Protein AF-A0A3D2W6Q7-F1 (afdb_monomer)

Foldseek 3Di:
DDKDKDAQAAQAFQAQVLLQVQLVLQVPDQWWKWKAWPP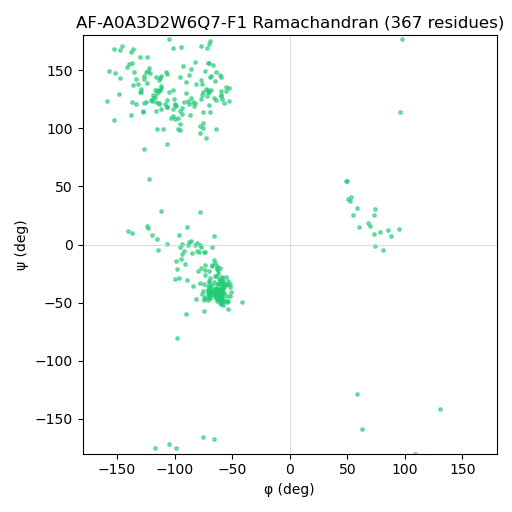QIDTSNDSVSSVVNVGHHRTMIMIFTDGPPRVVSVVSSRVSSCVPRVAFDQDAAAEEEEELDDPVNCVPVVSQCSFDGDPGPRYDYDYDNHAADLVCLLVCQPGQEYEHEPLHAADLSSLVSVLVSNHQEYEYAALDDPRHPPVSCVVSNHYYDYDNCDDLLVLLVVQVVLLVCFQQVVVVCVVCVVVVHNDCPPRHGDQLAAAEEEQEDCPSNSLSNLVVSVVSNHAYEYEDPDDDVVCVVVVSHHYDDLLVSQQRHQEYEYDDAADDDDPGQQQVPALVSLVSHAQAHEYTYSHEARSHDPVSVVVCVVVSSYVGYGYPYHDPCSVPD

pLDDT: mean 91.36, std 9.65, range [51.69, 98.88]

Solvent-accessible surface area (backbone atoms only — not comparable to full-atom values): 19196 Å² total; per-residue (Å²): 116,49,74,50,78,45,72,31,75,20,88,75,28,54,40,72,62,61,28,42,53,42,9,60,52,36,70,75,40,70,20,54,42,39,38,32,28,87,94,37,72,18,53,34,58,37,40,70,41,43,41,69,35,63,38,40,52,76,33,58,35,40,39,33,20,41,68,44,62,32,67,62,45,49,50,53,49,51,52,52,48,55,66,56,42,72,52,76,47,97,55,81,66,45,30,30,35,29,33,51,50,48,74,73,52,52,61,56,52,54,61,52,39,68,36,65,35,51,90,42,74,20,34,46,78,47,78,34,72,56,53,40,29,59,86,47,26,65,74,38,52,87,20,43,25,39,32,37,50,75,68,26,42,31,46,50,68,15,41,54,41,29,40,77,32,58,30,47,33,42,37,31,83,31,62,69,60,90,43,44,38,64,65,46,24,56,75,66,65,28,46,78,50,65,40,83,71,90,54,42,57,60,56,26,55,47,45,52,50,38,46,48,36,39,38,43,30,44,73,58,52,54,53,32,51,76,70,75,39,84,73,66,81,93,37,79,55,75,80,58,54,80,31,31,35,20,33,37,17,70,49,72,36,24,46,44,36,41,54,52,41,45,74,52,47,25,48,40,35,31,32,51,99,74,75,62,65,67,44,43,76,70,67,57,34,44,80,48,55,69,67,59,36,35,50,60,19,42,33,39,41,44,42,43,74,77,33,81,66,92,93,43,28,55,38,61,40,29,58,68,47,52,67,48,32,37,64,60,20,30,43,31,35,68,55,52,21,50,32,38,32,65,67,44,51,52,55,37,56,77,71,52,39,46,64,26,71,27,71,80,46,51,68,79,45,68,87,81,114

Mean predicted aligned error: 11.87 Å

Radius of gyration: 25.59 Å; Cα contacts (8 Å, |Δi|>4): 744; chains: 1; bounding box: 57×60×64 Å

Secondary structure (DSSP, 8-state):
-EEEEEE---TT-S-HHHHHHHHHHHHT-SEEEEEEETTEEEETT-HHHHHHT---TTPEEEEEEEETTHHHHHHHHHHHHHHHHS----PPPEEEEE-S--HHHHHHHHHHHT--STTS--EEEEE-SSPP-TTTGGGGTT-SEEEE-TT--B-HHHHHHHHHTT--EEEESSS--TTB-HHHHHHTT-EEEE-S-S-HHHHHHHHHHHHHHHHTTHHHHHHHHHTT----TT------TTPEEEEE--SHHHHHHHHHHHHTT-EEEEE-SS--HHHHHTTS-EE--HHHHHHH-SEEEE-PPP--STTSSTTSB-HHHHHHS-TTEEEEE-S-GGGB-HHHHHHHHHTT-EEEEEES--TTGGGT-

Sequence (369 aa):
MKTITYEITSPLGMHARPAAFVAQKCVALPSQITLKCGDKKANGDNVLQILALDAQQGSILEITAEGGDEEGALAVVKNELDRRLKRYSEAPVLKIAFFGAKDYDRIFFSELARDVGEGAYNCDIKYFNARLTPETAGLAKGFDAVCIFVNDECPRAAVEKLHDCGVRLILLRCAGFNNVDLQAAKECGIRVARVPAYSPYAVAEHAITLAMTCNRRMHKAVNKVKDNNFALSGLLGVDLHNKVAGIMGTGKIGQCMAHICKGFGMTVIGWDAYPNQKLVDEGLLTYVDKDELLAKADLISLHAPLIMGPGGTYHLIDAEAIAKMKDTAILVNTARGGLIDTEALIDALKQGKFHAVGLDVYEGEDANV

Nearest PDB structures (foldseek):
  5z20-assembly1_C  TM=9.588E-01  e=8.757E-33  Pseudomonas aeruginosa
  5z1z-assembly1_C  TM=9.378E-01  e=1.865E-32  Escherichia coli BL21(DE3)
  5z1z-assembly1_A  TM=9.197E-01  e=1.976E-32  Escherichia coli BL21(DE3)
  5z1z-assembly1_B  TM=9.198E-01  e=8.960E-32  Escherichia coli BL21(DE3)
  3wx0-as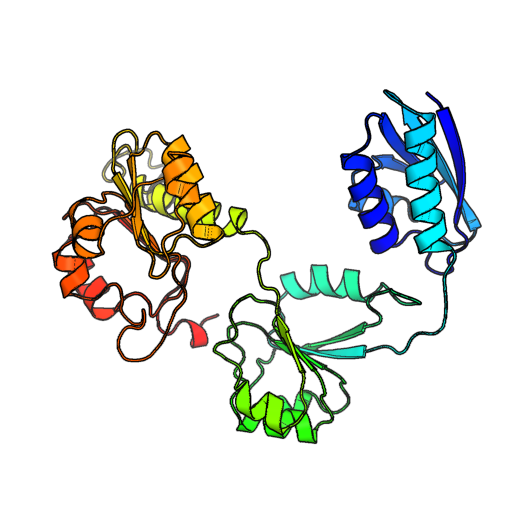sembly1_D  TM=8.959E-01  e=8.161E-31  Escherichia coli BL21(DE3)

Structure (mmCIF, N/CA/C/O backbone):
data_AF-A0A3D2W6Q7-F1
#
_entry.id   AF-A0A3D2W6Q7-F1
#
loop_
_atom_site.group_PDB
_atom_site.id
_atom_site.type_symbol
_atom_site.label_atom_id
_atom_site.label_alt_id
_atom_site.label_comp_id
_atom_site.label_asym_id
_atom_site.label_entity_id
_atom_site.label_seq_id
_atom_site.pdbx_PDB_ins_code
_atom_site.Cartn_x
_atom_site.Cartn_y
_atom_site.Cartn_z
_atom_site.occupancy
_atom_site.B_iso_or_equiv
_atom_site.auth_seq_id
_atom_site.auth_comp_id
_atom_site.auth_asym_id
_atom_site.auth_atom_id
_atom_site.pdbx_PDB_model_num
ATOM 1 N N . MET A 1 1 ? 15.812 34.287 -22.301 1.00 87.19 1 MET A N 1
ATOM 2 C CA . MET A 1 1 ? 15.304 33.189 -23.138 1.00 87.19 1 MET A CA 1
ATOM 3 C C . MET A 1 1 ? 16.402 32.789 -24.109 1.00 87.19 1 MET A C 1
ATOM 5 O O . MET A 1 1 ? 16.812 33.614 -24.925 1.00 87.19 1 MET A O 1
ATOM 9 N N . LYS A 1 2 ? 16.888 31.547 -24.023 1.00 92.38 2 LYS A N 1
ATOM 10 C CA . LYS A 1 2 ? 17.879 30.964 -24.945 1.00 92.38 2 LYS A CA 1
ATOM 11 C C . LYS A 1 2 ? 17.300 29.716 -25.610 1.00 92.38 2 LYS A C 1
ATOM 13 O O . LYS A 1 2 ? 16.535 28.987 -24.984 1.00 92.38 2 LYS A O 1
ATOM 18 N N . THR A 1 3 ? 17.701 29.451 -26.853 1.00 95.06 3 THR A N 1
ATOM 19 C CA . THR A 1 3 ? 17.257 28.277 -27.620 1.00 95.06 3 THR A CA 1
ATOM 20 C C . THR A 1 3 ? 18.450 27.562 -28.246 1.00 95.06 3 THR A C 1
ATOM 22 O O . THR A 1 3 ? 19.345 28.212 -28.784 1.00 95.06 3 THR A O 1
ATOM 25 N N . ILE A 1 4 ? 18.442 26.230 -28.202 1.00 96.12 4 ILE A N 1
ATOM 26 C CA . ILE A 1 4 ? 19.349 25.357 -28.962 1.00 96.12 4 ILE A CA 1
ATOM 27 C C . ILE A 1 4 ? 18.540 24.382 -29.815 1.00 96.12 4 ILE A C 1
ATOM 29 O O . ILE A 1 4 ? 17.368 24.127 -29.542 1.00 96.12 4 ILE A O 1
ATOM 33 N N . THR A 1 5 ? 19.179 23.800 -30.823 1.00 95.12 5 THR A N 1
ATOM 34 C CA . THR A 1 5 ? 18.613 22.703 -31.610 1.00 95.12 5 THR A CA 1
ATOM 35 C C . THR A 1 5 ? 19.299 21.381 -31.274 1.00 95.12 5 THR A C 1
ATOM 37 O O . THR A 1 5 ? 20.481 21.341 -30.919 1.00 95.12 5 THR A O 1
ATOM 40 N N . TYR A 1 6 ? 18.547 20.288 -31.371 1.00 93.25 6 TYR A N 1
ATOM 41 C CA . TYR A 1 6 ? 19.031 18.930 -31.158 1.00 93.25 6 TYR A CA 1
ATOM 42 C C . TYR A 1 6 ? 18.469 17.996 -32.231 1.00 93.25 6 TYR A C 1
ATOM 44 O O . TYR A 1 6 ? 17.256 17.878 -32.372 1.00 93.25 6 TYR A O 1
ATOM 52 N N . GLU A 1 7 ? 19.339 17.316 -32.973 1.00 92.56 7 GLU A N 1
ATOM 53 C CA . GLU A 1 7 ? 18.927 16.320 -33.966 1.00 92.56 7 GLU A CA 1
ATOM 54 C C . GLU A 1 7 ? 18.720 14.949 -33.311 1.00 92.56 7 GLU A C 1
ATOM 56 O O . GLU A 1 7 ? 19.607 14.413 -32.637 1.00 92.56 7 GLU A O 1
ATOM 61 N N . ILE A 1 8 ? 17.543 14.362 -33.523 1.00 87.88 8 ILE A N 1
ATOM 62 C CA . ILE A 1 8 ? 17.217 13.028 -33.027 1.00 87.88 8 ILE A CA 1
ATOM 63 C C . ILE A 1 8 ? 17.932 11.982 -33.884 1.00 87.88 8 ILE A C 1
ATOM 65 O O . ILE A 1 8 ? 17.525 11.672 -34.997 1.00 87.88 8 ILE A O 1
ATOM 69 N N . THR A 1 9 ? 18.998 11.403 -33.342 1.00 81.69 9 THR A N 1
ATOM 70 C CA . THR A 1 9 ? 19.811 10.395 -34.049 1.00 81.69 9 THR A CA 1
ATOM 71 C C . THR A 1 9 ? 19.345 8.956 -33.810 1.00 81.69 9 THR A C 1
ATOM 73 O O . THR A 1 9 ? 19.690 8.063 -34.586 1.00 81.69 9 THR A O 1
ATOM 76 N N . SER A 1 10 ? 18.530 8.730 -32.774 1.00 78.88 10 SER A N 1
ATOM 77 C CA . SER A 1 10 ? 18.001 7.409 -32.420 1.00 78.88 10 SER A CA 1
ATOM 78 C C . SER A 1 10 ? 17.004 6.899 -33.469 1.00 78.88 10 SER A C 1
ATOM 80 O O . SER A 1 10 ? 16.073 7.638 -33.801 1.00 78.88 10 SER A O 1
ATOM 82 N N . PRO A 1 11 ? 17.111 5.636 -33.925 1.00 74.31 11 PRO A N 1
ATOM 83 C CA . PRO A 1 11 ? 16.142 5.030 -34.843 1.00 74.31 11 PRO A CA 1
ATOM 84 C C . PRO A 1 11 ? 14.733 4.899 -34.244 1.00 74.31 11 PRO A C 1
ATOM 86 O O . PRO A 1 11 ? 13.763 4.808 -34.986 1.00 74.31 11 PRO A O 1
ATOM 89 N N . LEU A 1 12 ? 14.600 4.931 -32.913 1.00 72.12 12 LEU A N 1
ATOM 90 C CA . LEU A 1 12 ? 13.308 4.897 -32.213 1.00 72.12 12 LEU A CA 1
ATOM 91 C C . LEU A 1 12 ? 12.687 6.283 -31.996 1.00 72.12 12 LEU A C 1
ATOM 93 O O . LEU A 1 12 ? 11.639 6.393 -31.363 1.00 72.12 12 LEU A O 1
ATOM 97 N N . GLY A 1 13 ? 13.351 7.350 -32.443 1.00 83.38 13 GLY A N 1
ATOM 98 C CA . GLY A 1 13 ? 12.906 8.708 -32.159 1.00 83.38 13 GLY A CA 1
ATOM 99 C C . GLY A 1 13 ? 12.900 9.053 -30.658 1.00 83.38 13 GLY A C 1
ATOM 100 O O . GLY A 1 13 ? 13.577 8.427 -29.828 1.00 83.38 13 GLY A O 1
ATOM 101 N N . MET A 1 14 ? 12.119 10.072 -30.301 1.00 84.69 14 MET A N 1
ATOM 102 C CA . MET A 1 14 ? 11.808 10.462 -28.925 1.00 84.69 14 MET A CA 1
ATOM 103 C C . MET A 1 14 ? 10.738 9.527 -28.339 1.00 84.69 14 MET A C 1
ATOM 105 O O . MET A 1 14 ? 9.542 9.733 -28.523 1.00 84.69 14 MET A O 1
ATOM 109 N N . HIS A 1 15 ? 11.182 8.510 -27.604 1.00 75.88 15 HIS A N 1
ATOM 110 C CA . HIS A 1 15 ? 10.337 7.511 -26.940 1.00 75.88 15 HIS A CA 1
ATOM 111 C C . HIS A 1 15 ? 10.265 7.748 -25.417 1.00 75.88 15 HIS A C 1
ATOM 113 O O . HIS A 1 15 ? 10.892 8.666 -24.878 1.00 75.88 15 HIS A O 1
ATOM 119 N N . ALA A 1 16 ? 9.472 6.934 -24.707 1.00 73.94 16 ALA A N 1
ATOM 120 C CA . ALA A 1 16 ? 9.036 7.206 -23.330 1.00 73.94 16 ALA A CA 1
ATOM 121 C C . ALA A 1 16 ? 10.184 7.451 -22.343 1.00 73.94 16 ALA A C 1
ATOM 123 O O . ALA A 1 16 ? 10.064 8.279 -21.441 1.00 73.94 16 ALA A O 1
ATOM 124 N N . ARG A 1 17 ? 11.319 6.771 -22.524 1.00 72.81 17 ARG A N 1
ATOM 125 C CA . ARG A 1 17 ? 12.447 6.851 -21.602 1.00 72.81 17 ARG A CA 1
ATOM 126 C C . ARG A 1 17 ? 13.237 8.165 -21.709 1.00 72.81 17 ARG A C 1
ATOM 128 O O . ARG A 1 17 ? 13.328 8.844 -20.685 1.00 72.81 17 ARG A O 1
ATOM 135 N N . PRO A 1 18 ? 13.800 8.574 -22.865 1.00 80.88 18 PRO A N 1
ATOM 136 C CA . PRO A 1 18 ? 14.389 9.904 -23.018 1.00 80.88 18 PRO A CA 1
ATOM 137 C C . PRO A 1 18 ? 13.431 11.012 -22.577 1.00 80.88 18 PRO A C 1
ATOM 139 O O . PRO A 1 18 ? 13.850 11.905 -21.847 1.00 80.88 18 PRO A O 1
ATOM 142 N N . ALA A 1 19 ? 12.140 10.896 -22.913 1.00 85.12 19 ALA A N 1
ATOM 143 C CA . ALA A 1 19 ? 11.114 11.839 -22.480 1.00 85.12 19 ALA A CA 1
ATOM 144 C C . ALA A 1 19 ? 10.979 11.904 -20.947 1.00 85.12 19 ALA A C 1
ATOM 146 O O . ALA A 1 19 ? 10.991 12.993 -20.377 1.00 85.12 19 ALA A O 1
ATOM 147 N N . ALA A 1 20 ? 10.914 10.757 -20.264 1.00 79.94 20 ALA A N 1
ATOM 148 C CA . ALA A 1 20 ? 10.816 10.687 -18.807 1.00 79.94 20 ALA A CA 1
ATOM 149 C C . ALA A 1 20 ? 12.059 11.229 -18.093 1.00 79.94 20 ALA A C 1
ATOM 151 O O . ALA A 1 20 ? 11.936 11.951 -17.105 1.00 79.94 20 ALA A O 1
ATOM 152 N N . PHE A 1 21 ? 13.258 10.918 -18.591 1.00 83.25 21 PHE A N 1
ATOM 153 C CA . PHE A 1 21 ? 14.500 11.420 -17.999 1.00 83.25 21 PHE A CA 1
ATOM 154 C C . PHE A 1 21 ? 14.677 12.921 -18.225 1.00 83.25 21 PHE A C 1
ATOM 156 O O . PHE A 1 21 ? 15.068 13.623 -17.294 1.00 83.25 21 PHE A O 1
ATOM 163 N N . VAL A 1 22 ? 14.347 13.423 -19.418 1.00 88.25 22 VAL A N 1
ATOM 164 C CA . VAL A 1 22 ? 14.322 14.865 -19.685 1.00 88.25 22 VAL A CA 1
ATOM 165 C C . VAL A 1 22 ? 13.320 15.546 -18.755 1.00 88.25 22 VAL A C 1
ATOM 167 O O . VAL A 1 22 ? 13.714 16.466 -18.045 1.00 88.25 22 VAL A O 1
ATOM 170 N N . ALA A 1 23 ? 12.094 15.026 -18.646 1.00 87.50 23 ALA A N 1
ATOM 171 C CA . ALA A 1 23 ? 11.079 15.535 -17.722 1.00 87.50 23 ALA A CA 1
ATOM 172 C C . ALA A 1 23 ? 11.554 15.593 -16.274 1.00 87.50 23 ALA A C 1
ATOM 174 O O . ALA A 1 23 ? 11.474 16.638 -15.631 1.00 87.50 23 ALA A O 1
ATOM 175 N N . GLN A 1 24 ? 12.130 14.499 -15.778 1.00 87.25 24 GLN A N 1
ATOM 176 C CA . GLN A 1 24 ? 12.658 14.437 -14.422 1.00 87.25 24 GLN A CA 1
ATOM 17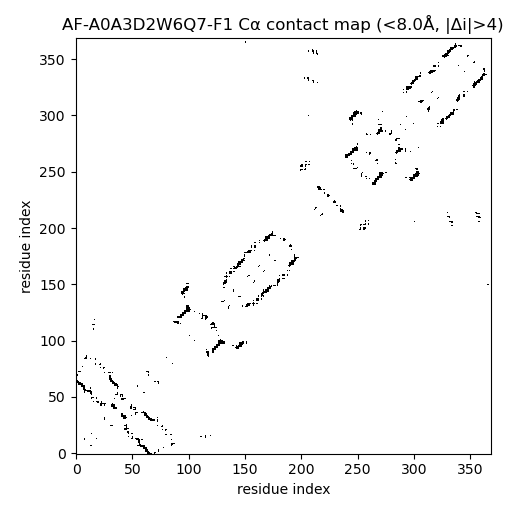7 C C . GLN A 1 24 ? 13.761 15.473 -14.182 1.00 87.25 24 GLN A C 1
ATOM 179 O O . GLN A 1 24 ? 13.828 16.059 -13.102 1.00 87.25 24 GLN A O 1
ATOM 184 N N . LYS A 1 25 ? 14.643 15.694 -15.164 1.00 89.12 25 LYS A N 1
ATOM 185 C CA . LYS A 1 25 ? 15.688 16.714 -15.054 1.00 89.12 25 LYS A CA 1
ATOM 186 C C . LYS A 1 25 ? 15.094 18.113 -15.067 1.00 89.12 25 LYS A C 1
ATOM 188 O O . LYS A 1 25 ? 15.476 18.898 -14.208 1.00 89.12 25 LYS A O 1
ATOM 193 N N . CYS A 1 26 ? 14.137 18.387 -15.950 1.00 88.94 26 CYS A N 1
ATOM 194 C CA . CYS A 1 26 ? 13.474 19.684 -16.058 1.00 88.94 26 CYS A CA 1
ATOM 195 C C . CYS A 1 26 ? 12.775 20.117 -14.762 1.00 88.94 26 CYS A C 1
ATOM 197 O O . CYS A 1 26 ? 12.858 21.288 -14.416 1.00 88.94 26 CYS A O 1
ATOM 199 N N . VAL A 1 27 ? 12.175 19.191 -14.001 1.00 86.81 27 VAL A N 1
ATOM 200 C CA . VAL A 1 27 ? 11.524 19.502 -12.706 1.00 86.81 27 VAL A CA 1
ATOM 201 C C . VAL A 1 27 ? 12.486 20.142 -11.695 1.00 86.81 27 VAL A C 1
ATOM 203 O O . VAL A 1 27 ? 12.070 20.940 -10.861 1.00 86.81 27 VAL A O 1
ATOM 206 N N . ALA A 1 28 ? 13.772 19.793 -11.752 1.00 84.75 28 ALA A N 1
ATOM 207 C CA . ALA A 1 28 ? 14.787 20.295 -10.829 1.00 84.75 28 ALA A CA 1
ATOM 208 C C . ALA A 1 28 ? 15.534 21.537 -11.351 1.00 84.75 28 ALA A C 1
ATOM 210 O O . ALA A 1 28 ? 16.455 22.008 -10.679 1.00 84.75 28 ALA A O 1
ATOM 211 N N . LEU A 1 29 ? 15.197 22.043 -12.544 1.00 89.88 29 LEU A N 1
ATOM 212 C CA . LEU A 1 29 ? 15.891 23.180 -13.142 1.00 89.88 29 LEU A CA 1
ATOM 213 C C . LEU A 1 29 ? 15.289 24.520 -12.688 1.00 89.88 29 LEU A C 1
ATOM 215 O O . LEU A 1 29 ? 14.076 24.641 -12.539 1.00 89.88 29 LEU A O 1
ATOM 219 N N . PRO A 1 30 ? 16.125 25.561 -12.531 1.00 86.00 30 PRO A N 1
ATOM 220 C CA . PRO A 1 30 ? 15.668 26.925 -12.246 1.00 86.00 30 PRO A CA 1
ATOM 221 C C . PRO A 1 30 ? 15.046 27.649 -13.460 1.00 86.00 30 PRO A C 1
ATOM 223 O O . PRO A 1 30 ? 14.532 28.759 -13.312 1.00 86.00 30 PRO A O 1
ATOM 226 N N . SER A 1 31 ? 15.091 27.042 -14.652 1.00 91.75 31 SER A N 1
ATOM 227 C CA . SER A 1 31 ? 14.465 27.530 -15.889 1.00 91.75 31 SER A CA 1
ATOM 228 C C . SER A 1 31 ? 13.314 26.625 -16.312 1.00 91.75 31 SER A C 1
ATOM 230 O O . SER A 1 31 ? 13.417 25.401 -16.216 1.00 91.75 31 SER A O 1
ATOM 232 N N . GLN A 1 32 ? 12.270 27.216 -16.892 1.00 94.19 32 GLN A N 1
ATOM 233 C CA . GLN A 1 32 ? 11.239 26.460 -17.591 1.00 94.19 32 GLN A CA 1
ATOM 234 C C . GLN A 1 32 ? 11.766 26.021 -18.961 1.00 94.19 32 GLN A C 1
ATOM 236 O O . GLN A 1 32 ? 12.268 26.838 -19.737 1.00 94.19 32 GLN A O 1
ATOM 241 N N . ILE A 1 33 ? 11.638 24.728 -19.263 1.00 97.00 33 ILE A N 1
ATOM 242 C CA . ILE A 1 33 ? 12.063 24.149 -20.539 1.00 97.00 33 ILE A CA 1
ATOM 243 C C . ILE A 1 33 ? 10.856 23.947 -21.447 1.00 97.00 33 ILE A C 1
ATOM 245 O O . ILE A 1 33 ? 9.844 23.379 -21.052 1.00 97.00 33 ILE A O 1
ATOM 249 N N . THR A 1 34 ? 10.985 24.371 -22.695 1.00 96.69 34 THR A N 1
ATOM 250 C CA . THR A 1 34 ? 10.036 24.108 -23.772 1.00 96.69 34 THR A CA 1
ATOM 251 C C . THR A 1 34 ? 10.729 23.295 -24.855 1.00 96.69 34 THR A C 1
ATOM 253 O O . THR A 1 34 ? 11.815 23.659 -25.300 1.00 96.69 34 THR A O 1
ATOM 256 N N . LEU A 1 35 ? 10.074 22.232 -25.316 1.00 96.44 35 LEU A N 1
ATOM 257 C CA . LEU A 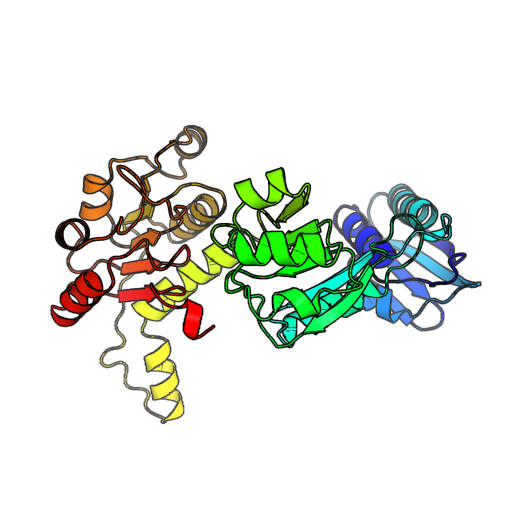1 35 ? 10.519 21.416 -26.442 1.00 96.44 35 LEU A CA 1
ATOM 258 C C . LEU A 1 35 ? 9.560 21.595 -27.616 1.00 96.44 35 LEU A C 1
ATOM 260 O O . LEU A 1 35 ? 8.343 21.588 -27.429 1.00 96.44 35 LEU A O 1
ATOM 264 N N . LYS A 1 36 ? 10.090 21.740 -28.827 1.00 96.75 36 LYS A N 1
ATOM 265 C CA . LYS A 1 36 ? 9.289 21.873 -30.044 1.00 96.75 36 LYS A CA 1
ATOM 266 C C . LYS A 1 36 ? 9.861 21.009 -31.163 1.00 96.75 36 LYS A C 1
ATOM 268 O O . LYS A 1 36 ? 11.071 20.954 -31.350 1.00 96.75 36 LYS A O 1
ATOM 273 N N . CYS A 1 37 ? 8.985 20.327 -31.891 1.00 95.50 37 CYS A N 1
ATOM 274 C CA . CYS A 1 37 ? 9.325 19.515 -33.057 1.00 95.50 37 CYS A CA 1
ATOM 275 C C . CYS A 1 37 ? 8.270 19.774 -34.137 1.00 95.50 37 CYS A C 1
ATOM 277 O O . CYS A 1 37 ? 7.097 19.439 -33.952 1.00 95.50 37 CYS A O 1
ATOM 279 N N . GLY A 1 38 ? 8.660 20.425 -35.237 1.00 92.12 38 GLY A N 1
ATOM 280 C CA . GLY A 1 38 ? 7.700 20.954 -36.213 1.00 92.12 38 GLY A CA 1
ATOM 281 C C . GLY A 1 38 ? 6.724 21.939 -35.555 1.00 92.12 38 GLY A C 1
ATOM 282 O O . GLY A 1 38 ? 7.146 22.844 -34.839 1.00 92.12 38 GLY A O 1
ATOM 283 N N . ASP A 1 39 ? 5.420 21.739 -35.744 1.00 90.94 39 ASP A N 1
ATOM 284 C CA . ASP A 1 39 ? 4.375 22.600 -35.163 1.00 90.94 39 ASP A CA 1
ATOM 285 C C . ASP A 1 39 ? 3.975 22.213 -33.730 1.00 90.94 39 ASP A C 1
ATOM 287 O O . ASP A 1 39 ? 3.209 22.922 -33.072 1.00 90.94 39 ASP A O 1
ATOM 291 N N . LYS A 1 40 ? 4.480 21.085 -33.221 1.00 94.44 40 LYS A N 1
ATOM 292 C CA . LYS A 1 40 ? 4.103 20.557 -31.907 1.00 94.44 40 LYS A CA 1
ATOM 293 C C . LYS A 1 40 ? 5.023 21.097 -30.819 1.00 94.44 40 LYS A C 1
ATOM 295 O O . LYS A 1 40 ? 6.237 21.169 -31.004 1.00 94.44 40 LYS A O 1
ATOM 300 N N . LYS A 1 41 ? 4.444 21.426 -29.663 1.00 95.81 41 LYS A N 1
ATOM 301 C CA . LYS A 1 41 ? 5.136 21.992 -28.497 1.00 95.81 41 LYS A CA 1
ATOM 302 C C . LYS A 1 41 ? 4.834 21.162 -27.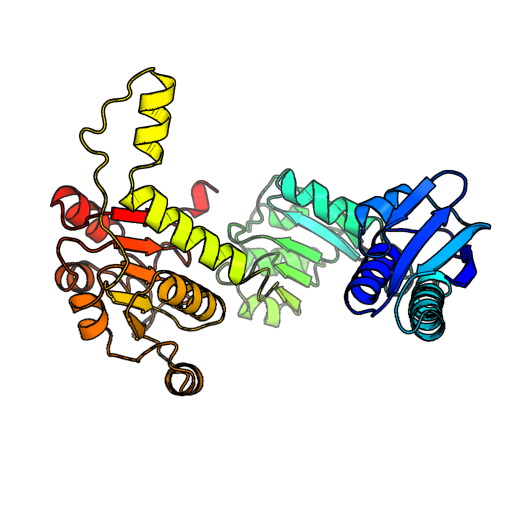249 1.00 95.81 41 LYS A C 1
ATOM 304 O O . LYS A 1 41 ? 3.699 20.733 -27.061 1.00 95.81 41 LYS A O 1
ATOM 309 N N . ALA A 1 42 ? 5.829 20.991 -26.389 1.00 94.44 42 ALA A N 1
ATOM 310 C CA . ALA A 1 42 ? 5.723 20.289 -25.120 1.00 94.44 42 ALA A CA 1
ATOM 311 C C . ALA A 1 42 ? 6.387 21.085 -23.995 1.00 94.44 42 ALA A C 1
ATOM 313 O O . ALA A 1 42 ? 7.446 21.689 -24.194 1.00 94.44 42 ALA A O 1
ATOM 314 N N . ASN A 1 43 ? 5.784 21.050 -22.805 1.00 93.56 43 ASN A N 1
ATOM 315 C CA . ASN A 1 43 ? 6.489 21.436 -21.591 1.00 93.56 43 ASN A CA 1
ATOM 316 C C . ASN A 1 43 ? 7.537 20.364 -21.260 1.00 93.56 43 ASN A C 1
ATOM 318 O O . ASN A 1 43 ? 7.255 19.164 -21.295 1.00 93.56 43 ASN A O 1
ATOM 322 N N . GLY A 1 44 ? 8.754 20.808 -20.963 1.00 89.50 44 GLY A N 1
ATOM 323 C CA . GLY A 1 44 ? 9.907 19.954 -20.741 1.00 89.50 44 GLY A CA 1
ATOM 324 C C . GLY A 1 44 ? 9.801 19.077 -19.501 1.00 89.50 44 GLY A C 1
ATOM 325 O O . GLY A 1 44 ? 10.596 18.156 -19.414 1.00 89.50 44 GLY A O 1
ATOM 326 N N . ASP A 1 45 ? 8.856 19.324 -18.588 1.00 89.44 45 ASP A N 1
ATOM 327 C CA . ASP A 1 45 ? 8.561 18.531 -17.382 1.00 89.44 45 ASP A CA 1
ATOM 328 C C . ASP A 1 45 ? 7.421 17.502 -17.563 1.00 89.44 45 ASP A C 1
ATOM 330 O O . ASP A 1 45 ? 7.123 16.733 -16.646 1.00 89.44 45 ASP A O 1
ATOM 334 N N . ASN A 1 46 ? 6.785 17.449 -18.740 1.00 87.69 46 ASN A N 1
ATOM 335 C CA . ASN A 1 46 ? 5.593 16.641 -18.978 1.00 87.69 46 ASN A CA 1
ATOM 336 C C . ASN A 1 46 ? 5.851 15.527 -19.997 1.00 87.69 46 ASN A C 1
ATOM 338 O O . ASN A 1 46 ? 5.775 15.733 -21.207 1.00 87.69 46 ASN A O 1
ATOM 342 N N . VAL A 1 47 ? 6.076 14.310 -19.499 1.00 78.88 47 VAL A N 1
ATOM 343 C CA . VAL A 1 47 ? 6.406 13.130 -20.318 1.00 78.88 47 VAL A CA 1
ATOM 344 C C . VAL A 1 47 ? 5.418 12.902 -21.464 1.00 78.88 47 VAL A C 1
ATOM 346 O O . VAL A 1 47 ? 5.839 12.649 -22.590 1.00 78.88 47 VAL A O 1
ATOM 349 N N . LEU A 1 48 ? 4.113 13.017 -21.205 1.00 78.94 48 LEU A N 1
ATOM 350 C CA . LEU A 1 48 ? 3.081 12.753 -22.211 1.00 78.94 48 LEU A CA 1
ATOM 351 C C . LEU A 1 48 ? 3.107 13.790 -23.337 1.00 78.94 48 LEU A C 1
ATOM 353 O O . LEU A 1 48 ? 2.956 13.430 -24.502 1.00 78.94 48 LEU A O 1
ATOM 357 N N . GLN A 1 49 ? 3.341 15.063 -23.012 1.00 87.81 49 GLN A N 1
ATOM 358 C CA . GLN A 1 49 ? 3.478 16.105 -24.031 1.00 87.81 49 GLN A CA 1
ATOM 359 C C . GLN A 1 49 ? 4.748 15.916 -24.861 1.00 87.81 49 GLN A C 1
ATOM 361 O O . GLN A 1 49 ? 4.708 16.090 -26.076 1.00 87.81 49 GLN A O 1
ATOM 366 N N . ILE A 1 50 ? 5.859 15.526 -24.228 1.00 88.62 50 ILE A N 1
ATOM 367 C CA . ILE A 1 50 ? 7.120 15.257 -24.932 1.00 88.62 50 ILE A CA 1
ATOM 368 C C . ILE A 1 50 ? 6.949 14.090 -25.906 1.00 88.62 50 ILE A C 1
ATOM 370 O O . ILE A 1 50 ? 7.395 14.179 -27.045 1.00 88.62 50 ILE A O 1
ATOM 374 N N . LEU A 1 51 ? 6.258 13.025 -25.492 1.00 82.94 51 LEU A N 1
ATOM 375 C CA . LEU A 1 51 ? 5.925 11.902 -26.370 1.00 82.94 51 LEU A CA 1
ATOM 376 C C . LEU A 1 51 ? 5.014 12.323 -27.528 1.00 82.94 51 LEU A C 1
ATOM 378 O O . LEU A 1 51 ? 5.209 11.885 -28.659 1.00 82.94 51 LEU A O 1
ATOM 382 N N . ALA A 1 52 ? 4.057 13.218 -27.275 1.00 87.81 52 ALA A N 1
ATOM 383 C CA . ALA A 1 52 ? 3.143 13.721 -28.297 1.00 87.81 52 ALA A CA 1
ATOM 384 C C . ALA A 1 52 ? 3.840 14.533 -29.407 1.00 87.81 52 ALA A C 1
ATOM 386 O O . ALA A 1 52 ? 3.253 14.712 -30.481 1.00 87.81 52 ALA A O 1
ATOM 387 N N . LEU A 1 53 ? 5.087 14.985 -29.190 1.00 90.19 53 LEU A N 1
ATOM 388 C CA . LEU A 1 53 ? 5.911 15.600 -30.235 1.00 90.19 53 LEU A CA 1
ATOM 389 C C . LEU A 1 53 ? 6.142 14.657 -31.419 1.00 90.19 53 LEU A C 1
ATOM 391 O O . LEU A 1 53 ? 6.281 15.148 -32.536 1.00 90.19 53 LEU A O 1
ATOM 395 N N . ASP A 1 54 ? 6.129 13.338 -31.193 1.00 86.56 54 ASP A N 1
ATOM 396 C CA . ASP A 1 54 ? 6.322 12.322 -32.236 1.00 86.56 54 ASP A CA 1
ATOM 397 C C . ASP A 1 54 ? 7.609 12.564 -33.051 1.00 86.56 54 ASP A C 1
ATOM 399 O O . ASP A 1 54 ? 7.639 12.490 -34.278 1.00 86.56 54 ASP A O 1
ATOM 403 N N . ALA A 1 55 ? 8.681 12.954 -32.353 1.00 89.31 55 ALA A N 1
ATOM 404 C CA . ALA A 1 55 ? 9.948 13.311 -32.976 1.00 89.31 55 ALA A CA 1
ATOM 405 C C . ALA A 1 55 ? 10.686 12.041 -33.429 1.00 89.31 55 ALA A C 1
ATOM 407 O O . ALA A 1 55 ? 11.310 11.353 -32.622 1.00 89.31 55 ALA A O 1
ATOM 408 N N . GLN A 1 56 ? 10.607 11.732 -34.719 1.00 89.44 56 GLN A N 1
ATOM 409 C CA . GLN A 1 56 ? 11.240 10.573 -35.356 1.00 89.44 56 GLN A CA 1
ATOM 410 C C . GLN A 1 56 ? 12.746 10.786 -35.583 1.00 89.44 56 GLN A C 1
ATOM 412 O O . GLN A 1 56 ? 13.256 11.900 -35.430 1.00 89.44 56 GLN A O 1
ATOM 417 N N . GLN A 1 57 ? 13.466 9.736 -35.986 1.00 87.94 57 GLN A N 1
ATOM 418 C CA . GLN A 1 57 ? 14.864 9.857 -36.411 1.00 87.94 57 GLN A CA 1
ATOM 419 C C . GLN A 1 57 ? 15.022 10.943 -37.494 1.00 87.94 57 GLN A C 1
ATOM 421 O O . GLN A 1 57 ? 14.225 11.021 -38.426 1.00 87.94 57 GLN A O 1
ATOM 426 N N . GLY A 1 58 ? 16.036 11.795 -37.355 1.00 87.88 58 GLY A N 1
ATOM 427 C CA . GLY A 1 58 ? 16.288 12.945 -38.228 1.00 87.88 58 GLY A CA 1
ATOM 428 C C . GLY A 1 58 ? 15.446 14.186 -37.909 1.00 87.88 58 GLY A C 1
ATOM 429 O O . GLY A 1 58 ? 15.662 15.237 -38.508 1.00 87.88 58 GLY A O 1
ATOM 430 N N . SER A 1 59 ? 14.509 14.112 -36.957 1.00 93.19 59 SER A N 1
ATOM 431 C CA . SER A 1 59 ? 13.755 15.292 -36.517 1.00 93.19 59 SER A CA 1
ATOM 432 C C . SER A 1 59 ? 14.652 16.272 -35.763 1.00 93.19 59 SER A C 1
ATOM 434 O O . SER A 1 59 ? 15.528 15.868 -34.993 1.00 93.19 59 SER A O 1
ATOM 436 N N . ILE A 1 60 ? 14.381 17.567 -35.931 1.00 94.88 60 ILE A N 1
ATOM 437 C CA . ILE A 1 60 ? 15.045 18.637 -35.186 1.00 94.88 60 ILE A CA 1
ATOM 438 C C . ILE A 1 60 ? 14.153 19.069 -34.025 1.00 94.88 60 ILE A C 1
ATOM 440 O O . ILE A 1 60 ? 13.032 19.537 -34.221 1.00 94.88 60 ILE A O 1
ATOM 444 N N . LEU A 1 61 ? 14.678 18.917 -32.814 1.00 94.44 61 LEU A N 1
ATOM 445 C CA . LEU A 1 61 ? 14.068 19.386 -31.582 1.00 94.44 61 LEU A CA 1
ATOM 446 C C . LEU A 1 61 ? 14.619 20.776 -31.247 1.00 94.44 61 LEU A C 1
ATOM 448 O O . LEU A 1 61 ? 15.815 20.933 -31.002 1.00 94.44 61 LEU A O 1
ATOM 452 N N . GLU A 1 62 ? 13.756 21.784 -31.217 1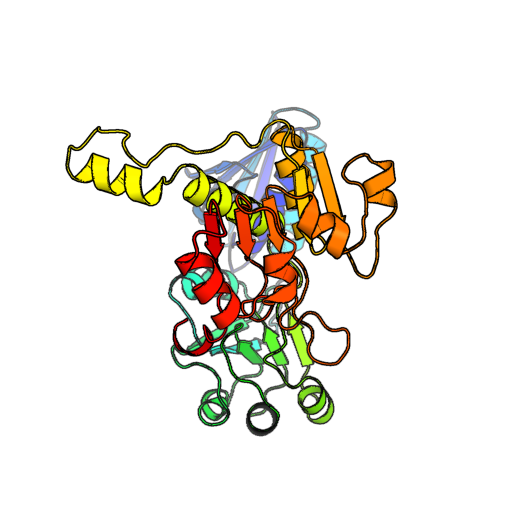.00 96.38 62 GLU A N 1
ATOM 453 C CA . GLU A 1 62 ? 14.068 23.103 -30.669 1.00 96.38 62 GLU A CA 1
ATOM 454 C C . GLU A 1 62 ? 13.844 23.066 -29.152 1.00 96.38 62 GLU A C 1
ATOM 456 O O . GLU A 1 62 ? 12.757 22.728 -28.679 1.00 96.38 62 GLU A O 1
ATOM 461 N N . ILE A 1 63 ? 14.884 23.389 -28.385 1.00 96.56 63 ILE A N 1
ATOM 462 C CA . ILE A 1 63 ? 14.882 23.363 -26.921 1.00 96.56 63 ILE A CA 1
ATOM 463 C C . ILE A 1 63 ? 15.087 24.786 -26.435 1.00 96.56 63 ILE A C 1
ATOM 465 O O . ILE A 1 63 ? 16.154 25.368 -26.636 1.00 96.56 63 ILE A O 1
ATOM 469 N N . THR A 1 64 ? 14.079 25.336 -25.777 1.00 96.81 64 THR A N 1
ATOM 470 C CA . THR A 1 64 ? 14.092 26.697 -25.250 1.00 96.81 64 THR A CA 1
ATOM 471 C C . THR A 1 64 ? 14.094 26.668 -23.730 1.00 96.81 64 THR A C 1
ATOM 473 O O . THR A 1 64 ? 13.280 25.970 -23.131 1.00 96.81 64 THR A O 1
ATOM 476 N N . ALA A 1 65 ? 14.976 27.456 -23.118 1.00 95.56 65 ALA A N 1
ATOM 477 C CA . ALA A 1 65 ? 14.979 27.733 -21.688 1.00 95.56 65 ALA A CA 1
ATOM 478 C C . ALA A 1 65 ? 14.607 29.196 -21.429 1.00 95.56 65 ALA A C 1
ATOM 480 O O . ALA A 1 65 ? 15.123 30.110 -22.085 1.00 95.56 65 ALA A O 1
ATOM 481 N N . GLU A 1 66 ? 13.724 29.404 -20.458 1.00 94.56 66 GLU A N 1
ATOM 482 C CA . GLU A 1 66 ? 13.288 30.717 -19.993 1.00 94.56 66 GLU A CA 1
ATOM 483 C C . GLU A 1 66 ? 13.308 30.746 -18.459 1.00 94.56 66 GLU A C 1
ATOM 485 O O . GLU A 1 66 ? 12.654 29.924 -17.813 1.00 94.56 66 GLU A O 1
ATOM 490 N N . GLY A 1 67 ? 14.083 31.662 -17.868 1.00 91.69 67 GLY A N 1
ATOM 491 C CA . GLY A 1 67 ? 14.179 31.813 -16.411 1.00 91.69 67 GLY A CA 1
ATOM 492 C C . GLY A 1 67 ? 15.613 31.869 -15.878 1.00 91.69 67 GLY A C 1
ATOM 493 O O . GLY A 1 67 ? 16.479 32.523 -16.457 1.00 91.69 67 GLY A O 1
ATOM 494 N N . GLY A 1 68 ? 15.859 31.246 -14.720 1.00 87.06 68 GLY A N 1
ATOM 495 C CA . GLY A 1 68 ? 17.167 31.264 -14.058 1.00 87.06 68 GLY A CA 1
ATOM 496 C C . GLY A 1 68 ? 18.136 30.233 -14.638 1.00 87.06 68 GLY A C 1
ATOM 497 O O . GLY A 1 68 ? 17.741 29.097 -14.877 1.00 87.06 68 GLY A O 1
ATOM 498 N N . ASP A 1 69 ? 19.403 30.613 -14.832 1.00 92.25 69 ASP A N 1
ATOM 499 C CA . ASP A 1 69 ? 20.475 29.759 -15.385 1.00 92.25 69 ASP A CA 1
ATOM 500 C C . ASP A 1 69 ? 20.096 29.029 -16.692 1.00 92.25 69 ASP A C 1
ATOM 502 O O . ASP A 1 69 ? 20.183 27.808 -16.819 1.00 92.25 69 ASP A O 1
ATOM 506 N N . GLU A 1 70 ? 19.650 29.795 -17.691 1.00 94.00 70 GLU A N 1
ATOM 507 C CA . GLU A 1 70 ? 19.175 29.257 -18.976 1.00 94.00 70 GLU A CA 1
ATOM 508 C C . GLU A 1 70 ? 20.239 28.407 -19.693 1.00 94.00 70 GLU A C 1
ATOM 510 O O . GLU A 1 70 ? 19.924 27.416 -20.345 1.00 94.00 70 GLU A O 1
ATOM 515 N N . GLU A 1 71 ? 21.517 28.768 -19.572 1.00 92.56 71 GLU A N 1
ATOM 516 C CA . GLU A 1 71 ? 22.616 28.068 -20.242 1.00 92.56 71 GLU A CA 1
ATOM 517 C C . GLU A 1 71 ? 22.962 26.740 -19.559 1.00 92.56 71 GLU A C 1
ATOM 519 O O . GLU A 1 71 ? 23.108 25.723 -20.245 1.00 92.56 71 GLU A O 1
ATOM 524 N N . GLY A 1 72 ? 23.001 26.713 -18.221 1.00 90.88 72 GLY A N 1
ATOM 525 C CA . GLY A 1 72 ? 23.136 25.475 -17.457 1.00 90.88 72 GLY A CA 1
ATOM 526 C C . GLY A 1 72 ? 21.954 24.532 -17.684 1.00 90.88 72 GLY A C 1
ATOM 527 O O . GLY A 1 72 ? 22.147 23.337 -17.921 1.00 90.88 72 GLY A O 1
ATOM 528 N N . ALA A 1 73 ? 20.734 25.071 -17.719 1.00 92.50 73 ALA A N 1
ATOM 529 C CA . ALA A 1 73 ? 19.518 24.308 -17.974 1.00 92.50 73 ALA A CA 1
ATOM 530 C C . ALA A 1 73 ? 19.532 23.624 -19.357 1.00 92.50 73 ALA A C 1
ATOM 532 O O . ALA A 1 73 ? 19.292 22.417 -19.458 1.00 92.50 73 ALA A O 1
ATOM 533 N N . LEU A 1 74 ? 19.896 24.354 -20.418 1.00 94.50 74 LEU A N 1
ATOM 534 C CA . LEU A 1 74 ? 20.022 23.793 -21.769 1.00 94.50 74 LEU A CA 1
ATOM 535 C C . LEU A 1 74 ? 21.133 22.739 -21.864 1.00 94.50 74 LEU A C 1
ATOM 537 O O . LEU A 1 74 ? 20.949 21.712 -22.523 1.00 94.50 74 LEU A O 1
ATOM 541 N N . ALA A 1 75 ? 22.262 22.947 -21.179 1.00 93.62 75 ALA A N 1
ATOM 542 C CA . ALA A 1 75 ? 23.346 21.969 -21.132 1.00 93.62 75 ALA A CA 1
ATOM 543 C C . ALA A 1 75 ? 22.911 20.657 -20.457 1.00 93.62 75 ALA A C 1
ATOM 545 O O . ALA A 1 75 ? 23.238 19.578 -20.954 1.00 93.62 75 ALA A O 1
ATOM 546 N N . VAL A 1 76 ? 22.1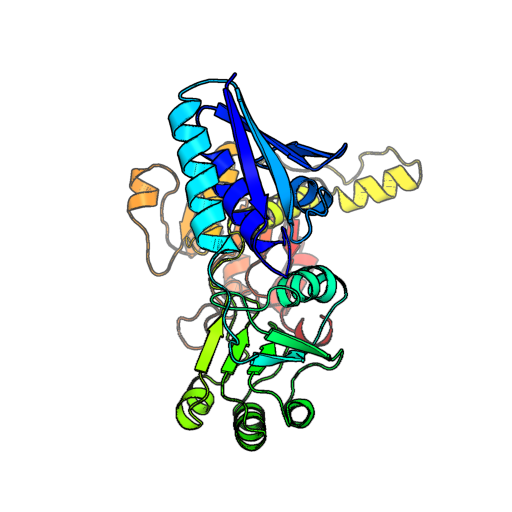38 20.726 -19.365 1.00 93.00 76 VAL A N 1
ATOM 547 C CA . VAL A 1 76 ? 21.589 19.541 -18.682 1.00 93.00 76 VAL A CA 1
ATOM 548 C C . VAL A 1 76 ? 20.687 18.739 -19.617 1.00 93.00 76 VAL A C 1
ATOM 550 O O . VAL A 1 76 ? 20.885 17.531 -19.762 1.00 93.00 76 VAL A O 1
ATOM 553 N N . VAL A 1 77 ? 19.735 19.400 -20.285 1.00 91.50 77 VAL A N 1
ATOM 554 C CA . VAL A 1 77 ? 18.801 18.730 -21.204 1.00 91.50 77 VAL A CA 1
ATOM 555 C C . VAL A 1 77 ? 19.554 18.112 -22.382 1.00 91.50 77 VAL A C 1
ATOM 557 O O . VAL A 1 77 ? 19.362 16.933 -22.683 1.00 91.50 77 VAL A O 1
ATOM 560 N N . LYS A 1 78 ? 20.467 18.862 -23.012 1.00 92.19 78 LYS A N 1
ATOM 561 C CA . LYS A 1 78 ? 21.274 18.370 -24.136 1.00 92.19 78 LYS A CA 1
ATOM 562 C C . LYS A 1 78 ? 22.127 17.162 -23.748 1.00 92.19 78 LYS A C 1
ATOM 564 O O . LYS A 1 78 ? 22.175 16.193 -24.500 1.00 92.19 78 LYS A O 1
ATOM 569 N N . ASN A 1 79 ? 22.779 17.198 -22.587 1.00 90.50 79 ASN A N 1
ATOM 570 C CA . ASN A 1 79 ? 23.604 16.088 -22.111 1.00 90.50 79 ASN A CA 1
ATOM 571 C C . ASN A 1 79 ? 22.771 14.834 -21.822 1.00 90.50 79 ASN A C 1
ATOM 573 O O . ASN A 1 79 ? 23.225 13.726 -22.109 1.00 90.50 79 ASN A O 1
ATOM 577 N N . GLU A 1 80 ? 21.559 14.982 -21.277 1.00 89.00 80 GLU A N 1
ATOM 578 C CA . GLU A 1 80 ? 20.670 13.837 -21.060 1.00 89.00 80 GLU A CA 1
ATOM 579 C C . GLU A 1 80 ? 20.191 13.257 -22.398 1.00 89.00 80 GLU A C 1
ATOM 581 O O . GLU A 1 80 ? 20.254 12.043 -22.585 1.00 89.00 80 GLU A O 1
ATOM 586 N N . LEU A 1 81 ? 19.821 14.098 -23.370 1.00 87.75 81 LEU A N 1
ATOM 587 C CA . LEU A 1 81 ? 19.482 13.647 -24.724 1.00 87.75 81 LEU A CA 1
ATOM 588 C C . LEU A 1 81 ? 20.661 12.923 -25.391 1.00 87.75 81 LEU A C 1
ATOM 590 O O . LEU A 1 81 ? 20.500 11.795 -25.853 1.00 87.75 81 LEU A O 1
ATOM 594 N N . ASP A 1 82 ? 21.864 13.504 -25.358 1.00 85.12 82 ASP A N 1
ATOM 595 C CA . ASP A 1 82 ? 23.090 12.891 -25.887 1.00 85.12 82 ASP A CA 1
ATOM 596 C C . ASP A 1 82 ? 23.383 11.535 -25.236 1.00 85.12 82 ASP A C 1
ATOM 598 O O . ASP A 1 82 ? 23.737 10.574 -25.920 1.00 85.12 82 ASP A O 1
ATOM 602 N N . ARG A 1 83 ? 23.192 11.417 -23.921 1.00 81.50 83 ARG A N 1
ATOM 603 C CA . ARG A 1 83 ? 23.420 10.169 -23.190 1.00 81.50 83 ARG A CA 1
ATOM 604 C C . ARG A 1 83 ? 22.430 9.069 -23.569 1.00 81.50 83 ARG A C 1
ATOM 606 O O . ARG A 1 83 ? 22.798 7.895 -23.518 1.00 81.50 83 ARG A O 1
ATOM 613 N N . ARG A 1 84 ? 21.179 9.426 -23.870 1.00 78.44 84 ARG A N 1
ATOM 614 C CA . ARG A 1 84 ? 20.074 8.467 -24.034 1.00 78.44 84 ARG A CA 1
ATOM 615 C C . ARG A 1 84 ? 19.747 8.138 -25.483 1.00 78.44 84 ARG A C 1
ATOM 617 O O . ARG A 1 84 ? 19.302 7.029 -25.734 1.00 78.44 84 ARG A O 1
ATOM 624 N N . LEU A 1 85 ? 19.969 9.064 -26.414 1.00 74.62 85 LEU A N 1
ATOM 625 C CA . LEU A 1 85 ? 19.598 8.893 -27.821 1.00 74.62 85 LEU A CA 1
ATOM 626 C C . LEU A 1 85 ? 20.759 8.427 -28.714 1.00 74.62 85 LEU A C 1
ATOM 628 O O . LEU A 1 85 ? 20.496 7.860 -29.767 1.00 74.62 85 LEU A O 1
ATOM 632 N N . LYS A 1 86 ? 22.029 8.617 -28.314 1.00 66.38 86 LYS A N 1
ATOM 633 C CA . LYS A 1 86 ? 23.203 8.265 -29.150 1.00 66.38 86 LYS A CA 1
ATOM 634 C C . LYS A 1 86 ? 23.773 6.856 -28.939 1.00 66.38 86 LYS A C 1
ATOM 636 O O . LYS A 1 86 ? 24.699 6.477 -29.650 1.00 66.38 86 LYS A O 1
ATOM 641 N N . ARG A 1 87 ? 23.278 6.074 -27.972 1.00 54.91 87 ARG A N 1
ATOM 642 C CA . ARG A 1 87 ? 23.741 4.695 -27.718 1.00 54.91 87 ARG A CA 1
ATOM 643 C C . ARG A 1 87 ? 22.658 3.701 -28.119 1.00 54.91 87 ARG A C 1
ATOM 645 O O . ARG A 1 87 ? 21.717 3.491 -27.365 1.00 54.91 87 ARG A O 1
ATOM 652 N N . TYR A 1 88 ? 22.798 3.109 -29.300 1.00 53.09 88 TYR A N 1
ATOM 653 C CA . TYR A 1 88 ? 21.954 2.009 -29.759 1.00 53.09 88 TYR A CA 1
ATOM 654 C C . TYR A 1 88 ? 22.847 0.827 -30.153 1.00 53.09 88 TYR A C 1
ATOM 656 O O . TYR A 1 88 ? 23.719 0.969 -31.008 1.00 53.09 88 TYR A O 1
ATOM 664 N N . SER A 1 89 ? 22.628 -0.329 -29.530 1.00 52.53 89 SER A N 1
ATOM 665 C CA . SER A 1 89 ? 23.175 -1.626 -29.936 1.00 52.53 89 SER A CA 1
ATOM 666 C C . SER A 1 89 ? 22.088 -2.700 -29.822 1.00 52.53 89 SER A C 1
ATOM 668 O O . SER A 1 89 ? 21.115 -2.525 -29.080 1.00 52.53 89 SER A O 1
ATOM 670 N N . GLU A 1 90 ? 22.230 -3.791 -30.584 1.00 55.50 90 GLU A N 1
ATOM 671 C CA . GLU A 1 90 ? 21.364 -4.972 -30.494 1.00 55.50 90 GLU A CA 1
ATOM 672 C C . GLU A 1 90 ? 21.526 -5.625 -29.113 1.00 55.50 90 GLU A C 1
ATOM 674 O O . GLU A 1 90 ? 22.493 -6.340 -28.845 1.00 55.50 90 GLU A O 1
ATOM 679 N N . ALA A 1 91 ? 20.591 -5.345 -28.206 1.00 61.62 91 ALA A N 1
ATOM 680 C CA . ALA A 1 91 ? 20.554 -5.938 -26.877 1.00 61.62 91 ALA A CA 1
ATOM 681 C C . ALA A 1 91 ? 19.625 -7.171 -26.860 1.00 61.62 91 ALA A C 1
ATOM 683 O O . ALA A 1 91 ? 18.585 -7.163 -27.524 1.00 61.62 91 ALA A O 1
ATOM 684 N N . PRO A 1 92 ? 19.948 -8.230 -26.093 1.00 70.06 92 PRO A N 1
ATOM 685 C CA . PRO A 1 92 ? 19.065 -9.384 -25.940 1.00 70.06 92 PRO A CA 1
ATOM 686 C C . PRO A 1 92 ? 17.708 -8.981 -25.347 1.00 70.06 92 PRO A C 1
ATOM 688 O O . PRO A 1 92 ? 17.662 -8.297 -24.324 1.00 70.06 92 PRO A O 1
ATOM 691 N N . VAL A 1 93 ? 16.615 -9.451 -25.954 1.00 84.44 93 VAL A N 1
ATOM 692 C CA . VAL A 1 93 ? 15.246 -9.190 -25.484 1.00 84.44 93 VAL A CA 1
ATOM 693 C C . VAL A 1 93 ? 14.832 -10.247 -24.462 1.00 84.44 93 VAL A C 1
ATOM 695 O O . VAL A 1 93 ? 14.805 -11.438 -24.764 1.00 84.44 93 VAL A O 1
ATOM 698 N N . LEU A 1 94 ? 14.491 -9.808 -23.253 1.00 90.69 94 LEU A N 1
ATOM 699 C CA . LEU A 1 94 ? 13.947 -10.632 -22.181 1.00 90.69 94 LEU A CA 1
ATOM 700 C C . LEU A 1 94 ? 12.479 -10.967 -22.472 1.00 90.69 94 LEU A C 1
ATOM 702 O O . LEU A 1 94 ? 11.621 -10.084 -22.434 1.00 90.69 94 LEU A O 1
ATOM 706 N N . LYS A 1 95 ? 12.160 -12.240 -22.713 1.00 95.44 95 LYS A N 1
ATOM 707 C CA . LYS A 1 95 ? 10.769 -12.672 -22.912 1.00 95.44 95 LYS A CA 1
ATOM 708 C C . LYS A 1 95 ? 10.082 -12.885 -21.569 1.00 95.44 95 LYS A C 1
ATOM 710 O O . LYS A 1 95 ? 10.525 -13.711 -20.772 1.00 95.44 95 LYS A O 1
ATOM 715 N N . ILE A 1 96 ? 8.982 -12.178 -21.329 1.00 97.38 96 ILE A N 1
ATOM 716 C CA . ILE A 1 96 ? 8.252 -12.185 -20.059 1.00 97.38 96 ILE A CA 1
ATOM 717 C C . ILE A 1 96 ? 6.844 -12.752 -20.259 1.00 97.38 96 ILE A C 1
ATOM 719 O O . ILE A 1 96 ? 6.044 -12.203 -21.016 1.00 97.38 96 ILE A O 1
ATOM 723 N N . ALA A 1 97 ? 6.516 -13.816 -19.526 1.00 97.75 97 ALA A N 1
ATOM 724 C CA . ALA A 1 97 ? 5.143 -14.279 -19.355 1.00 97.75 97 ALA A CA 1
ATOM 725 C C . ALA A 1 97 ? 4.497 -13.538 -18.176 1.00 97.75 97 ALA A C 1
ATOM 727 O O . ALA A 1 97 ? 4.888 -13.712 -17.024 1.00 97.75 97 ALA A O 1
ATOM 728 N N . PHE A 1 98 ? 3.520 -12.684 -18.459 1.00 97.56 98 PHE A N 1
ATOM 729 C CA . PHE A 1 98 ? 2.850 -11.845 -17.470 1.00 97.56 98 PHE A CA 1
ATOM 730 C C . PHE A 1 98 ? 1.510 -12.473 -17.080 1.00 97.56 98 PHE A C 1
ATOM 732 O O . PHE A 1 98 ? 0.578 -12.470 -17.883 1.00 97.56 98 PHE A O 1
ATOM 739 N N . PHE A 1 99 ? 1.415 -13.012 -15.866 1.00 97.06 99 PHE A N 1
ATOM 740 C CA . PHE A 1 99 ? 0.229 -13.711 -15.364 1.00 97.06 99 PHE A CA 1
ATOM 741 C C . PHE A 1 99 ? -0.724 -12.777 -14.608 1.00 97.06 99 PHE A C 1
ATOM 743 O O . PHE A 1 99 ? -0.329 -11.727 -14.081 1.00 97.06 99 PHE A O 1
ATOM 750 N N . GLY A 1 100 ? -2.005 -13.155 -14.596 1.00 91.56 100 GLY A N 1
ATOM 751 C CA . GLY A 1 100 ? -3.076 -12.412 -13.934 1.00 91.56 100 GLY A CA 1
ATOM 752 C C . GLY A 1 100 ? -3.223 -10.979 -14.451 1.00 91.56 100 GLY A C 1
ATOM 753 O O . GLY A 1 100 ? -3.526 -10.078 -13.671 1.00 91.56 100 GLY A O 1
ATOM 754 N N . ALA A 1 101 ? -2.928 -10.739 -15.732 1.00 90.00 101 ALA A N 1
ATOM 755 C CA . ALA A 1 101 ? -2.892 -9.396 -16.301 1.00 90.00 101 ALA A CA 1
ATOM 756 C C . ALA A 1 101 ? -4.287 -8.755 -16.317 1.00 90.00 101 ALA A C 1
ATOM 758 O O . ALA A 1 101 ? -5.220 -9.313 -16.901 1.00 90.00 101 ALA A O 1
ATOM 759 N N . LYS A 1 102 ? -4.414 -7.556 -15.742 1.00 87.38 102 LYS A N 1
ATOM 760 C CA . LYS A 1 102 ? -5.621 -6.723 -15.848 1.00 87.38 102 LYS A CA 1
ATOM 761 C C . LYS A 1 102 ? -5.421 -5.614 -16.888 1.00 87.38 102 LYS A C 1
ATOM 763 O O . LYS A 1 102 ? -4.304 -5.364 -17.343 1.00 87.38 102 LYS A O 1
ATOM 768 N N . ASP A 1 103 ? -6.494 -4.922 -17.263 1.00 83.19 103 ASP A N 1
ATOM 769 C CA . ASP A 1 103 ? -6.436 -3.879 -18.299 1.00 83.19 103 ASP A CA 1
ATOM 770 C C . ASP A 1 103 ? -5.475 -2.740 -17.936 1.00 83.19 103 ASP A C 1
ATOM 772 O O . ASP A 1 103 ? -4.703 -2.285 -18.780 1.00 83.19 103 ASP A O 1
ATOM 776 N N . TYR A 1 104 ? -5.442 -2.339 -16.662 1.00 77.38 104 TYR A N 1
ATOM 777 C CA . TYR A 1 104 ? -4.521 -1.306 -16.187 1.00 77.38 104 TYR A CA 1
ATOM 778 C C . TYR A 1 104 ? -3.046 -1.731 -16.273 1.00 77.38 104 TYR A C 1
ATOM 780 O O . TYR A 1 104 ? -2.199 -0.888 -16.556 1.00 77.38 104 TYR A O 1
ATOM 788 N N . ASP A 1 105 ? -2.722 -3.020 -16.097 1.00 85.25 105 ASP A N 1
ATOM 789 C CA . ASP A 1 105 ? -1.348 -3.516 -16.252 1.00 85.25 105 ASP A CA 1
ATOM 790 C C . ASP A 1 105 ? -0.888 -3.317 -17.702 1.00 85.25 105 ASP A C 1
ATOM 792 O O . ASP A 1 105 ? 0.201 -2.804 -17.967 1.00 85.25 105 ASP A O 1
ATOM 796 N N . ARG A 1 106 ? -1.755 -3.683 -18.655 1.00 87.75 106 ARG A N 1
ATOM 797 C CA . ARG A 1 106 ? -1.463 -3.635 -20.093 1.00 87.75 106 ARG A CA 1
ATOM 798 C C . ARG A 1 106 ? -1.180 -2.215 -20.564 1.00 87.75 106 ARG A C 1
ATOM 800 O O . ARG A 1 106 ? -0.291 -2.050 -21.395 1.00 87.75 106 ARG A O 1
ATOM 807 N N . ILE A 1 107 ? -1.893 -1.218 -20.037 1.00 77.62 107 ILE A N 1
ATOM 808 C CA . ILE A 1 107 ? -1.706 0.194 -20.402 1.00 77.62 107 ILE A CA 1
ATOM 809 C C . ILE A 1 107 ? -0.264 0.630 -20.129 1.00 77.62 107 ILE A C 1
ATOM 811 O O . ILE A 1 107 ? 0.401 1.137 -21.024 1.00 77.62 107 ILE A O 1
ATOM 815 N N . PHE A 1 108 ? 0.249 0.401 -18.919 1.00 77.75 108 PHE A N 1
ATOM 816 C CA . PHE A 1 108 ? 1.578 0.894 -18.551 1.00 77.75 108 PHE A CA 1
ATOM 817 C C . PHE A 1 108 ? 2.704 -0.006 -19.061 1.00 77.75 108 PHE A C 1
ATOM 819 O O . PHE A 1 108 ? 3.674 0.482 -19.639 1.00 77.75 108 PHE A O 1
ATOM 826 N N . PHE A 1 109 ? 2.591 -1.325 -18.882 1.00 87.06 109 PHE A N 1
ATOM 827 C CA . PHE A 1 109 ? 3.675 -2.241 -19.239 1.00 87.06 109 PHE A CA 1
ATOM 828 C C . PHE A 1 109 ? 3.866 -2.370 -20.751 1.00 87.06 109 PHE A C 1
ATOM 830 O O . PHE A 1 109 ? 5.000 -2.538 -21.190 1.00 87.06 109 PHE A O 1
ATOM 837 N N . SER A 1 110 ? 2.806 -2.242 -21.559 1.00 85.06 110 SER A N 1
ATOM 838 C CA . SER A 1 110 ? 2.954 -2.309 -23.021 1.00 85.06 110 SER A CA 1
ATOM 839 C C . SER A 1 110 ? 3.658 -1.075 -23.570 1.00 85.06 110 SER A C 1
ATOM 841 O O . SER A 1 110 ? 4.444 -1.202 -24.500 1.00 85.06 110 SER A O 1
ATOM 843 N N . GLU A 1 111 ? 3.424 0.103 -22.986 1.00 75.94 111 GLU A N 1
ATOM 844 C CA . GLU A 1 111 ? 4.158 1.317 -23.355 1.00 75.94 111 GLU A CA 1
ATOM 845 C C . GLU A 1 111 ? 5.638 1.215 -22.968 1.00 75.94 111 GLU A C 1
ATOM 847 O O . GLU A 1 111 ? 6.506 1.577 -23.758 1.00 75.94 111 GLU A O 1
ATOM 852 N N . LEU A 1 112 ? 5.948 0.655 -21.792 1.00 79.38 112 LEU A N 1
ATOM 853 C CA . LEU A 1 112 ? 7.335 0.451 -21.359 1.00 79.38 112 LEU A CA 1
ATOM 854 C C . LEU A 1 112 ? 8.062 -0.627 -22.178 1.00 79.38 112 LEU A C 1
ATOM 856 O O . LEU A 1 112 ? 9.246 -0.470 -22.460 1.00 79.38 112 LEU A O 1
ATOM 860 N N . ALA A 1 113 ? 7.373 -1.693 -22.594 1.00 84.19 113 ALA A N 1
ATOM 861 C CA . ALA A 1 113 ? 7.953 -2.766 -23.407 1.00 84.19 113 ALA A CA 1
ATOM 862 C C . ALA A 1 113 ? 8.330 -2.321 -24.832 1.00 84.19 113 ALA A C 1
ATOM 864 O O . ALA A 1 113 ? 9.146 -2.969 -25.480 1.00 84.19 113 ALA A O 1
ATOM 865 N N . ARG A 1 114 ? 7.784 -1.196 -25.321 1.00 73.88 114 ARG A N 1
ATOM 866 C CA . ARG A 1 114 ? 8.209 -0.594 -26.599 1.00 73.88 114 ARG A CA 1
ATOM 867 C C . ARG A 1 114 ? 9.640 -0.047 -26.552 1.00 73.88 114 ARG A C 1
ATOM 869 O O . ARG A 1 114 ? 10.222 0.197 -27.605 1.00 73.88 114 ARG A O 1
ATOM 876 N N . ASP A 1 115 ? 10.200 0.159 -25.359 1.00 67.62 115 ASP A N 1
ATOM 877 C CA . ASP A 1 115 ? 11.569 0.637 -25.166 1.00 67.62 115 ASP A CA 1
ATOM 878 C C . ASP A 1 115 ? 12.581 -0.507 -25.387 1.00 67.62 115 ASP A C 1
ATOM 880 O O . ASP A 1 115 ? 12.792 -1.368 -24.521 1.00 67.62 115 ASP A O 1
ATOM 884 N N . VAL A 1 116 ? 13.213 -0.510 -26.565 1.00 66.12 116 VAL A N 1
ATOM 885 C CA . VAL A 1 116 ? 14.193 -1.515 -27.018 1.00 66.12 116 VAL A CA 1
ATOM 886 C C . VAL A 1 116 ? 15.539 -0.864 -27.379 1.00 66.12 116 VAL A C 1
ATOM 888 O O . VAL A 1 116 ? 15.600 0.300 -27.756 1.00 66.12 116 VAL A O 1
ATOM 891 N N . GLY A 1 117 ? 16.644 -1.600 -27.258 1.00 59.19 117 GLY A N 1
ATOM 892 C CA . GLY A 1 117 ? 18.012 -1.120 -27.498 1.00 59.19 117 GLY A CA 1
ATOM 893 C C . GLY A 1 117 ? 18.859 -0.960 -26.229 1.00 59.19 117 GLY A C 1
ATOM 894 O O . GLY A 1 117 ? 18.437 -1.244 -25.110 1.00 59.19 117 GLY A O 1
ATOM 895 N N . GLU A 1 118 ? 20.110 -0.527 -26.375 1.00 55.78 118 GLU A N 1
ATOM 896 C CA . GLU A 1 118 ? 21.081 -0.534 -25.274 1.00 55.78 118 GLU A CA 1
ATOM 897 C C . GLU A 1 118 ? 20.622 0.256 -24.033 1.00 55.78 118 GLU A C 1
ATOM 899 O O . GLU A 1 118 ? 20.341 1.456 -24.055 1.00 55.78 118 GLU A O 1
ATOM 904 N N . GLY A 1 119 ? 20.554 -0.442 -22.898 1.00 54.47 119 GLY A N 1
ATOM 905 C CA . GLY A 1 119 ? 20.125 0.122 -21.624 1.00 54.47 119 GLY A CA 1
ATOM 906 C C . GLY A 1 119 ? 18.621 0.376 -21.500 1.00 54.47 119 GLY A C 1
ATOM 907 O O . GLY A 1 119 ? 18.230 0.864 -20.440 1.00 54.47 119 GLY A O 1
ATOM 908 N N . ALA A 1 120 ? 17.813 0.108 -22.532 1.00 66.56 120 ALA A N 1
ATOM 909 C CA . ALA A 1 120 ? 16.351 0.073 -22.472 1.00 66.56 120 ALA A CA 1
ATOM 910 C C . ALA A 1 120 ? 15.852 -1.132 -21.655 1.00 66.56 120 ALA A C 1
ATOM 912 O O . ALA A 1 120 ? 16.650 -1.981 -21.237 1.00 66.56 120 ALA A O 1
ATOM 913 N N . TYR A 1 121 ? 14.538 -1.226 -21.430 1.00 76.38 121 TYR A N 1
ATOM 914 C CA . TYR A 1 121 ? 13.957 -2.387 -20.745 1.00 76.38 121 TYR A CA 1
ATOM 915 C C . TYR A 1 121 ? 14.197 -3.692 -21.513 1.00 76.38 121 TYR A C 1
ATOM 917 O O . TYR A 1 121 ? 14.416 -4.718 -20.869 1.00 76.38 121 TYR A O 1
ATOM 925 N N . ASN A 1 122 ? 14.228 -3.638 -22.855 1.00 81.06 122 ASN A N 1
ATOM 926 C CA . ASN A 1 122 ? 14.497 -4.784 -23.730 1.00 81.06 122 ASN A CA 1
ATOM 927 C C . ASN A 1 122 ? 13.658 -5.998 -23.352 1.00 81.06 122 ASN A C 1
ATOM 929 O O . ASN A 1 122 ? 14.199 -7.069 -23.079 1.00 81.06 122 ASN A O 1
ATOM 933 N N . CYS A 1 123 ? 12.342 -5.832 -23.285 1.00 88.88 123 CYS A N 1
ATOM 934 C CA . CYS A 1 123 ? 11.454 -6.927 -22.947 1.00 88.88 123 CYS A CA 1
ATOM 935 C C . CYS A 1 123 ? 10.347 -7.106 -23.977 1.00 88.88 123 CYS A C 1
ATOM 937 O O . CYS A 1 123 ? 9.831 -6.149 -24.542 1.00 88.88 123 CYS A O 1
ATOM 939 N N . ASP A 1 124 ? 9.983 -8.364 -24.191 1.00 91.19 124 ASP A N 1
ATOM 940 C CA . ASP A 1 124 ? 8.798 -8.757 -24.941 1.00 91.19 124 ASP A CA 1
ATOM 941 C C . ASP A 1 124 ? 7.825 -9.388 -23.948 1.00 91.19 124 ASP A C 1
ATOM 943 O O . ASP A 1 124 ? 8.153 -10.382 -23.294 1.00 91.19 124 ASP A O 1
ATOM 947 N N . ILE A 1 125 ? 6.660 -8.767 -23.774 1.00 95.12 125 ILE A N 1
ATOM 948 C CA . ILE A 1 125 ? 5.694 -9.154 -22.749 1.00 95.12 125 ILE A CA 1
ATOM 949 C C . ILE A 1 125 ? 4.509 -9.849 -23.406 1.00 95.12 125 ILE A C 1
ATOM 951 O O . ILE A 1 125 ? 3.733 -9.238 -24.142 1.00 95.12 125 ILE A O 1
ATOM 955 N N . LYS A 1 126 ? 4.297 -11.116 -23.042 1.00 96.44 126 LYS A N 1
ATOM 956 C CA . LYS A 1 126 ? 3.054 -11.827 -23.332 1.00 96.44 126 LYS A CA 1
ATOM 957 C C . LYS A 1 126 ? 2.161 -11.842 -22.103 1.00 96.44 126 LYS A C 1
ATOM 959 O O . LYS A 1 126 ? 2.519 -12.403 -21.072 1.00 96.44 126 LYS A O 1
ATOM 964 N N . TYR A 1 127 ? 0.969 -11.277 -22.241 1.00 96.25 127 TYR A N 1
ATOM 965 C CA . TYR A 1 127 ? -0.020 -11.227 -21.170 1.00 96.25 127 TYR A CA 1
ATOM 966 C C . TYR A 1 127 ? -0.945 -12.443 -21.180 1.00 96.25 127 TYR A C 1
ATOM 968 O O . TYR A 1 127 ? -1.576 -12.751 -22.193 1.00 96.25 127 TYR A O 1
ATOM 976 N N . PHE A 1 128 ? -1.094 -13.062 -20.016 1.00 95.25 128 PHE A N 1
ATOM 977 C CA . PHE A 1 128 ? -2.038 -14.127 -19.729 1.00 95.25 128 PHE A CA 1
ATOM 978 C C . PHE A 1 128 ? -3.081 -13.623 -18.729 1.00 95.25 128 PHE A C 1
ATOM 980 O O . PHE A 1 128 ? -2.745 -13.040 -17.700 1.00 95.25 128 PHE A O 1
ATOM 987 N N . ASN A 1 129 ? -4.358 -13.869 -19.028 1.00 91.44 129 ASN A N 1
ATOM 988 C CA . ASN A 1 129 ? -5.441 -13.596 -18.076 1.00 91.44 129 ASN A CA 1
ATOM 989 C C . ASN A 1 129 ? -5.455 -14.625 -16.934 1.00 91.44 129 ASN A C 1
ATOM 991 O O . ASN A 1 129 ? -5.922 -14.321 -15.841 1.00 91.44 129 ASN A O 1
ATOM 995 N N . ALA A 1 130 ? -4.948 -15.837 -17.187 1.00 93.38 130 ALA A N 1
ATOM 996 C CA . ALA A 1 130 ? -4.790 -16.864 -16.167 1.00 93.38 130 ALA A CA 1
ATOM 997 C C . ALA A 1 130 ? -3.774 -16.418 -15.107 1.00 93.38 130 ALA A C 1
ATOM 999 O O . ALA A 1 130 ? -2.748 -15.816 -15.441 1.00 93.38 130 ALA A O 1
ATOM 1000 N N . ARG A 1 131 ? -4.063 -16.737 -13.845 1.00 94.56 131 ARG A N 1
ATOM 1001 C CA . ARG A 1 131 ? -3.102 -16.637 -12.740 1.00 94.56 131 ARG A CA 1
ATOM 1002 C C . ARG A 1 131 ? -2.036 -17.709 -12.878 1.00 94.56 131 ARG A C 1
ATOM 1004 O O . ARG A 1 131 ? -2.285 -18.733 -13.512 1.00 94.56 131 ARG A O 1
ATOM 1011 N N . LEU A 1 132 ? -0.873 -17.466 -12.289 1.00 97.00 132 LEU A N 1
ATOM 1012 C CA . LEU A 1 132 ? 0.124 -18.501 -12.081 1.00 97.00 132 LEU A CA 1
ATOM 1013 C C . LEU A 1 132 ? -0.338 -19.398 -10.928 1.00 97.00 132 LEU A C 1
ATOM 1015 O O . LEU A 1 132 ? -0.718 -18.914 -9.869 1.00 97.00 132 LEU A O 1
ATOM 1019 N N . THR A 1 133 ? -0.282 -20.697 -11.170 1.00 95.88 133 THR A N 1
ATOM 1020 C CA . THR A 1 133 ? -0.507 -21.808 -10.244 1.00 95.88 133 THR A CA 1
ATOM 1021 C C . THR A 1 133 ? 0.405 -22.957 -10.695 1.00 95.88 133 THR A C 1
ATOM 1023 O O . THR A 1 133 ? 0.930 -22.908 -11.819 1.00 95.88 133 THR A O 1
ATOM 1026 N N . PRO A 1 134 ? 0.604 -24.019 -9.897 1.00 96.69 134 PRO A N 1
ATOM 1027 C CA . PRO A 1 134 ? 1.351 -25.195 -10.349 1.00 96.69 134 PRO A CA 1
ATOM 1028 C C . PRO A 1 134 ? 0.847 -25.778 -11.684 1.00 96.69 134 PRO A C 1
ATOM 1030 O O . PRO A 1 134 ? 1.645 -26.190 -12.527 1.00 96.69 134 PRO A O 1
ATOM 1033 N N . GLU A 1 135 ? -0.466 -25.754 -11.922 1.00 96.38 135 GLU A N 1
ATOM 1034 C CA . GLU A 1 135 ? -1.115 -26.290 -13.126 1.00 96.38 135 GLU A CA 1
ATOM 1035 C C . GLU A 1 135 ? -0.905 -25.395 -14.353 1.00 96.38 135 GLU A C 1
ATOM 1037 O O . GLU A 1 135 ? -0.791 -25.883 -15.479 1.00 96.38 135 GLU A O 1
ATOM 1042 N N . THR A 1 136 ? -0.852 -24.078 -14.153 1.00 97.19 136 THR A N 1
ATOM 1043 C CA . THR A 1 136 ? -0.742 -23.091 -15.239 1.00 97.19 136 THR A CA 1
ATOM 1044 C C . THR A 1 136 ? 0.701 -22.670 -15.521 1.00 97.19 136 THR A C 1
ATOM 1046 O O . THR A 1 136 ? 0.970 -22.105 -16.583 1.00 97.19 136 THR A O 1
ATOM 1049 N N . ALA A 1 137 ? 1.656 -23.002 -14.644 1.00 97.06 137 ALA A N 1
ATOM 1050 C CA . ALA A 1 137 ? 3.072 -22.652 -14.782 1.00 97.06 137 ALA A CA 1
ATOM 1051 C C . ALA A 1 137 ? 3.700 -23.115 -16.109 1.00 97.06 137 ALA A C 1
ATOM 1053 O O . ALA A 1 137 ? 4.593 -22.454 -16.636 1.00 97.06 137 ALA A O 1
ATOM 1054 N N . GLY A 1 138 ? 3.184 -24.191 -16.717 1.00 96.56 138 GLY A N 1
ATOM 1055 C CA . GLY A 1 138 ? 3.619 -24.654 -18.040 1.00 96.56 138 GLY A CA 1
ATOM 1056 C C . GLY A 1 138 ? 3.414 -23.639 -19.177 1.00 96.56 138 GLY A C 1
ATOM 1057 O O . GLY A 1 138 ? 4.097 -23.726 -20.198 1.00 96.56 138 GLY A O 1
ATOM 1058 N N . LEU A 1 139 ? 2.530 -22.647 -19.006 1.00 97.12 139 LEU A N 1
ATOM 1059 C CA . LEU A 1 139 ? 2.345 -21.543 -19.958 1.00 97.12 139 LEU A CA 1
ATOM 1060 C C . LEU A 1 139 ? 3.601 -20.667 -20.105 1.00 97.12 139 LEU A C 1
ATOM 1062 O O . LEU A 1 139 ? 3.741 -19.973 -21.111 1.00 97.12 139 LEU A O 1
ATOM 1066 N N . ALA A 1 140 ? 4.528 -20.730 -19.141 1.00 97.06 140 ALA A N 1
ATOM 1067 C CA . ALA A 1 140 ? 5.800 -20.015 -19.172 1.00 97.06 140 ALA A CA 1
ATOM 1068 C C . ALA A 1 140 ? 6.861 -20.667 -20.082 1.00 97.06 140 ALA A C 1
ATOM 1070 O O . ALA A 1 140 ? 7.965 -20.140 -20.217 1.00 97.06 140 ALA A O 1
ATOM 1071 N N . LYS A 1 141 ? 6.557 -21.793 -20.744 1.00 97.38 141 LYS A N 1
ATOM 1072 C CA . LYS A 1 141 ? 7.486 -22.433 -21.684 1.00 97.38 141 LYS A CA 1
ATOM 1073 C C . LYS A 1 141 ? 7.873 -21.480 -22.821 1.00 97.38 141 LYS A C 1
ATOM 1075 O O . LYS A 1 141 ? 7.015 -20.989 -23.552 1.00 97.38 141 LYS A O 1
ATOM 1080 N N . GLY A 1 142 ? 9.180 -21.276 -23.002 1.00 95.38 142 GLY A N 1
ATOM 1081 C CA . GLY A 1 142 ? 9.735 -20.380 -24.025 1.00 95.38 142 GLY A CA 1
ATOM 1082 C C . GLY A 1 142 ? 9.896 -18.921 -23.582 1.00 95.38 142 GLY A C 1
ATOM 1083 O O . GLY A 1 142 ? 10.247 -18.085 -24.417 1.00 95.38 142 GLY A O 1
ATOM 1084 N N . PHE A 1 143 ? 9.667 -18.623 -22.299 1.00 97.88 143 PHE A N 1
ATOM 1085 C CA . PHE A 1 143 ? 9.916 -17.319 -21.683 1.00 97.88 143 PHE A CA 1
ATOM 1086 C C . PHE A 1 143 ? 11.145 -17.366 -20.769 1.00 97.88 143 PHE A C 1
ATOM 1088 O O . PHE A 1 143 ? 11.418 -18.375 -20.125 1.00 97.88 143 PHE A O 1
ATOM 1095 N N . ASP A 1 144 ? 11.875 -16.255 -20.690 1.00 97.06 144 ASP A N 1
ATOM 1096 C CA . ASP A 1 144 ? 13.009 -16.089 -19.776 1.00 97.06 144 ASP A CA 1
ATOM 1097 C C . ASP A 1 144 ? 12.559 -15.801 -18.340 1.00 97.06 144 ASP A C 1
ATOM 1099 O O . ASP A 1 144 ? 13.250 -16.136 -17.372 1.00 97.06 144 ASP A O 1
ATOM 1103 N N . ALA A 1 145 ? 11.434 -15.100 -18.207 1.00 97.56 145 ALA A N 1
ATOM 1104 C CA . ALA A 1 145 ? 10.937 -14.583 -16.946 1.00 97.56 145 ALA A CA 1
ATOM 1105 C C . ALA A 1 145 ? 9.419 -14.726 -16.837 1.00 97.56 145 ALA A C 1
ATOM 1107 O O . ALA A 1 145 ? 8.702 -14.709 -17.841 1.00 97.56 145 ALA A O 1
ATOM 1108 N N . VAL A 1 146 ? 8.927 -14.775 -15.601 1.00 98.06 146 VAL A N 1
ATOM 1109 C CA . VAL A 1 146 ? 7.507 -14.575 -15.297 1.00 98.06 146 VAL A CA 1
ATOM 1110 C C . VAL A 1 146 ? 7.307 -13.286 -14.513 1.00 98.06 146 VAL A C 1
ATOM 1112 O O . VAL A 1 146 ? 8.131 -12.937 -13.670 1.00 98.06 146 VAL A O 1
ATOM 1115 N N . CYS A 1 147 ? 6.213 -12.578 -14.784 1.00 97.44 147 CYS A N 1
ATOM 1116 C CA . CYS A 1 147 ? 5.751 -11.445 -13.989 1.00 97.44 147 CYS A CA 1
ATOM 1117 C C . CYS A 1 147 ? 4.431 -11.810 -13.311 1.00 97.44 147 CYS A C 1
ATOM 1119 O O . CYS A 1 147 ? 3.459 -12.137 -13.993 1.00 97.44 147 CYS A O 1
ATOM 1121 N N . ILE A 1 148 ? 4.410 -11.745 -11.982 1.00 96.19 148 ILE A N 1
ATOM 1122 C CA . ILE A 1 148 ? 3.305 -12.192 -11.131 1.00 96.19 148 ILE A CA 1
ATOM 1123 C C . ILE A 1 148 ? 2.906 -11.109 -10.117 1.00 96.19 148 ILE A C 1
ATOM 1125 O O . ILE A 1 148 ? 3.655 -10.155 -9.876 1.00 96.19 148 ILE A O 1
ATOM 1129 N N . PHE A 1 149 ? 1.707 -11.226 -9.554 1.00 92.38 149 PHE A N 1
ATOM 1130 C CA . PHE A 1 149 ? 1.130 -10.327 -8.556 1.00 92.38 149 PHE A CA 1
ATOM 1131 C C . PHE A 1 149 ? 0.870 -11.031 -7.229 1.00 92.38 149 PHE A C 1
ATOM 1133 O O . PHE A 1 149 ? 1.248 -12.182 -7.044 1.00 92.38 149 PHE A O 1
ATOM 1140 N N . VAL A 1 150 ? 0.243 -10.323 -6.286 1.00 84.81 150 VAL A N 1
ATOM 1141 C CA . VAL A 1 150 ? -0.019 -10.828 -4.930 1.00 84.81 150 VAL A CA 1
ATOM 1142 C C . VAL A 1 150 ? -0.887 -12.089 -4.899 1.00 84.81 150 VAL A C 1
ATOM 1144 O O . VAL A 1 150 ? -0.660 -12.926 -4.037 1.00 84.81 150 VAL A O 1
ATOM 1147 N N . ASN A 1 151 ? -1.789 -12.261 -5.867 1.00 83.81 151 ASN A N 1
ATOM 1148 C CA . ASN A 1 151 ? -2.722 -13.390 -5.885 1.00 83.81 151 ASN A CA 1
ATOM 1149 C C . ASN A 1 151 ? -2.189 -14.577 -6.702 1.00 83.81 151 ASN A C 1
ATOM 1151 O O . ASN A 1 151 ? -2.790 -15.638 -6.737 1.00 83.81 151 ASN A O 1
ATOM 1155 N N . ASP A 1 152 ? -1.085 -14.443 -7.421 1.00 91.69 152 ASP A N 1
ATOM 1156 C CA . ASP A 1 152 ? -0.517 -15.598 -8.116 1.00 91.69 152 ASP A CA 1
ATOM 1157 C C . ASP A 1 152 ? 0.053 -16.605 -7.105 1.00 91.69 152 ASP A C 1
ATOM 1159 O O . ASP A 1 152 ? 0.618 -16.212 -6.089 1.00 91.69 152 ASP A O 1
ATOM 1163 N N . GLU A 1 153 ? -0.052 -17.899 -7.380 1.00 91.62 153 GLU A N 1
ATOM 1164 C CA . GLU A 1 153 ? 0.432 -18.969 -6.511 1.00 91.62 153 GLU A CA 1
ATOM 1165 C C . GLU A 1 153 ? 1.758 -19.515 -7.040 1.00 91.62 153 GLU A C 1
ATOM 1167 O O . GLU A 1 153 ? 1.816 -20.190 -8.073 1.00 91.62 153 GLU A O 1
ATOM 1172 N N . CYS A 1 154 ? 2.848 -19.249 -6.317 1.00 96.06 154 CYS A N 1
ATOM 1173 C CA . CYS A 1 154 ? 4.180 -19.731 -6.672 1.00 96.06 154 CYS A CA 1
ATOM 1174 C C . CYS A 1 154 ? 4.821 -20.586 -5.552 1.00 96.06 154 CYS A C 1
ATOM 1176 O O . CYS A 1 154 ? 5.921 -20.276 -5.082 1.00 96.06 154 CYS A O 1
ATOM 1178 N N . PRO A 1 155 ? 4.158 -21.674 -5.099 1.00 95.81 155 PRO A N 1
ATOM 1179 C CA . PRO A 1 155 ? 4.766 -22.638 -4.183 1.00 95.81 155 PRO A CA 1
ATOM 1180 C C . PRO A 1 155 ? 5.863 -23.448 -4.893 1.00 95.81 155 PRO A C 1
ATOM 1182 O O . PRO A 1 155 ? 5.989 -23.392 -6.119 1.00 95.81 155 PRO A O 1
ATOM 1185 N N . ARG A 1 156 ? 6.614 -24.271 -4.148 1.00 97.69 156 ARG A N 1
ATOM 1186 C CA . ARG A 1 156 ? 7.683 -25.139 -4.684 1.00 97.69 156 ARG A CA 1
ATOM 1187 C C . ARG A 1 156 ? 7.330 -25.834 -6.003 1.00 97.69 156 ARG A C 1
ATOM 1189 O O . ARG A 1 156 ? 8.096 -25.727 -6.951 1.00 97.69 156 ARG A O 1
ATOM 1196 N N . ALA A 1 157 ? 6.161 -26.471 -6.091 1.00 97.88 157 ALA A N 1
ATOM 1197 C CA . ALA A 1 157 ? 5.736 -27.181 -7.301 1.00 97.88 157 ALA A CA 1
ATOM 1198 C C . ALA A 1 157 ? 5.645 -26.263 -8.537 1.00 97.88 157 ALA A C 1
ATOM 1200 O O . ALA A 1 157 ? 6.031 -26.654 -9.636 1.00 97.88 157 ALA A O 1
ATOM 1201 N N . ALA A 1 158 ? 5.175 -25.023 -8.363 1.00 97.81 158 ALA A N 1
ATOM 1202 C CA . ALA A 1 158 ? 5.163 -24.037 -9.438 1.00 97.81 158 ALA A CA 1
ATOM 1203 C C . ALA A 1 158 ? 6.587 -23.569 -9.774 1.00 97.81 158 ALA A C 1
ATOM 1205 O O . ALA A 1 158 ? 6.925 -23.468 -10.948 1.00 97.81 158 ALA A O 1
ATOM 1206 N N . VAL A 1 159 ? 7.436 -23.326 -8.769 1.00 98.25 159 VAL A N 1
ATOM 1207 C CA . VAL A 1 159 ? 8.839 -22.922 -8.970 1.00 98.25 159 VAL A CA 1
ATOM 1208 C C . VAL A 1 159 ? 9.624 -23.974 -9.761 1.00 98.25 159 VAL A C 1
ATOM 1210 O O . VAL A 1 159 ? 10.289 -23.631 -10.737 1.00 98.25 159 VAL A O 1
ATOM 1213 N N . GLU A 1 160 ? 9.512 -25.247 -9.387 1.00 98.12 160 GLU A N 1
ATOM 1214 C CA . GLU A 1 160 ? 10.138 -26.372 -10.093 1.00 98.12 160 GLU A CA 1
ATOM 1215 C C . GLU A 1 160 ? 9.614 -26.463 -11.533 1.00 98.12 160 GLU A C 1
ATOM 1217 O O . GLU A 1 160 ? 10.389 -26.581 -12.482 1.00 98.12 160 GLU A O 1
ATOM 1222 N N . LYS A 1 161 ? 8.304 -26.272 -11.735 1.00 98.19 161 LYS A N 1
ATOM 1223 C CA . LYS A 1 161 ? 7.720 -26.252 -13.079 1.00 98.19 161 LYS A CA 1
ATOM 1224 C C . LYS A 1 161 ? 8.221 -25.089 -13.940 1.00 98.19 161 LYS A C 1
ATOM 1226 O O . LYS A 1 161 ? 8.407 -25.256 -15.147 1.00 98.19 161 LYS A O 1
ATOM 1231 N N . LEU A 1 162 ? 8.427 -23.914 -13.346 1.00 98.31 162 LEU A N 1
ATOM 1232 C CA . LEU A 1 162 ? 9.024 -22.760 -14.021 1.00 98.31 162 LEU A CA 1
ATOM 1233 C C . LEU A 1 162 ? 10.484 -23.043 -14.404 1.00 98.31 162 LEU A C 1
ATOM 1235 O O . LEU A 1 162 ? 10.884 -22.722 -15.525 1.00 98.31 162 LEU A O 1
ATOM 1239 N N . HIS A 1 163 ? 11.248 -23.694 -13.522 1.00 97.88 163 HIS A N 1
ATOM 1240 C CA . HIS A 1 163 ? 12.613 -24.140 -13.809 1.00 97.88 163 HIS A CA 1
ATOM 1241 C C . HIS A 1 163 ? 12.653 -25.091 -15.014 1.00 97.88 163 HIS A C 1
ATOM 1243 O O . HIS A 1 163 ? 13.402 -24.842 -15.959 1.00 97.88 163 HIS A O 1
ATOM 1249 N N . ASP A 1 164 ? 11.773 -26.097 -15.051 1.00 97.75 164 ASP A N 1
ATOM 1250 C CA . ASP A 1 164 ? 11.636 -27.026 -16.186 1.00 97.75 164 ASP A CA 1
ATOM 1251 C C . ASP A 1 164 ? 11.290 -26.312 -17.505 1.00 97.75 164 ASP A C 1
ATOM 1253 O O . ASP A 1 164 ? 11.628 -26.776 -18.597 1.00 97.75 164 ASP A O 1
ATOM 1257 N N . CYS A 1 165 ? 10.598 -25.172 -17.422 1.00 97.31 165 CYS A N 1
ATOM 1258 C CA . CYS A 1 165 ? 10.261 -24.335 -18.574 1.00 97.31 165 CYS A CA 1
ATOM 1259 C C . CYS A 1 165 ? 11.424 -23.448 -19.053 1.00 97.31 165 CYS A C 1
ATOM 1261 O O . CYS A 1 165 ? 11.287 -22.801 -20.096 1.00 97.31 165 CYS A O 1
ATOM 1263 N N . GLY A 1 166 ? 12.549 -23.424 -18.330 1.00 97.12 166 GLY A N 1
ATOM 1264 C CA . GLY A 1 166 ? 13.719 -22.591 -18.613 1.00 97.12 166 GLY A CA 1
ATOM 1265 C C . GLY A 1 166 ? 13.641 -21.173 -18.037 1.00 97.12 166 GLY A C 1
ATOM 1266 O O . GLY A 1 166 ? 14.452 -20.320 -18.404 1.00 97.12 166 GLY A O 1
ATOM 1267 N N . VAL A 1 167 ? 12.686 -20.901 -17.143 1.00 98.06 167 VAL A N 1
ATOM 1268 C CA . VAL A 1 167 ? 12.536 -19.587 -16.508 1.00 98.06 167 VAL A CA 1
ATOM 1269 C C . VAL A 1 167 ? 13.674 -19.360 -15.517 1.00 98.06 167 VAL A C 1
ATOM 1271 O O . VAL A 1 167 ? 13.954 -20.189 -14.657 1.00 98.06 167 VAL A O 1
ATOM 1274 N N . ARG A 1 168 ? 14.309 -18.190 -15.603 1.00 97.31 168 ARG A N 1
ATOM 1275 C CA . ARG A 1 168 ? 15.460 -17.795 -14.768 1.00 97.31 168 ARG A CA 1
ATOM 1276 C C . ARG A 1 168 ? 15.171 -16.619 -13.835 1.00 97.31 168 ARG A C 1
ATOM 1278 O O . ARG A 1 168 ? 16.038 -16.228 -13.045 1.00 97.31 168 ARG A O 1
ATOM 1285 N N . LEU A 1 169 ? 13.982 -16.024 -13.944 1.00 97.69 169 LEU A N 1
ATOM 1286 C CA . LEU A 1 169 ? 13.600 -14.819 -13.213 1.00 97.69 169 LEU A CA 1
ATOM 1287 C C . LEU A 1 169 ? 12.098 -14.794 -12.895 1.00 97.69 169 LEU A C 1
ATOM 1289 O O . LEU A 1 169 ? 11.263 -14.925 -13.787 1.00 97.69 169 LEU A O 1
ATOM 1293 N N . ILE A 1 170 ? 11.766 -14.554 -11.629 1.00 97.94 170 ILE A N 1
ATOM 1294 C CA . ILE A 1 170 ? 10.414 -14.249 -11.152 1.00 97.94 170 ILE A CA 1
ATOM 1295 C C . ILE A 1 170 ? 10.377 -12.768 -10.759 1.00 97.94 170 ILE A C 1
ATOM 1297 O O . ILE A 1 170 ? 11.143 -12.312 -9.907 1.00 97.94 170 ILE A O 1
ATOM 1301 N N . LEU A 1 171 ? 9.491 -12.010 -11.398 1.00 96.38 171 LEU A N 1
ATOM 1302 C CA . LEU A 1 171 ? 9.262 -10.589 -11.161 1.00 96.38 171 LEU A CA 1
ATOM 1303 C C . LEU A 1 171 ? 7.935 -10.405 -10.422 1.00 96.38 171 LEU A C 1
ATOM 1305 O O . LEU A 1 171 ? 6.874 -10.727 -10.947 1.00 96.38 171 LEU A O 1
ATOM 1309 N N . LEU A 1 172 ? 7.985 -9.850 -9.217 1.00 94.19 172 LEU A N 1
ATOM 1310 C CA . LEU A 1 17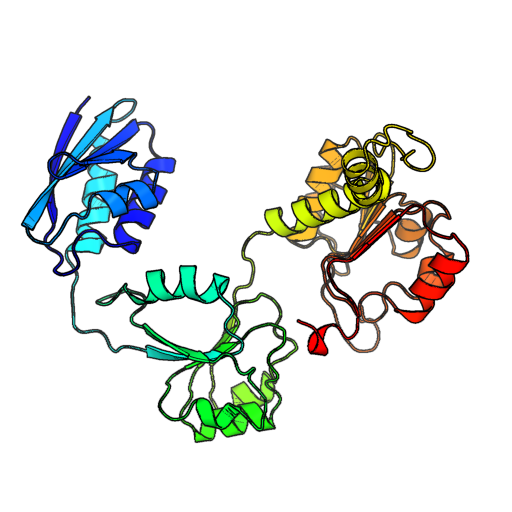2 ? 6.811 -9.461 -8.445 1.00 94.19 172 LEU A CA 1
ATOM 1311 C C . LEU A 1 172 ? 6.501 -7.990 -8.722 1.00 94.19 172 LEU A C 1
ATOM 1313 O O . LEU A 1 172 ? 7.243 -7.100 -8.291 1.00 94.19 172 LEU A O 1
ATOM 1317 N N . ARG A 1 173 ? 5.373 -7.711 -9.386 1.00 92.06 173 ARG A N 1
ATOM 1318 C CA . ARG A 1 173 ? 4.888 -6.331 -9.611 1.00 92.06 173 ARG A CA 1
ATOM 1319 C C . ARG A 1 173 ? 4.207 -5.727 -8.375 1.00 92.06 173 ARG A C 1
ATOM 1321 O O . ARG A 1 173 ? 3.329 -4.879 -8.471 1.00 92.06 173 ARG A O 1
ATOM 1328 N N . CYS A 1 174 ? 4.612 -6.183 -7.197 1.00 84.25 174 CYS A N 1
ATOM 1329 C CA . CYS A 1 174 ? 4.077 -5.807 -5.901 1.00 84.25 174 CYS A CA 1
ATOM 1330 C C . CYS A 1 174 ? 5.187 -5.800 -4.841 1.00 84.25 174 CYS A C 1
ATOM 1332 O O . CYS A 1 174 ? 6.321 -6.228 -5.076 1.00 84.25 174 CYS A O 1
ATOM 1334 N N . ALA A 1 175 ? 4.850 -5.289 -3.657 1.00 77.56 175 ALA A N 1
ATOM 1335 C CA . ALA A 1 175 ? 5.751 -5.307 -2.514 1.00 77.56 175 ALA A CA 1
ATOM 1336 C C . ALA A 1 175 ? 5.678 -6.641 -1.758 1.00 77.56 175 ALA A C 1
ATOM 1338 O O . ALA A 1 175 ? 6.696 -7.105 -1.252 1.00 77.56 175 ALA A O 1
ATOM 1339 N N . GLY A 1 176 ? 4.503 -7.265 -1.659 1.00 74.50 176 GLY A N 1
ATOM 1340 C CA . GLY A 1 176 ? 4.376 -8.584 -1.033 1.00 74.50 176 GLY A CA 1
ATOM 1341 C C . GLY A 1 176 ? 5.141 -9.655 -1.810 1.00 74.50 176 GLY A C 1
ATOM 1342 O O . GLY A 1 176 ? 5.275 -9.552 -3.022 1.00 74.50 176 GLY A O 1
ATOM 1343 N N . PHE A 1 177 ? 5.652 -10.663 -1.108 1.00 83.44 177 PHE A N 1
ATOM 1344 C CA . PHE A 1 177 ? 6.324 -11.818 -1.719 1.00 83.44 177 PHE A CA 1
ATOM 1345 C C . PHE A 1 177 ? 5.975 -13.139 -1.016 1.00 83.44 177 PHE A C 1
ATOM 1347 O O . PHE A 1 177 ? 6.618 -14.155 -1.252 1.00 83.44 177 PHE A O 1
ATOM 1354 N N . ASN A 1 178 ? 4.960 -13.124 -0.143 1.00 82.38 178 ASN A N 1
ATOM 1355 C CA . ASN A 1 178 ? 4.554 -14.273 0.674 1.00 82.38 178 ASN A CA 1
ATOM 1356 C C . ASN A 1 178 ? 4.060 -15.453 -0.179 1.00 82.38 178 ASN A C 1
ATOM 1358 O O . ASN A 1 178 ? 4.057 -16.587 0.280 1.00 82.38 178 ASN A O 1
ATOM 1362 N N . ASN A 1 179 ? 3.647 -15.171 -1.412 1.00 86.00 179 ASN A N 1
ATOM 1363 C CA . ASN A 1 179 ? 3.114 -16.120 -2.375 1.00 86.00 179 ASN A CA 1
ATOM 1364 C C . ASN A 1 179 ? 4.193 -16.847 -3.203 1.00 86.00 179 ASN A C 1
ATOM 1366 O O . ASN A 1 179 ? 3.850 -17.627 -4.090 1.00 86.00 179 ASN A O 1
ATOM 1370 N N . VAL A 1 180 ? 5.484 -16.602 -2.931 1.00 93.06 180 VAL A N 1
ATOM 1371 C CA . VAL A 1 180 ? 6.618 -17.238 -3.621 1.00 93.06 180 VAL A CA 1
ATOM 1372 C C . VAL A 1 180 ? 7.471 -18.033 -2.637 1.00 93.06 180 VAL A C 1
ATOM 1374 O O . VAL A 1 180 ? 7.979 -17.481 -1.661 1.00 93.06 180 VAL A O 1
ATOM 1377 N N . ASP A 1 181 ? 7.708 -19.314 -2.930 1.00 94.00 181 ASP A N 1
ATOM 1378 C CA . ASP A 1 181 ? 8.683 -20.125 -2.195 1.00 94.00 181 ASP A CA 1
ATOM 1379 C C . ASP A 1 181 ? 10.116 -19.695 -2.561 1.00 94.00 181 ASP A C 1
ATOM 1381 O O . ASP A 1 181 ? 10.728 -20.162 -3.527 1.00 94.00 181 ASP A O 1
ATOM 1385 N N . LEU A 1 182 ? 10.659 -18.760 -1.777 1.00 93.81 182 LEU A N 1
ATOM 1386 C CA . LEU A 1 182 ? 12.002 -18.211 -1.980 1.00 93.81 182 LEU A CA 1
ATOM 1387 C C . LEU A 1 182 ? 13.113 -19.258 -1.816 1.00 93.81 182 LEU A C 1
ATOM 1389 O O . LEU A 1 182 ? 14.186 -19.104 -2.405 1.00 93.81 182 LEU A O 1
ATOM 1393 N N . GLN A 1 183 ? 12.876 -20.307 -1.023 1.00 95.38 183 GLN A N 1
ATOM 1394 C CA . GLN A 1 183 ? 13.852 -21.368 -0.800 1.00 95.38 183 GLN A CA 1
ATOM 1395 C C . GLN A 1 183 ? 13.933 -22.273 -2.032 1.00 95.38 183 GLN A C 1
ATOM 1397 O O . GLN A 1 183 ? 15.028 -22.498 -2.550 1.00 95.38 183 GLN A O 1
ATOM 1402 N N . ALA A 1 184 ? 12.784 -22.701 -2.563 1.00 97.12 184 ALA A N 1
ATOM 1403 C CA . ALA A 1 184 ? 12.720 -23.441 -3.820 1.00 97.12 184 ALA A CA 1
ATOM 1404 C C . ALA A 1 184 ? 13.307 -22.626 -4.984 1.00 97.12 184 ALA A C 1
ATOM 1406 O O . ALA A 1 184 ? 14.062 -23.162 -5.795 1.00 97.12 184 ALA A O 1
ATOM 1407 N N . ALA A 1 185 ? 13.025 -21.316 -5.048 1.00 97.06 185 ALA A N 1
ATOM 1408 C CA . ALA A 1 185 ? 13.553 -20.453 -6.108 1.00 97.06 185 ALA A CA 1
ATOM 1409 C C . ALA A 1 185 ? 15.086 -20.403 -6.077 1.00 97.06 185 ALA A C 1
ATOM 1411 O O . ALA A 1 185 ? 15.737 -20.525 -7.116 1.00 97.06 185 ALA A O 1
ATOM 1412 N N . LYS A 1 186 ? 15.671 -20.306 -4.878 1.00 96.88 186 LYS A N 1
ATOM 1413 C CA . LYS A 1 186 ? 17.122 -20.345 -4.675 1.00 96.88 186 LYS A CA 1
ATOM 1414 C C . LYS A 1 186 ? 17.732 -21.687 -5.092 1.00 96.88 186 LYS A C 1
ATOM 1416 O O . LYS A 1 186 ? 18.763 -21.684 -5.758 1.00 96.88 186 LYS A O 1
ATOM 1421 N N . GLU A 1 187 ? 17.109 -22.805 -4.724 1.00 97.75 187 GLU A N 1
ATOM 1422 C CA . GLU A 1 187 ? 17.553 -24.159 -5.098 1.00 97.75 187 GLU A CA 1
ATOM 1423 C C . GLU A 1 187 ? 17.508 -24.385 -6.615 1.00 97.75 187 GLU A C 1
ATOM 1425 O O . GLU A 1 187 ? 18.446 -24.937 -7.183 1.00 97.75 187 GLU A O 1
ATOM 1430 N N . CYS A 1 188 ? 16.470 -23.877 -7.282 1.00 97.38 188 CYS A N 1
ATOM 1431 C CA . CYS A 1 188 ? 16.303 -23.959 -8.735 1.00 97.38 188 CYS A CA 1
ATOM 1432 C C . CYS A 1 188 ? 17.124 -22.910 -9.514 1.00 97.38 188 CYS A C 1
ATOM 1434 O O . CYS A 1 188 ? 17.017 -22.821 -10.738 1.00 97.38 188 CYS A O 1
ATOM 1436 N N . GLY A 1 189 ? 17.911 -22.066 -8.833 1.00 96.81 189 GLY A N 1
ATOM 1437 C CA . GLY A 1 189 ? 18.702 -21.004 -9.467 1.00 96.81 189 GLY A CA 1
ATOM 1438 C C . GLY A 1 189 ? 17.873 -19.869 -10.088 1.00 96.81 189 GLY A C 1
ATOM 1439 O O . GLY A 1 189 ? 18.384 -19.115 -10.919 1.00 96.81 189 GLY A O 1
ATOM 1440 N N . ILE A 1 190 ? 16.605 -19.725 -9.694 1.00 98.06 190 ILE A N 1
ATOM 1441 C CA . ILE A 1 190 ? 15.696 -18.687 -10.180 1.00 98.06 190 ILE A CA 1
ATOM 1442 C C . ILE A 1 190 ? 15.846 -17.439 -9.311 1.00 98.06 190 ILE A C 1
ATOM 1444 O O . ILE A 1 190 ? 15.663 -17.463 -8.094 1.00 98.06 190 ILE A O 1
ATOM 1448 N N . ARG A 1 191 ? 16.159 -16.303 -9.941 1.00 97.50 191 ARG A N 1
ATOM 1449 C CA . ARG A 1 191 ? 16.216 -15.016 -9.236 1.00 97.50 191 ARG A CA 1
ATOM 1450 C C . ARG A 1 191 ? 14.808 -14.481 -8.993 1.00 97.50 191 ARG A C 1
ATOM 1452 O O . ARG A 1 191 ? 13.966 -14.561 -9.878 1.00 97.50 191 ARG A O 1
ATOM 1459 N N . VAL A 1 192 ? 14.580 -13.871 -7.831 1.00 96.56 192 VAL A N 1
ATOM 1460 C CA . VAL A 1 192 ? 13.314 -13.202 -7.497 1.00 96.56 192 VAL A CA 1
ATOM 1461 C C . VAL A 1 192 ? 13.577 -11.712 -7.287 1.00 96.56 192 VAL A C 1
ATOM 1463 O O . VAL A 1 192 ? 14.446 -11.342 -6.497 1.00 96.56 192 VAL A O 1
ATOM 1466 N N . ALA A 1 193 ? 12.840 -10.853 -7.989 1.00 94.00 193 ALA A N 1
ATOM 1467 C CA . ALA A 1 193 ? 12.879 -9.402 -7.809 1.00 94.00 193 ALA A CA 1
ATOM 1468 C C . ALA A 1 193 ? 11.474 -8.864 -7.522 1.00 94.00 193 ALA A C 1
ATOM 1470 O O . ALA A 1 193 ? 10.488 -9.407 -8.012 1.00 94.00 193 ALA A O 1
ATOM 1471 N N . ARG A 1 194 ? 11.380 -7.788 -6.735 1.00 91.19 194 ARG A N 1
ATOM 1472 C CA . ARG A 1 194 ? 10.106 -7.167 -6.340 1.00 91.19 194 ARG A CA 1
ATOM 1473 C C . ARG A 1 194 ? 10.176 -5.648 -6.388 1.00 91.19 194 ARG A C 1
ATOM 1475 O O . ARG A 1 194 ? 11.273 -5.089 -6.380 1.00 91.19 194 ARG A O 1
ATOM 1482 N N . VAL A 1 195 ? 9.021 -4.987 -6.341 1.00 83.62 195 VAL A N 1
ATOM 1483 C CA . VAL A 1 195 ? 8.923 -3.527 -6.190 1.00 83.62 195 VAL A CA 1
ATOM 1484 C C . VAL A 1 195 ? 8.730 -3.195 -4.705 1.00 83.62 195 VAL A C 1
ATOM 1486 O O . VAL A 1 195 ? 7.615 -3.297 -4.196 1.00 83.62 195 VAL A O 1
ATOM 1489 N N . PRO A 1 196 ? 9.786 -2.813 -3.958 1.00 67.12 196 PRO A N 1
ATOM 1490 C CA . PRO A 1 196 ? 9.709 -2.710 -2.500 1.00 67.12 196 PRO A CA 1
ATOM 1491 C C . PRO A 1 196 ? 8.843 -1.545 -2.003 1.00 67.12 196 PRO A C 1
ATOM 1493 O O . PRO A 1 196 ? 8.383 -1.589 -0.864 1.00 67.12 196 PRO A O 1
ATOM 1496 N N . ALA A 1 197 ? 8.647 -0.508 -2.821 1.00 62.72 197 ALA A N 1
ATOM 1497 C CA . ALA A 1 197 ? 7.742 0.606 -2.555 1.00 62.72 197 ALA A CA 1
ATOM 1498 C C . ALA A 1 197 ? 7.372 1.296 -3.879 1.00 62.72 197 ALA A C 1
ATOM 1500 O O . ALA A 1 197 ? 8.268 1.738 -4.592 1.00 62.72 197 ALA A O 1
ATOM 1501 N N . TYR A 1 198 ? 6.080 1.390 -4.195 1.00 65.94 198 TYR A N 1
ATOM 1502 C CA . TYR A 1 198 ? 5.560 2.132 -5.355 1.00 65.94 198 TYR A CA 1
ATOM 1503 C C . TYR A 1 198 ? 5.250 3.584 -4.965 1.00 65.94 198 TYR A C 1
ATOM 1505 O O . TYR A 1 198 ? 5.886 4.503 -5.465 1.00 65.94 198 TYR A O 1
ATOM 1513 N N . SER A 1 199 ? 4.355 3.798 -3.996 1.00 83.12 199 SER A N 1
ATOM 1514 C CA . SER A 1 199 ? 4.146 5.106 -3.364 1.00 83.12 199 SER A CA 1
ATOM 1515 C C . SER A 1 199 ? 3.616 4.920 -1.940 1.00 83.12 199 SER A C 1
ATOM 1517 O O . SER A 1 199 ? 2.459 4.535 -1.769 1.00 83.12 199 SER A O 1
ATOM 1519 N N . PRO A 1 200 ? 4.438 5.163 -0.901 1.00 86.88 200 PRO A N 1
ATOM 1520 C CA . PRO A 1 200 ? 3.967 5.144 0.482 1.00 86.88 200 PRO A CA 1
ATOM 1521 C C . PRO A 1 200 ? 2.836 6.148 0.740 1.00 86.88 200 PRO A C 1
ATOM 1523 O O . PRO A 1 200 ? 1.934 5.861 1.524 1.00 86.88 200 PRO A O 1
ATOM 1526 N N . TYR A 1 201 ? 2.865 7.282 0.030 1.00 91.38 201 TYR A N 1
ATOM 1527 C CA . TYR A 1 201 ? 1.843 8.323 0.093 1.00 91.38 201 TYR A CA 1
ATOM 1528 C C . TYR A 1 201 ? 0.489 7.814 -0.389 1.00 91.38 201 TYR A C 1
ATOM 1530 O O . TYR A 1 201 ? -0.480 7.939 0.344 1.00 91.38 201 TYR A O 1
ATOM 1538 N N . ALA A 1 202 ? 0.432 7.144 -1.546 1.00 88.50 202 ALA A N 1
ATOM 1539 C CA . ALA A 1 202 ? -0.835 6.663 -2.102 1.00 88.50 202 ALA A CA 1
ATOM 1540 C C . ALA A 1 202 ? -1.578 5.717 -1.141 1.00 88.50 202 ALA A C 1
ATOM 1542 O O . ALA A 1 202 ? -2.787 5.833 -0.965 1.00 88.50 202 ALA A O 1
ATOM 1543 N N . VAL A 1 203 ? -0.855 4.809 -0.472 1.00 92.38 203 VAL A N 1
ATOM 1544 C CA . VAL A 1 203 ? -1.469 3.873 0.487 1.00 92.38 203 VAL A CA 1
ATOM 1545 C C . VAL A 1 203 ? -1.927 4.596 1.757 1.00 92.38 203 VAL A C 1
ATOM 1547 O O . VAL A 1 203 ? -3.020 4.333 2.252 1.00 92.38 203 VAL A O 1
ATOM 1550 N N . ALA A 1 204 ? -1.126 5.530 2.277 1.00 97.00 204 ALA A N 1
ATOM 1551 C CA . ALA A 1 204 ? -1.500 6.312 3.456 1.00 97.00 204 ALA A CA 1
ATOM 1552 C C . ALA A 1 204 ? -2.695 7.250 3.179 1.00 97.00 204 ALA A C 1
ATOM 1554 O O . ALA A 1 204 ? -3.607 7.351 3.999 1.00 97.00 204 ALA A O 1
ATOM 1555 N N . GLU A 1 205 ? -2.726 7.888 2.008 1.00 98.06 205 GLU A N 1
ATOM 1556 C CA . GLU A 1 205 ? -3.836 8.723 1.532 1.00 98.06 205 GLU A CA 1
ATOM 1557 C C . GLU A 1 205 ? -5.123 7.911 1.346 1.00 98.06 205 GLU A C 1
ATOM 1559 O O . GLU A 1 205 ? -6.208 8.366 1.720 1.00 98.06 205 GLU A O 1
ATOM 1564 N N . HIS A 1 206 ? -5.014 6.683 0.831 1.00 98.06 206 HIS A N 1
ATOM 1565 C CA . HIS A 1 206 ? -6.150 5.766 0.739 1.00 98.06 206 HIS A CA 1
ATOM 1566 C C . HIS A 1 206 ? -6.662 5.361 2.124 1.00 98.06 206 HIS A C 1
ATOM 1568 O O . HIS A 1 206 ? -7.863 5.433 2.378 1.00 98.06 206 HIS A O 1
ATOM 1574 N N . ALA A 1 207 ? -5.766 5.035 3.062 1.00 98.38 207 ALA A N 1
ATOM 1575 C CA . ALA A 1 207 ? -6.132 4.677 4.432 1.00 98.38 207 ALA A CA 1
ATOM 1576 C C . ALA A 1 207 ? -6.907 5.800 5.146 1.00 98.38 207 ALA A C 1
ATOM 1578 O O . ALA A 1 207 ? -7.970 5.546 5.719 1.00 98.38 207 ALA A O 1
ATOM 1579 N N . ILE A 1 208 ? -6.434 7.052 5.081 1.00 98.44 208 ILE A N 1
ATOM 1580 C CA . ILE A 1 208 ? -7.153 8.178 5.699 1.00 98.44 208 ILE A CA 1
ATOM 1581 C C . ILE A 1 208 ? -8.465 8.492 4.968 1.00 98.44 208 ILE A C 1
ATOM 1583 O O . ILE A 1 208 ? -9.472 8.792 5.612 1.00 98.44 208 ILE A O 1
ATOM 1587 N N . THR A 1 209 ? -8.492 8.377 3.636 1.00 98.56 209 THR A N 1
ATOM 1588 C CA . THR A 1 209 ? -9.713 8.553 2.835 1.00 98.56 209 THR A CA 1
ATOM 1589 C C . THR A 1 209 ? -10.767 7.527 3.237 1.00 98.56 209 THR A C 1
ATOM 1591 O O . THR A 1 209 ? -11.935 7.883 3.422 1.00 98.56 209 THR A O 1
ATOM 1594 N N . LEU A 1 210 ? -10.368 6.271 3.438 1.00 98.00 210 LEU A N 1
ATOM 1595 C CA . LEU A 1 210 ? -11.243 5.200 3.895 1.00 98.00 210 LEU A CA 1
ATOM 1596 C C . LEU A 1 210 ? -11.746 5.462 5.322 1.00 98.00 210 LEU A C 1
ATOM 1598 O O . LEU A 1 210 ? -12.954 5.401 5.565 1.00 98.00 210 LEU A O 1
ATOM 1602 N N . ALA A 1 211 ? -10.855 5.871 6.234 1.00 98.19 211 ALA A N 1
ATOM 1603 C CA . ALA A 1 211 ? -11.213 6.290 7.591 1.00 98.19 211 ALA A CA 1
ATOM 1604 C C . ALA A 1 211 ? -12.296 7.382 7.579 1.00 98.19 211 ALA A C 1
ATOM 1606 O O . ALA A 1 211 ? -13.318 7.270 8.258 1.00 98.19 211 ALA A O 1
ATOM 1607 N N . MET A 1 212 ? -12.101 8.426 6.767 1.00 98.38 212 MET A N 1
ATOM 1608 C CA . MET A 1 212 ? -13.012 9.566 6.663 1.00 98.38 212 MET A CA 1
ATOM 1609 C C . MET A 1 212 ? -14.325 9.205 5.971 1.00 98.38 212 MET A C 1
ATOM 1611 O O . MET A 1 212 ? -15.390 9.630 6.421 1.00 98.38 212 MET A O 1
ATOM 1615 N N . THR A 1 213 ? -14.276 8.377 4.929 1.00 98.38 213 THR A N 1
ATOM 1616 C CA . THR A 1 213 ? -15.458 7.858 4.225 1.00 98.38 213 THR A CA 1
ATOM 1617 C C . THR A 1 213 ? -16.356 7.070 5.168 1.00 98.38 213 THR A C 1
ATOM 1619 O O . THR A 1 213 ? -17.579 7.255 5.161 1.00 98.38 213 THR A O 1
ATOM 1622 N N . CYS A 1 214 ? -15.762 6.222 6.009 1.00 97.38 214 CYS A N 1
ATOM 1623 C CA . CYS A 1 214 ? -16.485 5.473 7.023 1.00 97.38 214 CYS A CA 1
ATOM 1624 C C . CYS A 1 214 ? -16.973 6.396 8.143 1.00 97.38 214 CYS A C 1
ATOM 1626 O O . CYS A 1 214 ? -18.158 6.361 8.461 1.00 97.38 214 CYS A O 1
ATOM 1628 N N . ASN A 1 215 ? -16.128 7.273 8.689 1.00 97.81 215 ASN A N 1
ATOM 1629 C CA . ASN A 1 215 ? -16.486 8.205 9.762 1.00 97.81 215 ASN A CA 1
ATOM 1630 C C . ASN A 1 215 ? -17.658 9.132 9.384 1.00 97.81 215 ASN A C 1
ATOM 1632 O O . ASN A 1 215 ? -18.627 9.247 10.128 1.00 97.81 215 ASN A O 1
ATOM 1636 N N . ARG A 1 216 ? -17.598 9.762 8.205 1.00 97.69 216 ARG A N 1
ATOM 1637 C CA . ARG A 1 216 ? -18.612 10.706 7.696 1.00 97.69 216 ARG A CA 1
ATOM 1638 C C . ARG A 1 216 ? -19.754 10.029 6.930 1.00 97.69 216 ARG A C 1
ATOM 1640 O O . ARG A 1 216 ? -20.618 10.710 6.390 1.00 97.69 216 ARG A O 1
ATOM 1647 N N . ARG A 1 217 ? -19.749 8.692 6.843 1.00 97.31 217 ARG A N 1
ATOM 1648 C CA . ARG A 1 217 ? -20.748 7.885 6.116 1.00 97.31 217 ARG A CA 1
ATOM 1649 C C . ARG A 1 217 ? -20.946 8.344 4.663 1.00 97.31 217 ARG A C 1
ATOM 1651 O O . ARG A 1 217 ? -22.062 8.292 4.143 1.00 97.31 217 ARG A O 1
ATOM 1658 N N . MET A 1 218 ? -19.869 8.762 3.993 1.00 97.06 218 MET A N 1
ATOM 1659 C CA . MET A 1 218 ? -19.933 9.355 2.647 1.00 97.06 218 MET A CA 1
ATOM 1660 C C . MET A 1 218 ? -20.589 8.416 1.630 1.00 97.06 218 MET A C 1
ATOM 1662 O O . MET A 1 218 ? -21.391 8.854 0.812 1.00 97.06 218 MET A O 1
ATOM 1666 N N . HIS A 1 219 ? -20.336 7.111 1.741 1.00 94.94 219 HIS A N 1
ATOM 1667 C CA . HIS A 1 219 ? -20.975 6.085 0.914 1.00 94.94 219 HIS A CA 1
ATOM 1668 C C . HIS A 1 219 ? -22.515 6.093 1.031 1.00 94.94 219 HIS A C 1
ATOM 1670 O O . HIS A 1 219 ? -23.210 5.958 0.027 1.00 94.94 219 HIS A O 1
ATOM 1676 N N . LYS A 1 220 ? -23.072 6.329 2.231 1.00 96.44 220 LYS A N 1
ATOM 1677 C CA . LYS A 1 220 ? -24.527 6.478 2.438 1.00 96.44 220 LYS A CA 1
ATOM 1678 C C . LYS A 1 220 ? -25.035 7.831 1.949 1.00 96.44 220 LYS A C 1
ATOM 1680 O O . LYS A 1 220 ? -26.113 7.897 1.364 1.00 96.44 220 LYS A O 1
ATOM 1685 N N . ALA A 1 221 ? -24.269 8.895 2.189 1.00 97.00 221 ALA A N 1
ATOM 1686 C CA . ALA A 1 221 ? -24.619 10.249 1.769 1.00 97.00 221 ALA A CA 1
ATOM 1687 C C . ALA A 1 221 ? -24.759 10.351 0.241 1.00 97.00 221 ALA A C 1
ATOM 1689 O O . ALA A 1 221 ? -25.743 10.895 -0.250 1.00 97.00 221 ALA A O 1
ATOM 1690 N N . VAL A 1 222 ? -23.823 9.757 -0.509 1.00 97.06 222 VAL A N 1
ATOM 1691 C CA . VAL A 1 222 ? -23.863 9.725 -1.979 1.00 97.06 222 VAL A CA 1
ATOM 1692 C C . VAL A 1 222 ? -25.117 9.013 -2.489 1.00 97.06 222 VAL A C 1
ATOM 1694 O O . VAL A 1 222 ? -25.778 9.531 -3.384 1.00 97.06 222 VAL A O 1
ATOM 1697 N N . ASN A 1 223 ? -25.482 7.866 -1.909 1.00 96.38 223 ASN A N 1
ATOM 1698 C CA . ASN A 1 223 ? -26.696 7.143 -2.308 1.00 96.38 223 ASN A CA 1
ATOM 1699 C C . ASN A 1 223 ? -27.962 7.956 -2.011 1.00 96.38 223 ASN A C 1
ATOM 1701 O O . ASN A 1 223 ? -28.808 8.115 -2.881 1.00 96.38 223 ASN A O 1
ATOM 1705 N N . LYS A 1 224 ? -28.040 8.566 -0.823 1.00 96.81 224 LYS A N 1
ATOM 1706 C CA . LYS A 1 224 ? -29.140 9.464 -0.452 1.00 96.81 224 LYS A CA 1
ATOM 1707 C C . LYS A 1 224 ? -29.317 10.605 -1.460 1.00 96.81 224 LYS A C 1
ATOM 1709 O O . LYS A 1 224 ? -30.425 10.819 -1.937 1.00 96.81 224 LYS A O 1
ATOM 1714 N N . VAL A 1 225 ? -28.237 11.293 -1.833 1.00 97.12 225 VAL A N 1
ATOM 1715 C CA . VAL A 1 225 ? -28.301 12.403 -2.801 1.00 97.12 225 VAL A CA 1
ATOM 1716 C C . VAL A 1 225 ? -28.731 11.925 -4.189 1.00 97.12 225 VAL A C 1
ATOM 1718 O O . VAL A 1 225 ? -29.532 12.602 -4.829 1.00 97.12 225 VAL A O 1
ATOM 1721 N N . LYS A 1 226 ? -28.261 10.754 -4.645 1.00 96.81 226 LYS A N 1
ATOM 1722 C CA . LYS A 1 226 ? -28.710 10.153 -5.916 1.00 96.81 226 LYS A CA 1
ATOM 1723 C C . LYS A 1 226 ? -30.220 9.897 -5.941 1.00 96.81 226 LYS A C 1
ATOM 1725 O O . LYS A 1 226 ? -30.839 10.068 -6.985 1.00 96.81 226 LYS A O 1
ATOM 1730 N N . ASP A 1 227 ? -30.802 9.590 -4.786 1.00 96.56 227 ASP A N 1
ATOM 1731 C CA . ASP A 1 227 ? -32.240 9.376 -4.609 1.00 96.56 227 ASP A CA 1
ATOM 1732 C C . ASP A 1 227 ? -33.011 10.673 -4.274 1.00 96.56 227 ASP A C 1
ATOM 1734 O O . ASP A 1 227 ? -34.145 10.619 -3.797 1.00 96.56 227 ASP A O 1
ATOM 1738 N N . ASN A 1 228 ? -32.411 11.856 -4.478 1.00 97.12 228 ASN A N 1
ATOM 1739 C CA . ASN A 1 228 ? -32.957 13.167 -4.083 1.00 97.12 228 ASN A CA 1
ATOM 1740 C C . ASN A 1 228 ? -33.329 13.273 -2.588 1.00 97.12 228 ASN A C 1
ATOM 1742 O O . ASN A 1 228 ? -34.168 14.082 -2.187 1.00 97.12 228 ASN A O 1
ATOM 1746 N N . ASN A 1 229 ? -32.696 12.467 -1.736 1.00 97.00 229 ASN A N 1
ATOM 1747 C CA . ASN A 1 229 ? -32.858 12.503 -0.291 1.00 97.00 229 ASN A CA 1
ATOM 1748 C C . ASN A 1 229 ? -31.725 13.319 0.347 1.00 97.00 229 ASN A C 1
ATOM 1750 O O . ASN A 1 229 ? -30.592 12.860 0.453 1.00 97.00 229 ASN A O 1
ATOM 1754 N N . PHE A 1 230 ? -32.041 14.512 0.849 1.00 96.62 230 PHE A N 1
ATOM 1755 C CA . PHE A 1 230 ? -31.067 15.401 1.499 1.00 96.62 230 PHE A CA 1
ATOM 1756 C C . PHE A 1 230 ? -31.053 15.287 3.034 1.00 96.62 230 PHE A C 1
ATOM 1758 O O . PHE A 1 230 ? -30.404 16.079 3.716 1.00 96.62 230 PHE A O 1
ATOM 1765 N N . ALA A 1 231 ? -31.766 14.313 3.612 1.00 96.31 231 ALA A N 1
ATOM 1766 C CA . ALA A 1 231 ? -31.829 14.149 5.060 1.00 96.31 231 ALA A CA 1
ATOM 1767 C C . ALA A 1 231 ? -30.503 13.620 5.633 1.00 96.31 231 ALA A C 1
ATOM 1769 O O . ALA A 1 231 ? -30.021 12.553 5.234 1.00 96.31 231 ALA A O 1
ATOM 1770 N N . LEU A 1 232 ? -29.979 14.315 6.650 1.00 94.56 232 LEU A N 1
ATOM 1771 C CA . LEU A 1 232 ? -28.699 14.014 7.313 1.00 94.56 232 LEU A CA 1
ATOM 1772 C C . LEU A 1 232 ? -28.779 12.909 8.383 1.00 94.56 232 LEU A C 1
ATOM 1774 O O . LEU A 1 232 ? -27.775 12.554 9.001 1.00 94.56 232 LEU A O 1
ATOM 1778 N N . SER A 1 233 ? -29.970 12.352 8.611 1.00 94.50 233 SER A N 1
ATOM 1779 C CA . SER A 1 233 ? -30.210 11.289 9.589 1.00 94.50 233 SER A CA 1
ATOM 1780 C C . SER A 1 233 ? -29.256 10.104 9.375 1.00 94.50 233 SER A C 1
ATOM 1782 O O . SER A 1 233 ? -29.239 9.508 8.293 1.00 94.50 233 SER A O 1
ATOM 1784 N N . GLY A 1 234 ? -28.493 9.744 10.411 1.00 91.44 234 GLY A N 1
ATOM 1785 C CA . GLY A 1 234 ? -27.549 8.621 10.376 1.00 91.44 234 GLY A CA 1
ATOM 1786 C C . GLY A 1 234 ? -26.220 8.900 9.660 1.00 91.44 234 GLY A C 1
ATOM 1787 O O . GLY A 1 234 ? -25.477 7.952 9.407 1.00 91.44 234 GLY A O 1
ATOM 1788 N N . LEU A 1 235 ? -25.919 10.164 9.329 1.00 95.88 235 LEU A N 1
ATOM 1789 C CA . LEU A 1 235 ? -24.665 10.580 8.679 1.00 95.88 235 LEU A CA 1
ATOM 1790 C C . LEU A 1 235 ? -23.693 11.319 9.615 1.00 95.88 235 LEU A C 1
ATOM 1792 O O . LEU A 1 235 ? -22.623 11.736 9.180 1.00 95.88 235 LEU A O 1
ATOM 1796 N N . LEU A 1 236 ? -24.057 11.499 10.889 1.00 94.56 236 LEU A N 1
ATOM 1797 C CA . LEU A 1 236 ? -23.220 12.204 11.858 1.00 94.56 236 LEU A CA 1
ATOM 1798 C C . LEU A 1 236 ? -21.904 11.442 12.086 1.00 94.56 236 LEU A C 1
ATOM 1800 O O . LEU A 1 236 ? -21.916 10.262 12.439 1.00 94.56 236 LEU A O 1
ATOM 1804 N N . GLY A 1 237 ? -20.783 12.130 11.873 1.00 95.62 237 GLY A N 1
ATOM 1805 C CA . GLY A 1 237 ? -19.440 11.631 12.169 1.00 95.62 237 GLY A CA 1
ATOM 1806 C C . GLY A 1 237 ? -18.847 12.270 13.424 1.00 95.62 237 GLY A C 1
ATOM 1807 O O . GLY A 1 237 ? -19.522 13.010 14.136 1.00 95.62 237 GLY A O 1
ATOM 1808 N N . VAL A 1 238 ? -17.562 12.010 13.665 1.00 96.38 238 VAL A N 1
ATOM 1809 C CA . VAL A 1 238 ? -16.799 12.566 14.793 1.00 96.38 238 VAL A CA 1
ATOM 1810 C C . VAL A 1 238 ? -15.564 13.309 14.314 1.00 96.38 238 VAL A C 1
ATOM 1812 O O . VAL A 1 238 ? -14.871 12.857 13.399 1.00 96.38 238 VAL A O 1
ATOM 1815 N N . ASP A 1 239 ? -15.260 14.454 14.906 1.00 97.81 239 ASP A N 1
ATOM 1816 C CA . ASP A 1 239 ? -14.050 15.191 14.550 1.00 97.81 239 ASP A CA 1
ATOM 1817 C C . ASP A 1 239 ? -12.799 14.462 15.029 1.00 97.81 239 ASP A C 1
ATOM 1819 O O . ASP A 1 239 ? -12.714 14.042 16.184 1.00 97.81 239 ASP A O 1
ATOM 1823 N N . LEU A 1 240 ? -11.832 14.322 14.116 1.00 98.12 240 LEU A N 1
ATOM 1824 C CA . LEU A 1 240 ? -10.526 13.733 14.410 1.00 98.12 240 LEU A CA 1
ATOM 1825 C C . LEU A 1 240 ? -9.594 14.733 15.104 1.00 98.12 240 LEU A C 1
ATOM 1827 O O . LEU A 1 240 ? -8.691 14.325 15.821 1.00 98.12 240 LEU A O 1
ATOM 1831 N N . HIS A 1 241 ? -9.826 16.036 14.955 1.00 98.31 241 HIS A N 1
ATOM 1832 C CA . HIS A 1 241 ? -9.060 17.054 15.669 1.00 98.31 241 HIS A CA 1
ATOM 1833 C C . HIS A 1 241 ? -9.113 16.818 17.191 1.00 98.31 241 HIS A C 1
ATOM 1835 O O . HIS A 1 241 ? -10.179 16.532 17.748 1.00 98.31 241 HIS A O 1
ATOM 1841 N N . ASN A 1 242 ? -7.963 16.926 17.866 1.00 98.00 242 ASN A N 1
ATOM 1842 C CA . ASN A 1 242 ? -7.776 16.604 19.289 1.00 98.00 242 ASN A CA 1
ATOM 1843 C C . ASN A 1 242 ? -8.078 15.142 19.685 1.00 98.00 242 ASN A C 1
ATOM 1845 O O . ASN A 1 242 ? -8.242 14.852 20.872 1.00 98.00 242 ASN A O 1
ATOM 1849 N N . LYS A 1 243 ? -8.185 14.215 18.729 1.00 98.50 243 LYS A N 1
ATOM 1850 C CA . LYS A 1 243 ? -8.271 12.770 18.999 1.00 98.50 243 LYS A CA 1
ATOM 1851 C C . LYS A 1 243 ? -6.895 12.117 18.929 1.00 98.50 243 LYS A C 1
ATOM 1853 O O . LYS A 1 243 ? -5.917 12.734 18.503 1.00 98.50 243 LYS A O 1
ATOM 1858 N N . VAL A 1 244 ? -6.824 10.859 19.350 1.00 98.81 244 VAL A N 1
ATOM 1859 C CA . VAL A 1 244 ? -5.600 10.058 19.346 1.00 98.81 244 VAL A CA 1
ATOM 1860 C C . VAL A 1 244 ? -5.588 9.116 18.141 1.00 98.81 244 VAL A C 1
ATOM 1862 O O . VAL A 1 244 ? -6.509 8.321 17.961 1.00 98.81 244 VAL A O 1
ATOM 1865 N N . ALA A 1 245 ? -4.538 9.180 17.327 1.00 98.81 245 ALA A N 1
ATOM 1866 C CA . ALA A 1 245 ? -4.266 8.227 16.255 1.00 98.81 245 ALA A CA 1
ATOM 1867 C C . ALA A 1 245 ? -3.215 7.207 16.711 1.00 98.81 245 ALA A C 1
ATOM 1869 O O . ALA A 1 245 ? -2.098 7.587 17.051 1.00 98.81 245 ALA A O 1
ATOM 1870 N N . GLY A 1 246 ? -3.570 5.926 16.698 1.00 98.81 246 GLY A N 1
ATOM 1871 C CA . GLY A 1 246 ? -2.684 4.788 16.903 1.00 98.81 246 GLY A CA 1
ATOM 1872 C C . GLY A 1 246 ? -2.201 4.216 15.572 1.00 98.81 246 GLY A C 1
ATOM 1873 O O . GLY A 1 246 ? -2.989 3.680 14.792 1.00 98.81 246 GLY A O 1
ATOM 1874 N N . ILE A 1 247 ? -0.900 4.316 15.313 1.00 98.75 247 ILE A N 1
ATOM 1875 C CA . ILE A 1 247 ? -0.258 3.810 14.097 1.00 98.75 247 ILE A CA 1
ATOM 1876 C C . ILE A 1 247 ? 0.465 2.501 14.427 1.00 98.75 247 ILE A C 1
ATOM 1878 O O . ILE A 1 247 ? 1.487 2.508 15.115 1.00 98.75 247 ILE A O 1
ATOM 1882 N N . MET A 1 248 ? -0.063 1.374 13.944 1.00 98.31 248 MET A N 1
ATOM 1883 C CA . MET A 1 248 ? 0.536 0.052 14.161 1.00 98.31 248 MET A CA 1
ATOM 1884 C C . MET A 1 248 ? 1.426 -0.319 12.973 1.00 98.31 248 MET A C 1
ATOM 1886 O O . MET A 1 248 ? 0.933 -0.688 11.908 1.00 98.31 248 MET A O 1
ATOM 1890 N N . GLY A 1 249 ? 2.739 -0.222 13.159 1.00 97.00 249 GLY A N 1
ATOM 1891 C CA . GLY A 1 249 ? 3.747 -0.304 12.106 1.00 97.00 249 GLY A CA 1
ATOM 1892 C C . GLY A 1 249 ? 4.153 1.086 11.614 1.00 97.00 249 GLY A C 1
ATOM 1893 O O . GLY A 1 249 ? 3.379 1.805 10.989 1.00 97.00 249 GLY A O 1
ATOM 1894 N N . THR A 1 250 ? 5.406 1.450 11.854 1.00 96.88 250 THR A N 1
ATOM 1895 C CA . THR A 1 250 ? 6.009 2.770 11.595 1.00 96.88 250 THR A CA 1
ATOM 1896 C C . THR A 1 250 ? 7.055 2.729 10.478 1.00 96.88 250 THR A C 1
ATOM 1898 O O . THR A 1 250 ? 7.988 3.534 10.412 1.00 96.88 250 THR A O 1
ATOM 1901 N N . GLY A 1 251 ? 6.874 1.797 9.538 1.00 93.12 251 GLY A N 1
ATOM 1902 C CA . GLY A 1 251 ? 7.586 1.789 8.263 1.00 93.12 251 GLY A CA 1
ATOM 1903 C C . GLY A 1 251 ? 7.209 2.983 7.374 1.00 93.12 251 GLY A C 1
ATOM 1904 O O . GLY A 1 251 ? 6.543 3.925 7.796 1.00 93.12 251 GLY A O 1
ATOM 1905 N N . LYS A 1 252 ? 7.592 2.934 6.093 1.00 92.31 252 LYS A N 1
ATOM 1906 C CA . LYS A 1 252 ? 7.399 4.059 5.154 1.00 92.31 252 LYS A CA 1
ATOM 1907 C C . LYS A 1 252 ? 5.945 4.555 5.073 1.00 92.31 252 LYS A C 1
ATOM 1909 O O . LYS A 1 252 ? 5.719 5.756 5.085 1.00 92.31 252 LYS A O 1
ATOM 1914 N N . ILE A 1 253 ? 4.972 3.641 4.999 1.00 94.62 253 ILE A N 1
ATOM 1915 C CA . ILE A 1 253 ? 3.542 3.991 4.900 1.00 94.62 253 ILE A CA 1
ATOM 1916 C C . ILE A 1 253 ? 3.024 4.533 6.238 1.00 94.62 253 ILE A C 1
ATOM 1918 O O . ILE A 1 253 ? 2.366 5.569 6.261 1.00 94.62 253 ILE A O 1
ATOM 1922 N N . GLY A 1 254 ? 3.367 3.879 7.353 1.00 97.25 254 GLY A N 1
ATOM 1923 C CA . GLY A 1 254 ? 2.967 4.324 8.691 1.00 97.25 254 GLY A CA 1
ATOM 1924 C C . GLY A 1 254 ? 3.476 5.726 9.029 1.00 97.25 254 GLY A C 1
ATOM 1925 O O . GLY A 1 254 ? 2.736 6.519 9.601 1.00 97.25 254 GLY A O 1
ATOM 1926 N N . GLN A 1 255 ? 4.693 6.077 8.601 1.00 97.50 255 GLN A N 1
ATOM 1927 C CA . GLN A 1 255 ? 5.231 7.439 8.724 1.00 97.50 255 GLN A CA 1
ATOM 1928 C C . GLN A 1 255 ? 4.397 8.458 7.936 1.00 97.50 255 GLN A C 1
ATOM 1930 O O . GLN A 1 255 ? 4.012 9.487 8.488 1.00 97.50 255 GLN A O 1
ATOM 1935 N N . CYS A 1 256 ? 4.054 8.165 6.676 1.00 97.94 256 CYS A N 1
ATOM 1936 C CA . CYS A 1 256 ? 3.159 9.017 5.887 1.00 97.94 256 CYS A CA 1
ATOM 1937 C C . CYS A 1 256 ? 1.792 9.185 6.573 1.00 97.94 256 CYS A C 1
ATOM 1939 O O . CYS A 1 256 ? 1.311 10.309 6.704 1.00 97.94 256 CYS A O 1
ATOM 1941 N N . MET A 1 257 ? 1.198 8.097 7.074 1.00 98.56 257 MET A N 1
ATOM 1942 C CA . MET A 1 257 ? -0.075 8.144 7.801 1.00 98.56 257 MET A CA 1
ATOM 1943 C C . MET A 1 257 ? 0.025 8.976 9.089 1.00 98.56 257 MET A C 1
ATOM 1945 O O . MET A 1 257 ? -0.871 9.769 9.378 1.00 98.56 257 MET A O 1
ATOM 1949 N N . ALA A 1 258 ? 1.123 8.857 9.840 1.00 98.56 258 ALA A N 1
ATOM 1950 C CA . ALA A 1 258 ? 1.380 9.661 11.033 1.00 98.56 258 ALA A CA 1
ATOM 1951 C C . ALA A 1 258 ? 1.447 11.164 10.709 1.00 98.56 258 ALA A C 1
ATOM 1953 O O . ALA A 1 258 ? 0.824 11.967 11.406 1.00 98.56 258 ALA A O 1
ATOM 1954 N N . HIS A 1 259 ? 2.132 11.549 9.625 1.00 98.50 259 HIS A N 1
ATOM 1955 C CA . HIS A 1 259 ? 2.179 12.944 9.169 1.00 98.50 259 HIS A CA 1
ATOM 1956 C C . HIS A 1 259 ? 0.796 13.471 8.784 1.00 98.50 259 HIS A C 1
ATOM 1958 O O . HIS A 1 259 ? 0.429 14.577 9.181 1.00 98.50 259 HIS A O 1
ATOM 1964 N N . ILE A 1 260 ? 0.010 12.670 8.061 1.00 98.69 260 ILE A N 1
ATOM 1965 C CA . ILE A 1 260 ? -1.372 13.012 7.717 1.00 98.69 260 ILE A CA 1
ATOM 1966 C C . ILE A 1 260 ? -2.186 13.234 8.998 1.00 98.69 260 ILE A C 1
ATOM 1968 O O . ILE A 1 260 ? -2.802 14.286 9.151 1.00 98.69 260 ILE A O 1
ATOM 1972 N N . CYS A 1 261 ? -2.143 12.301 9.955 1.00 98.69 261 CYS A N 1
ATOM 1973 C CA . CYS A 1 261 ? -2.882 12.413 11.218 1.00 98.69 261 CYS A CA 1
ATOM 1974 C C . CYS A 1 261 ? -2.463 13.650 12.032 1.00 98.69 261 CYS A C 1
ATOM 1976 O O . CYS A 1 261 ? -3.321 14.346 12.579 1.00 98.69 261 CYS A O 1
ATOM 1978 N N . LYS A 1 262 ? -1.166 13.987 12.061 1.00 97.88 262 LYS A N 1
ATOM 1979 C CA . LYS A 1 262 ? -0.684 15.257 12.632 1.00 97.88 262 LYS A CA 1
ATOM 1980 C C . LYS A 1 262 ? -1.295 16.470 11.933 1.00 97.88 262 LYS A C 1
ATOM 1982 O O . LYS A 1 262 ? -1.692 17.409 12.615 1.00 97.88 262 LYS A O 1
ATOM 1987 N N . GLY A 1 263 ? -1.421 16.441 10.606 1.00 98.12 263 GLY A N 1
ATOM 1988 C CA . GLY A 1 263 ? -2.083 17.490 9.823 1.00 98.12 263 GLY A CA 1
ATOM 1989 C C . GLY A 1 263 ? -3.564 17.687 10.171 1.00 98.12 263 GLY A C 1
ATOM 1990 O O . GLY A 1 263 ? -4.059 18.808 10.111 1.00 98.12 263 GLY A O 1
ATOM 1991 N N . PHE A 1 264 ? -4.257 16.634 10.619 1.00 98.06 264 PHE A N 1
ATOM 1992 C CA . PHE A 1 264 ? -5.619 16.719 11.172 1.00 98.06 264 PHE A CA 1
ATOM 1993 C C . PHE A 1 264 ? -5.670 17.266 12.615 1.00 98.06 264 PHE A C 1
ATOM 1995 O O . PHE A 1 264 ? -6.758 17.412 13.175 1.00 98.06 264 PHE A O 1
ATOM 2002 N N . GLY A 1 265 ? -4.522 17.562 13.236 1.00 98.31 265 GLY A N 1
ATOM 2003 C CA . GLY A 1 265 ? -4.425 18.001 14.630 1.00 98.31 265 GLY A CA 1
ATOM 2004 C C . GLY A 1 265 ? -4.652 16.873 15.641 1.00 98.31 265 GLY A C 1
ATOM 2005 O O . GLY A 1 265 ? -5.185 17.112 16.724 1.00 98.31 265 GLY A O 1
ATOM 2006 N N . MET A 1 266 ? -4.301 15.635 15.283 1.00 98.75 266 MET A N 1
ATOM 2007 C CA . MET A 1 266 ? -4.368 14.485 16.189 1.00 98.75 266 MET A CA 1
ATOM 2008 C C . MET A 1 266 ? -3.100 14.367 17.043 1.00 98.75 266 MET A C 1
ATOM 2010 O O . MET A 1 266 ? -1.992 14.682 16.597 1.00 98.75 266 MET A O 1
ATOM 2014 N N . THR A 1 267 ? -3.241 13.809 18.244 1.00 98.75 267 THR A N 1
ATOM 2015 C CA . THR A 1 267 ? -2.101 13.241 18.975 1.00 98.75 267 THR A CA 1
ATOM 2016 C C . THR A 1 267 ? -1.775 11.884 18.367 1.00 98.75 267 THR A C 1
ATOM 2018 O O . THR A 1 267 ? -2.648 11.028 18.284 1.00 98.75 267 THR A O 1
ATOM 2021 N N . VAL A 1 268 ? -0.532 11.670 17.938 1.00 98.81 268 VAL A N 1
ATOM 2022 C CA . VAL A 1 268 ? -0.131 10.425 17.270 1.00 98.81 268 VAL A CA 1
ATOM 2023 C C . VAL A 1 268 ? 0.711 9.570 18.210 1.00 98.81 268 VAL A C 1
ATOM 2025 O O . VAL A 1 268 ? 1.740 10.022 18.713 1.00 98.81 268 VAL A O 1
ATOM 2028 N N . ILE A 1 269 ? 0.275 8.330 18.420 1.00 98.88 269 ILE A N 1
ATOM 2029 C CA . ILE A 1 269 ? 1.011 7.287 19.135 1.00 98.88 269 ILE A CA 1
ATOM 2030 C C . ILE A 1 269 ? 1.325 6.132 18.181 1.00 98.88 269 ILE A C 1
ATOM 2032 O O . ILE A 1 269 ? 0.547 5.832 17.274 1.00 98.88 269 ILE A O 1
ATOM 2036 N N . GLY A 1 270 ? 2.486 5.509 18.350 1.00 98.44 270 GLY A N 1
ATOM 2037 C CA . GLY A 1 270 ? 2.978 4.450 17.474 1.00 98.44 270 GLY A CA 1
ATOM 2038 C C . GLY A 1 270 ? 3.273 3.160 18.226 1.00 98.44 270 GLY A C 1
ATOM 2039 O O . GLY A 1 270 ? 3.688 3.188 19.381 1.00 98.44 270 GLY A O 1
ATOM 2040 N N . TRP A 1 271 ? 3.115 2.034 17.541 1.00 98.25 271 TRP A N 1
ATOM 2041 C CA . TRP A 1 271 ? 3.618 0.736 17.981 1.00 98.25 271 TRP A CA 1
ATOM 2042 C C . TRP A 1 271 ? 4.386 0.082 16.835 1.00 98.25 271 TRP A C 1
ATOM 2044 O O . TRP A 1 271 ? 3.895 0.026 15.706 1.00 98.25 271 TRP A O 1
ATOM 2054 N N . ASP A 1 272 ? 5.592 -0.401 17.115 1.00 95.75 272 ASP A N 1
ATOM 2055 C CA . ASP A 1 272 ? 6.430 -1.128 16.162 1.00 95.75 272 ASP A CA 1
ATOM 2056 C C . ASP A 1 272 ? 7.343 -2.098 16.917 1.00 95.75 272 ASP A C 1
ATOM 2058 O O . ASP A 1 272 ? 7.774 -1.803 18.033 1.00 95.75 272 ASP A O 1
ATOM 2062 N N . ALA A 1 273 ? 7.663 -3.237 16.301 1.00 89.69 273 ALA A N 1
ATOM 2063 C CA . ALA A 1 273 ? 8.655 -4.168 16.833 1.00 89.69 273 ALA A CA 1
ATOM 2064 C C . ALA A 1 273 ? 10.063 -3.546 16.860 1.00 89.69 273 ALA A C 1
ATOM 2066 O O . ALA A 1 273 ? 10.882 -3.906 17.704 1.00 89.69 273 ALA A O 1
ATOM 2067 N N . TYR A 1 274 ? 10.331 -2.594 15.960 1.00 92.12 274 TYR A N 1
ATOM 2068 C CA . TYR A 1 274 ? 11.592 -1.865 15.865 1.00 92.12 274 TYR A CA 1
ATOM 2069 C C . TYR A 1 274 ? 11.335 -0.350 15.900 1.00 92.12 274 TYR A C 1
ATOM 2071 O O . TYR A 1 274 ? 11.297 0.294 14.846 1.00 92.12 274 TYR A O 1
ATOM 2079 N N . PRO A 1 275 ? 11.157 0.245 17.096 1.00 93.94 275 PRO A N 1
ATOM 2080 C CA . PRO A 1 275 ? 10.905 1.674 17.235 1.00 93.94 275 PRO A CA 1
ATOM 2081 C C . PRO A 1 275 ? 11.987 2.531 16.571 1.00 93.94 275 PRO A C 1
ATOM 2083 O O . PRO A 1 275 ? 13.186 2.343 16.779 1.00 93.94 275 PRO A O 1
ATOM 2086 N N . ASN A 1 276 ? 11.555 3.518 15.790 1.00 95.00 276 ASN A N 1
ATOM 2087 C CA . ASN A 1 276 ? 12.436 4.488 15.151 1.00 95.00 276 ASN A CA 1
ATOM 2088 C C . ASN A 1 276 ? 12.511 5.783 15.974 1.00 95.00 276 ASN A C 1
ATOM 2090 O O . ASN A 1 276 ? 11.630 6.639 15.860 1.00 95.00 276 ASN A O 1
ATOM 2094 N N . GLN A 1 277 ? 13.582 5.937 16.762 1.00 96.50 277 GLN A N 1
ATOM 2095 C CA . GLN A 1 277 ? 13.799 7.084 17.654 1.00 96.50 277 GLN A CA 1
ATOM 2096 C C . GLN A 1 277 ? 13.720 8.438 16.933 1.00 96.50 277 GLN A C 1
ATOM 2098 O O . GLN A 1 277 ? 13.170 9.391 17.477 1.00 96.50 277 GLN A O 1
ATOM 2103 N N . LYS A 1 278 ? 14.155 8.505 15.669 1.00 97.00 278 LYS A N 1
ATOM 2104 C CA . LYS A 1 278 ? 14.100 9.733 14.866 1.00 97.00 278 LYS A CA 1
ATOM 2105 C C . LYS A 1 278 ? 12.680 10.309 14.766 1.00 97.00 278 LYS A C 1
ATOM 2107 O O . LYS A 1 278 ? 12.519 11.521 14.791 1.00 97.00 278 LYS A O 1
ATOM 2112 N N . LEU A 1 279 ? 11.649 9.458 14.699 1.00 97.19 279 LEU A N 1
ATOM 2113 C CA . LEU A 1 279 ? 10.253 9.916 14.621 1.00 97.19 279 LEU A CA 1
ATOM 2114 C C . LEU A 1 279 ? 9.778 10.565 15.930 1.00 97.19 279 LEU A C 1
ATOM 2116 O O . LEU A 1 279 ? 8.906 11.432 15.911 1.00 97.19 279 LEU A O 1
ATOM 2120 N N . VAL A 1 280 ? 10.343 10.141 17.063 1.00 97.25 280 VAL A N 1
ATOM 2121 C CA . VAL A 1 280 ? 10.074 10.743 18.375 1.00 97.25 280 VAL A CA 1
ATOM 2122 C C . VAL A 1 280 ? 10.779 12.088 18.479 1.00 97.25 280 VAL A C 1
ATOM 2124 O O . VAL A 1 280 ? 10.154 13.073 18.863 1.00 97.25 280 VAL A O 1
ATOM 2127 N N . ASP A 1 281 ? 12.048 12.140 18.076 1.00 96.88 281 ASP A N 1
ATOM 2128 C CA . ASP A 1 281 ? 12.868 13.355 18.125 1.00 96.88 281 ASP A CA 1
ATOM 2129 C C . ASP A 1 281 ? 12.300 14.465 17.218 1.00 96.88 281 ASP A C 1
ATOM 2131 O O . ASP A 1 281 ? 12.344 15.644 17.562 1.00 96.88 281 ASP A O 1
ATOM 2135 N N . GLU A 1 282 ? 11.694 14.090 16.087 1.00 95.88 282 GLU A N 1
ATOM 2136 C CA . GLU A 1 282 ? 10.963 14.992 15.184 1.00 95.88 282 GLU A CA 1
ATOM 2137 C C . GLU A 1 282 ? 9.591 15.437 15.733 1.00 95.88 282 GLU A C 1
ATOM 2139 O O . GLU A 1 282 ? 8.913 16.265 15.123 1.00 95.88 282 GLU A O 1
ATOM 2144 N N . GLY A 1 283 ? 9.144 14.887 16.867 1.00 96.31 283 GLY A N 1
ATOM 2145 C CA . GLY A 1 283 ? 7.832 15.168 17.457 1.00 96.31 283 GLY A CA 1
ATOM 2146 C C . GLY A 1 283 ? 6.653 14.607 16.652 1.00 96.31 283 GLY A C 1
ATOM 2147 O O . GLY A 1 283 ? 5.501 15.014 16.868 1.00 96.31 283 GLY A O 1
ATOM 2148 N N . LEU A 1 284 ? 6.917 13.683 15.721 1.00 98.00 284 LEU A N 1
ATOM 2149 C CA . LEU A 1 284 ? 5.900 13.091 14.856 1.00 98.00 284 LEU A CA 1
ATOM 2150 C C . LEU A 1 284 ? 4.954 12.194 15.653 1.00 98.00 284 LEU A C 1
ATOM 2152 O O . LEU A 1 284 ? 3.739 12.292 15.482 1.00 98.00 284 LEU A O 1
ATOM 2156 N N . LEU A 1 285 ? 5.498 11.343 16.524 1.00 98.38 285 LEU A N 1
ATOM 2157 C CA . LEU A 1 285 ? 4.725 10.409 17.340 1.00 98.38 285 LEU A CA 1
ATOM 2158 C C . LEU A 1 285 ? 5.432 10.055 18.650 1.00 98.38 285 LEU A C 1
ATOM 2160 O O . LEU A 1 285 ? 6.624 10.303 18.817 1.00 98.38 285 LEU A O 1
ATOM 2164 N N . THR A 1 286 ? 4.699 9.417 19.559 1.00 98.56 286 THR A N 1
ATOM 2165 C CA . THR A 1 286 ? 5.253 8.778 20.762 1.00 98.56 286 THR A CA 1
ATOM 2166 C C . THR A 1 286 ? 5.030 7.273 20.691 1.00 98.56 286 THR A C 1
ATOM 2168 O O . THR A 1 286 ? 3.911 6.836 20.429 1.00 98.56 286 THR A O 1
ATOM 2171 N N . TYR A 1 287 ? 6.072 6.470 20.915 1.00 98.62 287 TYR A N 1
ATOM 2172 C CA . TYR A 1 287 ? 5.899 5.020 21.002 1.00 98.62 287 TYR A CA 1
ATOM 2173 C C . TYR A 1 287 ? 5.288 4.616 22.339 1.00 98.62 287 TYR A C 1
ATOM 2175 O O . TYR A 1 287 ? 5.684 5.129 23.384 1.00 98.62 287 TYR A O 1
ATOM 2183 N N . VAL A 1 288 ? 4.356 3.673 22.281 1.00 98.62 288 VAL A N 1
ATOM 2184 C CA . VAL A 1 288 ? 3.715 3.039 23.437 1.00 98.62 288 VAL A CA 1
ATOM 2185 C C . VAL A 1 288 ? 3.641 1.529 23.203 1.00 98.62 288 VAL A C 1
ATOM 2187 O O . VAL A 1 288 ? 3.887 1.054 22.088 1.00 98.62 288 VAL A O 1
ATOM 2190 N N . ASP A 1 289 ? 3.312 0.756 24.236 1.00 97.62 289 ASP A N 1
ATOM 2191 C CA . ASP A 1 289 ? 3.035 -0.666 24.041 1.00 97.62 289 ASP A CA 1
ATOM 2192 C C . ASP A 1 289 ? 1.694 -0.901 23.314 1.00 97.62 289 ASP A C 1
ATOM 2194 O O . ASP A 1 289 ? 0.899 0.017 23.082 1.00 97.62 289 ASP A O 1
ATOM 2198 N N . LYS A 1 290 ? 1.463 -2.150 22.892 1.00 96.81 290 LYS A N 1
ATOM 2199 C CA . LYS A 1 290 ? 0.276 -2.521 22.111 1.00 96.81 290 LYS A CA 1
ATOM 2200 C C . LYS A 1 290 ? -1.014 -2.232 22.880 1.00 96.81 290 LYS A C 1
ATOM 2202 O O . LYS A 1 290 ? -1.953 -1.691 22.304 1.00 96.81 290 LYS A O 1
ATOM 2207 N N . ASP A 1 291 ? -1.064 -2.595 24.156 1.00 97.94 291 ASP A N 1
ATOM 2208 C CA . ASP A 1 291 ? -2.281 -2.501 24.959 1.00 97.94 291 ASP A CA 1
ATOM 2209 C C . ASP A 1 291 ? -2.621 -1.035 25.257 1.00 97.94 291 ASP A C 1
ATOM 2211 O O . ASP A 1 291 ? -3.780 -0.630 25.154 1.00 97.94 291 ASP A O 1
ATOM 2215 N N . GLU A 1 292 ? -1.608 -0.209 25.522 1.00 98.56 292 GLU A N 1
ATOM 2216 C CA . GLU A 1 292 ? -1.756 1.234 25.666 1.00 98.56 292 GLU A CA 1
ATOM 2217 C C . GLU A 1 292 ? -2.252 1.890 24.368 1.00 98.56 292 GLU A C 1
ATOM 2219 O O . GLU A 1 292 ? -3.148 2.742 24.421 1.00 98.56 292 GLU A O 1
ATOM 2224 N N . LEU A 1 293 ? -1.725 1.488 23.204 1.00 98.69 293 LEU A N 1
ATOM 2225 C CA . LEU A 1 293 ? -2.197 1.988 21.910 1.00 98.69 293 LEU A CA 1
ATOM 2226 C C . LEU A 1 293 ? -3.679 1.677 21.708 1.00 98.69 293 LEU A C 1
ATOM 2228 O O . LEU A 1 293 ? -4.452 2.585 21.399 1.00 98.69 293 LEU A O 1
ATOM 2232 N N . LEU A 1 294 ? -4.070 0.414 21.902 1.00 98.62 294 LEU A N 1
ATOM 2233 C CA . LEU A 1 294 ? -5.449 -0.045 21.727 1.00 98.62 294 LEU A CA 1
ATOM 2234 C C . LEU A 1 294 ? -6.408 0.710 22.656 1.00 98.62 294 LEU A C 1
ATOM 2236 O O . LEU A 1 294 ? -7.447 1.191 22.206 1.00 98.62 294 LEU A O 1
ATOM 2240 N N . ALA A 1 295 ? -6.031 0.892 23.923 1.00 98.56 295 ALA A N 1
ATOM 2241 C CA . ALA A 1 295 ? -6.864 1.569 24.912 1.00 98.56 295 ALA A CA 1
ATOM 2242 C C . ALA A 1 295 ? -7.010 3.083 24.662 1.00 98.56 295 ALA A C 1
ATOM 2244 O O . ALA A 1 295 ? -8.045 3.678 24.982 1.00 98.56 295 ALA A O 1
ATOM 2245 N N . LYS A 1 296 ? -5.979 3.742 24.112 1.00 98.56 296 LYS A N 1
ATOM 2246 C CA . LYS A 1 296 ? -5.956 5.208 23.955 1.00 98.56 296 LYS A CA 1
ATOM 2247 C C . LYS A 1 296 ? -6.392 5.701 22.581 1.00 98.56 296 LYS A C 1
ATOM 2249 O O . LYS A 1 296 ? -6.904 6.819 22.501 1.00 98.56 296 LYS A O 1
ATOM 2254 N N . ALA A 1 297 ? -6.197 4.932 21.517 1.00 98.69 297 ALA A N 1
ATOM 2255 C CA . ALA A 1 297 ? -6.450 5.388 20.155 1.00 98.69 297 ALA A CA 1
ATOM 2256 C C . ALA A 1 297 ? -7.951 5.504 19.831 1.00 98.69 297 ALA A C 1
ATOM 2258 O O . ALA A 1 297 ? -8.739 4.605 20.103 1.00 98.69 297 ALA A O 1
ATOM 2259 N N . ASP A 1 298 ? -8.341 6.624 19.221 1.00 98.69 298 ASP A N 1
ATOM 2260 C CA . ASP A 1 298 ? -9.663 6.822 18.611 1.00 98.69 298 ASP A CA 1
ATOM 2261 C C . ASP A 1 298 ? -9.673 6.370 17.140 1.00 98.69 298 ASP A C 1
ATOM 2263 O O . ASP A 1 298 ? -10.694 5.914 16.634 1.00 98.69 298 ASP A O 1
ATOM 2267 N N . LEU A 1 299 ? -8.528 6.481 16.458 1.00 98.81 299 LEU A N 1
ATOM 2268 C CA . LEU A 1 299 ? -8.267 5.919 15.131 1.00 98.81 299 LEU A CA 1
ATOM 2269 C C . LEU A 1 299 ? -7.104 4.937 15.238 1.00 98.81 299 LEU A C 1
ATOM 2271 O O . LEU A 1 299 ? -6.025 5.343 15.650 1.00 98.81 299 LEU A O 1
ATOM 2275 N N . ILE A 1 300 ? -7.290 3.687 14.827 1.00 98.88 300 ILE A N 1
ATOM 2276 C CA . ILE A 1 300 ? -6.235 2.674 14.741 1.00 98.88 300 ILE A CA 1
ATOM 2277 C C . ILE A 1 300 ? -6.026 2.336 13.266 1.00 98.88 300 ILE A C 1
ATOM 2279 O O . ILE A 1 300 ? -6.961 1.907 12.592 1.00 98.88 300 ILE A O 1
ATOM 2283 N N . SER A 1 301 ? -4.806 2.530 12.764 1.00 98.75 301 SER A N 1
ATOM 2284 C CA . SER A 1 301 ? -4.448 2.245 11.371 1.00 98.75 301 SER A CA 1
ATOM 2285 C C . SER A 1 301 ? -3.325 1.215 11.294 1.00 98.75 301 SER A C 1
ATOM 2287 O O . SER A 1 301 ? -2.256 1.403 11.884 1.00 98.75 301 SER A O 1
ATOM 2289 N N . LEU A 1 302 ? -3.573 0.122 10.567 1.00 98.50 302 LEU A N 1
ATOM 2290 C CA . LEU A 1 302 ? -2.645 -0.999 10.431 1.00 98.50 302 LEU A CA 1
ATOM 2291 C C . LEU A 1 302 ? -1.728 -0.821 9.216 1.00 98.50 302 LEU A C 1
ATOM 2293 O O . LEU A 1 302 ? -2.188 -0.729 8.077 1.00 98.50 302 LEU A O 1
ATOM 2297 N N . HIS A 1 303 ? -0.419 -0.829 9.466 1.00 96.88 303 HIS A N 1
ATOM 2298 C CA . HIS A 1 303 ? 0.647 -0.715 8.464 1.00 96.88 303 HIS A CA 1
ATOM 2299 C C . HIS A 1 303 ? 1.806 -1.700 8.702 1.00 96.88 303 HIS A C 1
ATOM 2301 O O . HIS A 1 303 ? 2.854 -1.600 8.057 1.00 96.88 303 HIS A O 1
ATOM 2307 N N . ALA A 1 304 ? 1.636 -2.648 9.627 1.00 92.56 304 ALA A N 1
ATOM 2308 C CA . ALA A 1 304 ? 2.598 -3.708 9.894 1.00 92.56 304 ALA A CA 1
ATOM 2309 C C . ALA A 1 304 ? 2.588 -4.768 8.769 1.00 92.56 304 ALA A C 1
ATOM 2311 O O . ALA A 1 304 ? 1.547 -5.008 8.152 1.00 92.56 304 ALA A O 1
ATOM 2312 N N . PRO A 1 305 ? 3.724 -5.431 8.480 1.00 89.38 305 PRO A N 1
ATOM 2313 C CA . PRO A 1 305 ? 3.725 -6.605 7.610 1.00 89.38 305 PRO A CA 1
ATOM 2314 C C . PRO A 1 305 ? 2.973 -7.765 8.275 1.00 89.38 305 PRO A C 1
ATOM 2316 O O . PRO A 1 305 ? 2.932 -7.841 9.500 1.00 89.38 305 PRO A O 1
ATOM 2319 N N . LEU A 1 306 ? 2.433 -8.692 7.477 1.00 89.38 306 LEU A N 1
ATOM 2320 C CA . LEU A 1 306 ? 1.885 -9.958 7.973 1.00 89.38 306 LEU A CA 1
ATOM 2321 C C . LEU A 1 306 ? 3.010 -10.983 8.157 1.00 89.38 306 LEU A C 1
ATOM 2323 O O . LEU A 1 306 ? 3.680 -11.338 7.187 1.00 89.38 306 LEU A O 1
ATOM 2327 N N . ILE A 1 307 ? 3.199 -11.447 9.389 1.00 88.12 307 ILE A N 1
ATOM 2328 C CA . ILE A 1 307 ? 4.228 -12.404 9.795 1.00 88.12 307 ILE A CA 1
ATOM 2329 C C . ILE A 1 307 ? 3.536 -13.559 10.517 1.00 88.12 307 ILE A C 1
ATOM 2331 O O . ILE A 1 307 ? 2.859 -13.343 11.522 1.00 88.12 307 ILE A O 1
ATOM 2335 N N . MET A 1 308 ? 3.719 -14.777 10.007 1.00 88.06 308 MET A N 1
ATOM 2336 C CA . MET A 1 308 ? 3.184 -15.999 10.611 1.00 88.06 308 MET A CA 1
ATOM 2337 C C . MET A 1 308 ? 4.092 -16.508 11.739 1.00 88.06 308 MET A C 1
ATOM 2339 O O . MET A 1 308 ? 5.298 -16.263 11.734 1.00 88.06 308 MET A O 1
ATOM 2343 N N . GLY A 1 309 ? 3.520 -17.290 12.656 1.00 83.00 309 GLY A N 1
ATOM 2344 C CA . GLY A 1 309 ? 4.246 -17.967 13.733 1.00 83.00 309 GLY A CA 1
ATOM 2345 C C . GLY A 1 309 ? 4.219 -17.227 15.079 1.00 83.00 309 GLY A C 1
ATOM 2346 O O . GLY A 1 309 ? 3.647 -16.140 15.186 1.00 83.00 309 GLY A O 1
ATOM 2347 N N . PRO A 1 310 ? 4.807 -17.824 16.133 1.00 80.00 310 PRO A N 1
ATOM 2348 C CA . PRO A 1 310 ? 4.794 -17.256 17.480 1.00 80.00 310 PRO A CA 1
ATOM 2349 C C . PRO A 1 310 ? 5.459 -15.876 17.528 1.00 80.00 310 PRO A C 1
ATOM 2351 O O . PRO A 1 310 ? 6.581 -15.710 17.055 1.00 80.00 310 PRO A O 1
ATOM 2354 N N . GLY A 1 311 ? 4.771 -14.887 18.105 1.00 79.56 311 GLY A N 1
ATOM 2355 C CA . GLY A 1 311 ? 5.254 -13.500 18.150 1.00 79.56 311 GLY A CA 1
ATOM 2356 C C . GLY A 1 311 ? 5.184 -12.756 16.809 1.00 79.56 311 GLY A C 1
ATOM 2357 O O . GLY A 1 311 ? 5.733 -11.662 16.697 1.00 79.56 311 GLY A O 1
ATOM 2358 N N . GLY A 1 312 ? 4.534 -13.343 15.799 1.00 89.38 312 GLY A N 1
ATOM 2359 C CA . GLY A 1 312 ? 4.210 -12.685 14.539 1.00 89.38 312 GLY A CA 1
ATOM 2360 C C . GLY A 1 312 ? 3.048 -11.693 14.661 1.00 89.38 312 GLY A C 1
ATOM 2361 O O . GLY A 1 312 ? 2.634 -11.297 15.748 1.00 89.38 312 GLY A O 1
ATOM 2362 N N . THR A 1 313 ? 2.515 -11.285 13.514 1.00 93.69 313 THR A N 1
ATOM 2363 C CA . THR A 1 313 ? 1.423 -10.302 13.392 1.00 93.69 313 THR A CA 1
ATOM 2364 C C . THR A 1 313 ? 0.147 -10.901 12.798 1.00 93.69 313 THR A C 1
ATOM 2366 O O . THR A 1 313 ? -0.810 -10.171 12.545 1.00 93.69 313 THR A O 1
ATOM 2369 N N . TYR A 1 314 ? 0.114 -12.215 12.561 1.00 94.88 314 TYR A N 1
ATOM 2370 C CA . TYR A 1 314 ? -1.125 -12.918 12.235 1.00 94.88 314 TYR A CA 1
ATOM 2371 C C . TYR A 1 314 ? -2.131 -12.753 13.378 1.00 94.88 314 TYR A C 1
ATOM 2373 O O . TYR A 1 314 ? -1.775 -12.975 14.534 1.00 94.88 314 TYR A O 1
ATOM 2381 N N . HIS A 1 315 ? -3.341 -12.303 13.041 1.00 96.25 315 HIS A N 1
ATOM 2382 C CA . HIS A 1 315 ? -4.402 -11.946 13.990 1.00 96.25 315 HIS A CA 1
ATOM 2383 C C . HIS A 1 315 ? -3.923 -10.998 15.100 1.00 96.25 315 HIS A C 1
ATOM 2385 O O . HIS A 1 315 ? -4.326 -11.095 16.253 1.00 96.25 315 HIS A O 1
ATOM 2391 N N . LEU A 1 316 ? -3.067 -10.032 14.740 1.00 95.94 316 LEU A N 1
ATOM 2392 C CA . LEU A 1 316 ? -2.625 -8.958 15.638 1.00 95.94 316 LEU A CA 1
ATOM 2393 C C . LEU A 1 316 ? -3.807 -8.233 16.305 1.00 95.94 316 LEU A C 1
ATOM 2395 O O . LEU A 1 316 ? -3.685 -7.782 17.448 1.00 95.94 316 LEU A O 1
ATOM 2399 N N . ILE A 1 317 ? -4.918 -8.117 15.571 1.00 97.94 317 ILE A N 1
ATOM 2400 C CA . ILE A 1 317 ? -6.221 -7.661 16.047 1.00 97.94 317 ILE A CA 1
ATOM 2401 C C . ILE A 1 317 ? -7.163 -8.870 16.144 1.00 97.94 317 ILE A C 1
ATOM 2403 O O . ILE A 1 317 ? -7.892 -9.181 15.203 1.00 97.94 317 ILE A O 1
ATOM 2407 N N . ASP A 1 318 ? -7.121 -9.548 17.285 1.00 97.62 318 ASP A N 1
ATOM 2408 C CA . ASP A 1 318 ? -8.021 -10.635 17.676 1.00 97.62 318 ASP A CA 1
ATOM 2409 C C . ASP A 1 318 ? -9.142 -10.130 18.610 1.00 97.62 318 ASP A C 1
ATOM 2411 O O . ASP A 1 318 ? -9.267 -8.931 18.885 1.00 97.62 318 ASP A O 1
ATOM 2415 N N . ALA A 1 319 ? -9.973 -11.040 19.125 1.00 98.31 319 ALA A N 1
ATOM 2416 C CA . ALA A 1 319 ? -11.051 -10.695 20.053 1.00 98.31 319 ALA A CA 1
ATOM 2417 C C . ALA A 1 319 ? -10.553 -9.994 21.335 1.00 98.31 319 ALA A C 1
ATOM 2419 O O . ALA A 1 319 ? -11.219 -9.082 21.832 1.00 98.31 319 ALA A O 1
ATOM 2420 N N . GLU A 1 320 ? -9.382 -10.374 21.861 1.00 98.25 320 GLU A N 1
ATOM 2421 C CA . GLU A 1 320 ? -8.801 -9.751 23.055 1.00 98.25 320 GLU A CA 1
ATOM 2422 C C . GLU A 1 320 ? -8.333 -8.321 22.753 1.00 98.25 320 GLU A C 1
ATOM 2424 O O . GLU A 1 320 ? -8.639 -7.385 23.497 1.00 98.25 320 GLU A O 1
ATOM 2429 N N . ALA A 1 321 ? -7.637 -8.129 21.632 1.00 98.19 321 ALA A N 1
ATOM 2430 C CA . ALA A 1 321 ? -7.194 -6.823 21.170 1.00 98.19 321 ALA A CA 1
ATOM 2431 C C . ALA A 1 321 ? -8.386 -5.892 20.922 1.00 98.19 321 ALA A C 1
ATOM 2433 O O . ALA A 1 321 ? -8.366 -4.745 21.367 1.00 98.19 321 ALA A O 1
ATOM 2434 N N . ILE A 1 322 ? -9.444 -6.386 20.271 1.00 98.62 322 ILE A N 1
ATOM 2435 C CA . ILE A 1 322 ? -10.677 -5.625 20.043 1.00 98.62 322 ILE A CA 1
ATOM 2436 C C . ILE A 1 322 ? -11.328 -5.239 21.373 1.00 98.62 322 ILE A C 1
ATOM 2438 O O . ILE A 1 322 ? -11.741 -4.091 21.532 1.00 98.62 322 ILE A O 1
ATOM 2442 N N . ALA A 1 323 ? -11.389 -6.145 22.353 1.00 98.19 323 ALA A N 1
ATOM 2443 C CA . ALA A 1 323 ? -11.972 -5.845 23.660 1.00 98.19 323 ALA A CA 1
ATOM 2444 C C . ALA A 1 323 ? -11.263 -4.675 24.367 1.00 98.19 323 ALA A C 1
ATOM 2446 O O . ALA A 1 323 ? -11.932 -3.860 25.005 1.00 98.19 323 ALA A O 1
ATOM 2447 N N . LYS A 1 324 ? -9.939 -4.550 24.194 1.00 98.50 324 LYS A N 1
ATOM 2448 C CA . LYS A 1 324 ? -9.122 -3.449 24.737 1.00 98.50 324 LYS A CA 1
ATOM 2449 C C . LYS A 1 324 ? -9.315 -2.115 24.008 1.00 98.50 324 LYS A C 1
ATOM 2451 O O . LYS A 1 324 ? -8.954 -1.077 24.558 1.00 98.50 324 LYS A O 1
ATOM 2456 N N . MET A 1 325 ? -9.869 -2.115 22.794 1.00 98.56 325 MET A N 1
ATOM 2457 C CA . MET A 1 325 ? -10.142 -0.881 22.053 1.00 98.56 325 MET A CA 1
ATOM 2458 C C . MET A 1 325 ? -11.280 -0.078 22.683 1.00 98.56 325 MET A C 1
ATOM 2460 O O . MET A 1 325 ? -12.182 -0.628 23.319 1.00 98.56 325 MET A O 1
ATOM 2464 N N . LYS A 1 326 ? -11.300 1.232 22.423 1.00 98.19 326 LYS A N 1
ATOM 2465 C CA . LYS A 1 326 ? -12.461 2.080 22.721 1.00 98.19 326 LYS A CA 1
ATOM 2466 C C . LYS A 1 326 ? -13.706 1.595 21.970 1.00 98.19 326 LYS A C 1
ATOM 2468 O O . LYS A 1 326 ? -13.624 1.270 20.790 1.00 98.19 326 LYS A O 1
ATOM 2473 N N . ASP A 1 327 ? -14.876 1.701 22.600 1.00 96.31 327 ASP A N 1
ATOM 2474 C CA . ASP A 1 327 ? -16.182 1.365 21.988 1.00 96.31 327 ASP A CA 1
ATOM 2475 C C . ASP A 1 327 ? -16.604 2.308 20.843 1.00 96.31 327 ASP A C 1
ATOM 2477 O O . ASP A 1 327 ? -17.661 2.168 20.236 1.00 96.31 327 ASP A O 1
ATOM 2481 N N . THR A 1 328 ? -15.789 3.322 20.558 1.00 93.00 328 THR A N 1
ATOM 2482 C CA . THR A 1 328 ? -15.993 4.290 19.472 1.00 93.00 328 THR A CA 1
ATOM 2483 C C . THR A 1 328 ? -14.800 4.341 18.524 1.00 93.00 328 THR A C 1
ATOM 2485 O O . THR A 1 328 ? -14.679 5.274 17.731 1.00 93.00 328 THR A O 1
ATOM 2488 N N . ALA A 1 329 ? -13.916 3.340 18.584 1.00 97.25 329 ALA A N 1
ATOM 2489 C CA . ALA A 1 329 ? -12.735 3.299 17.741 1.00 97.25 329 ALA A CA 1
ATOM 2490 C C . ALA A 1 329 ? -13.109 3.263 16.250 1.00 97.25 329 ALA A C 1
ATOM 2492 O O . ALA A 1 329 ? -14.112 2.669 15.831 1.00 97.25 329 ALA A O 1
ATOM 2493 N N . ILE A 1 330 ? -12.268 3.909 15.450 1.00 98.69 330 ILE A N 1
ATOM 2494 C CA . ILE A 1 330 ? -12.226 3.780 14.000 1.00 98.69 330 ILE A CA 1
ATOM 2495 C C . ILE A 1 330 ? -11.056 2.856 13.673 1.00 98.69 330 ILE A C 1
ATOM 2497 O O . ILE A 1 330 ? -9.914 3.205 13.958 1.00 98.69 330 ILE A O 1
ATOM 2501 N N . LEU A 1 331 ? -11.320 1.696 13.075 1.00 98.69 331 LEU A N 1
ATOM 2502 C CA . LEU A 1 331 ? -10.282 0.743 12.670 1.00 98.69 331 LEU A CA 1
ATOM 2503 C C . LEU A 1 331 ? -10.083 0.782 11.153 1.00 98.69 331 LEU A C 1
ATOM 2505 O O . LEU A 1 331 ? -11.053 0.702 10.399 1.00 98.69 331 LEU A O 1
ATOM 2509 N N . VAL A 1 332 ? -8.834 0.876 10.697 1.00 98.56 332 VAL A N 1
ATOM 2510 C CA . VAL A 1 332 ? -8.487 0.867 9.271 1.00 98.56 332 VAL A CA 1
ATOM 2511 C C . VAL A 1 332 ? -7.398 -0.152 8.972 1.00 98.56 332 VAL A C 1
ATOM 2513 O O . VAL A 1 332 ? -6.346 -0.154 9.613 1.00 98.56 332 VAL A O 1
ATOM 2516 N N . ASN A 1 333 ? -7.623 -0.979 7.950 1.00 98.19 333 ASN A N 1
ATOM 2517 C CA . ASN A 1 333 ? -6.633 -1.922 7.442 1.00 98.19 333 ASN A CA 1
ATOM 2518 C C . ASN A 1 333 ? -6.443 -1.764 5.931 1.00 98.19 333 ASN A C 1
ATOM 2520 O O . ASN A 1 333 ? -7.338 -2.052 5.139 1.00 98.19 333 ASN A O 1
ATOM 2524 N N . THR A 1 334 ? -5.243 -1.324 5.557 1.00 95.88 334 THR A N 1
ATOM 2525 C CA . THR A 1 334 ? -4.749 -1.245 4.168 1.00 95.88 334 THR A CA 1
ATOM 2526 C C . THR A 1 334 ? -3.452 -2.039 3.992 1.00 95.88 334 THR A C 1
ATOM 2528 O O . THR A 1 334 ? -2.718 -1.867 3.019 1.00 95.88 334 THR A O 1
ATOM 2531 N N . ALA A 1 335 ? -3.123 -2.887 4.973 1.00 92.06 335 ALA A N 1
ATOM 2532 C CA . ALA A 1 335 ? -1.894 -3.658 4.997 1.00 92.06 335 ALA A CA 1
ATOM 2533 C C . ALA A 1 335 ? -2.138 -5.080 4.493 1.00 92.06 335 ALA A C 1
ATOM 2535 O O . ALA A 1 335 ? -1.826 -5.374 3.342 1.00 92.06 335 ALA A O 1
ATOM 2536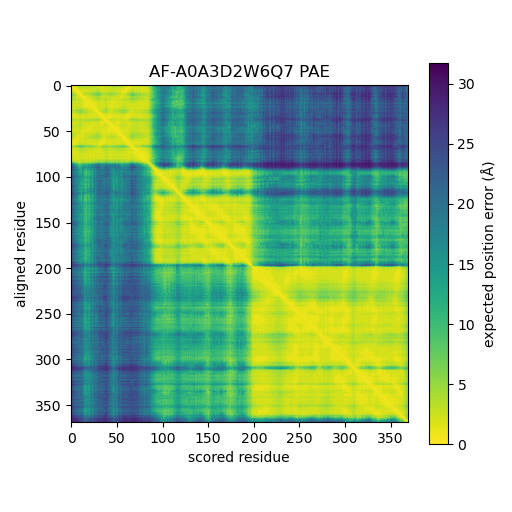 N N . ARG A 1 336 ? -2.666 -5.978 5.330 1.00 90.06 336 ARG A N 1
ATOM 2537 C CA . ARG A 1 336 ? -2.988 -7.368 4.960 1.00 90.06 336 ARG A CA 1
ATOM 2538 C C . ARG A 1 336 ? -4.203 -7.864 5.735 1.00 90.06 336 ARG A C 1
ATOM 2540 O O . ARG A 1 336 ? -4.326 -7.549 6.916 1.00 90.06 336 ARG A O 1
ATOM 2547 N N . GLY A 1 337 ? -5.046 -8.671 5.087 1.00 91.44 337 GLY A N 1
ATOM 2548 C CA . GLY A 1 337 ? -6.269 -9.223 5.674 1.00 91.44 337 GLY A CA 1
ATOM 2549 C C . GLY A 1 337 ? -6.029 -9.959 6.992 1.00 91.44 337 GLY A C 1
ATOM 2550 O O . GLY A 1 337 ? -6.553 -9.546 8.020 1.00 91.44 337 GLY A O 1
ATOM 2551 N N . GLY A 1 338 ? -5.127 -10.948 6.987 1.00 92.81 338 GLY A N 1
ATOM 2552 C CA . GLY A 1 338 ? -4.808 -11.781 8.159 1.00 92.81 338 GLY A CA 1
ATOM 2553 C C . GLY A 1 338 ? -4.148 -11.066 9.349 1.00 92.81 338 GLY A C 1
ATOM 2554 O O . GLY A 1 338 ? -3.723 -11.730 10.285 1.00 92.81 338 GLY A O 1
ATOM 2555 N N . LEU A 1 339 ? -4.021 -9.732 9.341 1.00 96.25 339 LEU A N 1
ATOM 2556 C CA . LEU A 1 339 ? -3.696 -8.965 10.554 1.00 96.25 339 LEU A CA 1
ATOM 2557 C C . LEU A 1 339 ? -4.891 -8.872 11.513 1.00 96.25 339 LEU A C 1
ATOM 2559 O O . LEU A 1 339 ? -4.696 -8.588 12.693 1.00 96.25 339 LEU A O 1
ATOM 2563 N N . ILE A 1 340 ? -6.109 -9.061 11.005 1.00 97.75 340 ILE A N 1
ATOM 2564 C CA . ILE A 1 340 ? -7.348 -9.026 11.779 1.00 97.75 340 ILE A CA 1
ATOM 2565 C C . ILE A 1 340 ? -7.970 -10.420 11.741 1.00 97.75 340 ILE A C 1
ATOM 2567 O O . ILE A 1 340 ? -8.095 -10.996 10.663 1.00 97.75 340 ILE A O 1
ATOM 2571 N N . ASP A 1 341 ? -8.383 -10.931 12.899 1.00 97.31 341 ASP A N 1
ATOM 2572 C CA . ASP A 1 341 ? -9.273 -12.090 12.970 1.00 97.31 341 ASP A CA 1
ATOM 2573 C C . ASP A 1 341 ? -10.668 -11.683 12.471 1.00 97.31 341 ASP A C 1
ATOM 2575 O O . ASP A 1 341 ? -11.357 -10.843 13.064 1.00 97.31 341 ASP A O 1
ATOM 2579 N N . THR A 1 342 ? -11.070 -12.263 11.340 1.00 95.44 342 THR A N 1
ATOM 2580 C CA . THR A 1 342 ? -12.317 -11.911 10.654 1.00 95.44 342 THR A CA 1
ATOM 2581 C C . THR A 1 342 ? -13.555 -12.240 11.491 1.00 95.44 342 THR A C 1
ATOM 2583 O O . THR A 1 342 ? -14.493 -11.441 11.513 1.00 95.44 342 THR A O 1
ATOM 2586 N N . GLU A 1 343 ? -13.564 -13.357 12.222 1.00 96.69 343 GLU A N 1
ATOM 2587 C CA . GLU A 1 343 ? -14.717 -13.749 13.044 1.00 96.69 343 GLU A CA 1
ATOM 2588 C C . GLU A 1 343 ? -14.864 -12.810 14.246 1.00 96.69 343 GLU A C 1
ATOM 2590 O O . GLU A 1 343 ? -15.951 -12.285 14.510 1.00 96.69 343 GLU A O 1
ATOM 2595 N N . ALA A 1 344 ? -13.746 -12.490 14.905 1.00 97.88 344 ALA A N 1
ATOM 2596 C CA . ALA A 1 344 ? -13.728 -11.525 16.000 1.00 97.88 344 ALA A CA 1
ATOM 2597 C C . ALA A 1 344 ? -14.224 -10.137 15.556 1.00 97.88 344 ALA A C 1
ATOM 2599 O O . ALA A 1 344 ? -15.000 -9.486 16.265 1.00 97.88 344 ALA A O 1
ATOM 2600 N N . LEU A 1 345 ? -13.819 -9.687 14.362 1.00 97.75 345 LEU A N 1
ATOM 2601 C CA . LEU A 1 345 ? -14.281 -8.421 13.797 1.00 97.75 345 LEU A CA 1
ATOM 2602 C C . LEU A 1 345 ? -15.790 -8.434 13.513 1.00 97.75 345 LEU A C 1
ATOM 2604 O O . LEU A 1 345 ? -16.480 -7.461 13.834 1.00 97.75 345 LEU A O 1
ATOM 2608 N N . ILE A 1 346 ? -16.312 -9.512 12.923 1.00 96.94 346 ILE A N 1
ATOM 2609 C CA . ILE A 1 346 ? -17.741 -9.662 12.618 1.00 96.94 346 ILE A CA 1
ATOM 2610 C C . ILE A 1 346 ? -18.577 -9.579 13.897 1.00 96.94 346 ILE A C 1
ATOM 2612 O O . ILE A 1 346 ? -19.578 -8.854 13.937 1.00 96.94 346 ILE A O 1
ATOM 2616 N N . ASP A 1 347 ? -18.178 -10.288 14.948 1.00 97.94 347 ASP A N 1
ATOM 2617 C CA . ASP A 1 347 ? -18.924 -10.300 16.203 1.00 97.94 347 ASP A CA 1
ATOM 2618 C C . ASP A 1 347 ? -18.885 -8.944 16.909 1.00 97.94 347 ASP A C 1
ATOM 2620 O O . ASP A 1 347 ? -19.921 -8.456 17.372 1.00 97.94 347 ASP A O 1
ATOM 2624 N N . ALA A 1 348 ? -17.737 -8.269 16.896 1.00 97.62 348 ALA A N 1
ATOM 2625 C CA . ALA A 1 348 ? -17.607 -6.914 17.418 1.00 97.62 348 ALA A CA 1
ATOM 2626 C C . ALA A 1 348 ? -18.462 -5.893 16.641 1.00 97.62 348 ALA A C 1
ATOM 2628 O O . ALA A 1 348 ? -19.084 -5.010 17.241 1.00 97.62 348 ALA A O 1
ATOM 2629 N N . LEU A 1 349 ? -18.563 -6.025 15.313 1.00 96.69 349 LEU A N 1
ATOM 2630 C CA . LEU A 1 349 ? -19.439 -5.189 14.486 1.00 96.69 349 LEU A CA 1
ATOM 2631 C C . LEU A 1 349 ? -20.921 -5.394 14.823 1.00 96.69 349 LEU A C 1
ATOM 2633 O O . LEU A 1 349 ? -21.649 -4.410 14.962 1.00 96.69 349 LEU A O 1
ATOM 2637 N N . LYS A 1 350 ? -21.371 -6.645 15.008 1.00 97.19 350 LYS A N 1
ATOM 2638 C CA . LYS A 1 350 ? -22.754 -6.953 15.430 1.00 97.19 350 LYS A CA 1
ATOM 2639 C C . LYS A 1 350 ? -23.087 -6.354 16.798 1.00 97.19 350 LYS A C 1
ATOM 2641 O O . LYS A 1 350 ? -24.223 -5.949 17.025 1.00 97.19 350 LYS A O 1
ATOM 2646 N N . GLN A 1 351 ? -22.099 -6.284 17.687 1.00 96.00 351 GLN A N 1
ATOM 2647 C CA . GLN A 1 351 ? -22.230 -5.704 19.026 1.00 96.00 351 GLN A CA 1
ATOM 2648 C C . GLN A 1 351 ? -22.131 -4.169 19.038 1.00 96.00 351 GLN A C 1
ATOM 2650 O O . GLN A 1 351 ? -22.330 -3.555 20.081 1.00 96.00 351 GLN A O 1
ATOM 2655 N N . GLY A 1 352 ? -21.837 -3.531 17.898 1.00 94.88 352 GLY A N 1
ATOM 2656 C CA . GLY A 1 352 ? -21.695 -2.077 17.813 1.00 94.88 352 GLY A CA 1
ATOM 2657 C C . GLY A 1 352 ? -20.411 -1.537 18.450 1.00 94.88 352 GLY A C 1
ATOM 2658 O O . GLY A 1 352 ? -20.380 -0.375 18.838 1.00 94.88 352 GLY A O 1
ATOM 2659 N N . LYS A 1 353 ? -19.354 -2.358 18.544 1.00 96.12 353 LYS A N 1
ATOM 2660 C CA . LYS A 1 353 ? -18.068 -2.013 19.181 1.00 96.12 353 LYS A CA 1
ATOM 2661 C C . LYS A 1 353 ? -17.320 -0.855 18.511 1.00 96.12 353 LYS A C 1
ATOM 2663 O O . LYS A 1 353 ? -16.485 -0.218 19.142 1.00 96.12 353 LYS A O 1
ATOM 2668 N N . PHE A 1 354 ? -17.558 -0.621 17.223 1.00 97.38 354 PHE A N 1
ATOM 2669 C CA . PHE A 1 354 ? -16.810 0.350 16.430 1.00 97.38 354 PHE A CA 1
ATOM 2670 C C . PHE A 1 354 ? -17.687 1.515 15.997 1.00 97.38 354 PHE A C 1
ATOM 2672 O O . PHE A 1 354 ? -18.812 1.323 15.529 1.00 97.38 354 PHE A O 1
ATOM 2679 N N . HIS A 1 355 ? -17.117 2.723 16.004 1.00 97.25 355 HIS A N 1
ATOM 2680 C CA . HIS A 1 355 ? -17.728 3.835 15.276 1.00 97.25 355 HIS A CA 1
ATOM 2681 C C . HIS A 1 355 ? -17.614 3.611 13.767 1.00 97.25 355 HIS A C 1
ATOM 2683 O O . HIS A 1 355 ? -18.541 3.912 13.012 1.00 97.25 355 HIS A O 1
ATOM 2689 N N . ALA A 1 356 ? -16.480 3.097 13.290 1.00 97.31 356 ALA A N 1
ATOM 2690 C CA . ALA A 1 356 ? -16.282 2.788 11.879 1.00 97.31 356 ALA A CA 1
ATOM 2691 C C . ALA A 1 356 ? -15.187 1.738 11.675 1.00 97.31 356 ALA A C 1
ATOM 2693 O O . ALA A 1 356 ? -14.208 1.699 12.412 1.00 97.31 356 ALA A O 1
ATOM 2694 N N . VAL A 1 357 ? -15.327 0.944 10.616 1.00 98.06 357 VAL A N 1
ATOM 2695 C CA . VAL A 1 357 ? -14.278 0.041 10.138 1.00 98.06 357 VAL A CA 1
ATOM 2696 C C . VAL A 1 357 ? -14.094 0.270 8.642 1.00 98.06 357 VAL A C 1
ATOM 2698 O O . VAL A 1 357 ? -15.074 0.401 7.908 1.00 98.06 357 VAL A O 1
ATOM 2701 N N . GLY A 1 358 ? -12.845 0.384 8.202 1.00 97.69 358 GLY A N 1
ATOM 2702 C CA . GLY A 1 358 ? -12.462 0.565 6.808 1.00 97.69 358 GLY A CA 1
ATOM 2703 C C . GLY A 1 358 ? -11.435 -0.479 6.393 1.00 97.69 358 GLY A C 1
ATOM 2704 O O . GLY A 1 358 ? -10.316 -0.464 6.898 1.00 97.69 358 GLY A O 1
ATOM 2705 N N . LEU A 1 359 ? -11.800 -1.365 5.470 1.00 97.19 359 LEU A N 1
ATOM 2706 C CA . LEU A 1 359 ? -10.924 -2.421 4.969 1.00 97.19 359 LEU A CA 1
ATOM 2707 C C . LEU A 1 359 ? -10.698 -2.249 3.465 1.00 97.19 359 LEU A C 1
ATOM 2709 O O . LEU A 1 359 ? -11.660 -2.127 2.712 1.00 97.19 359 LEU A O 1
ATOM 2713 N N . ASP A 1 360 ? -9.435 -2.245 3.053 1.00 95.19 360 ASP A N 1
ATOM 2714 C CA . ASP A 1 360 ? -9.015 -2.411 1.651 1.00 95.19 360 ASP A CA 1
ATOM 2715 C C . ASP A 1 360 ? -8.573 -3.856 1.363 1.00 95.19 360 ASP A C 1
ATOM 2717 O O . ASP A 1 360 ? -8.450 -4.261 0.215 1.00 95.19 360 ASP A O 1
ATOM 2721 N N . VAL A 1 361 ? -8.361 -4.630 2.432 1.00 91.38 361 VAL A N 1
ATOM 2722 C CA . VAL A 1 361 ? -7.897 -6.019 2.426 1.00 91.38 361 VAL A CA 1
ATOM 2723 C C . VAL A 1 361 ? -8.723 -6.857 3.407 1.00 91.38 361 VAL A C 1
ATOM 2725 O O . VAL A 1 361 ? -9.142 -6.346 4.450 1.00 91.38 361 VAL A O 1
ATOM 2728 N N . TYR A 1 362 ? -8.933 -8.141 3.118 1.00 88.00 362 TYR A N 1
ATOM 2729 C CA . TYR A 1 362 ? -9.623 -9.099 3.987 1.00 88.00 362 TYR A CA 1
ATOM 2730 C C . TYR A 1 362 ? -8.973 -10.491 3.950 1.00 88.00 362 TYR A C 1
ATOM 2732 O O . TYR A 1 362 ? -8.303 -10.872 2.992 1.00 88.00 362 TYR A O 1
ATOM 2740 N N . GLU A 1 363 ? -9.105 -11.258 5.035 1.00 87.12 363 GLU A N 1
ATOM 2741 C CA . GLU A 1 363 ? -8.566 -12.621 5.088 1.00 87.12 363 GLU A CA 1
ATOM 2742 C C . GLU A 1 363 ? -9.378 -13.545 4.165 1.00 87.12 363 GLU A C 1
ATOM 2744 O O . GLU A 1 363 ? -10.586 -13.687 4.329 1.00 87.12 363 GLU A O 1
ATOM 2749 N N . GLY A 1 364 ? -8.719 -14.152 3.174 1.00 80.12 364 GLY A N 1
ATOM 2750 C CA . GLY A 1 364 ? -9.384 -14.952 2.138 1.00 80.12 364 GLY A CA 1
ATOM 2751 C C . GLY A 1 364 ? -9.716 -14.189 0.849 1.00 80.12 364 GLY A C 1
ATOM 2752 O O . GLY A 1 364 ? -10.454 -14.710 0.012 1.00 80.12 364 GLY A O 1
ATOM 2753 N N . GLU A 1 365 ? -9.163 -12.985 0.651 1.00 77.12 365 GLU A N 1
ATOM 2754 C CA . GLU A 1 365 ? -9.354 -12.212 -0.586 1.00 77.12 365 GLU A CA 1
ATOM 2755 C C . GLU A 1 365 ? -8.823 -12.869 -1.851 1.00 77.12 365 GLU A C 1
ATOM 2757 O O . GLU A 1 365 ? -9.343 -12.608 -2.936 1.00 77.12 365 GLU A O 1
ATOM 2762 N N . ASP A 1 366 ? -7.873 -13.789 -1.703 1.00 69.06 366 ASP A N 1
ATOM 2763 C CA . ASP A 1 366 ? -7.152 -14.411 -2.806 1.00 69.06 366 ASP A CA 1
ATOM 2764 C C . ASP A 1 366 ? -8.073 -15.035 -3.858 1.00 69.06 366 ASP A C 1
ATOM 2766 O O . ASP A 1 366 ? -7.712 -15.046 -5.028 1.00 69.06 366 ASP A O 1
ATOM 2770 N N . ALA A 1 367 ? -9.257 -15.543 -3.505 1.00 59.31 367 ALA A N 1
ATOM 2771 C CA . ALA A 1 367 ? -10.174 -16.148 -4.476 1.00 59.31 367 ALA A CA 1
ATOM 2772 C C . ALA A 1 367 ? -10.946 -15.122 -5.335 1.00 59.31 367 ALA A C 1
ATOM 2774 O O . ALA A 1 367 ? -11.446 -15.474 -6.403 1.00 59.31 367 ALA A O 1
ATOM 2775 N N . ASN A 1 368 ? -11.050 -13.867 -4.886 1.00 53.09 368 ASN A N 1
ATOM 2776 C CA . ASN A 1 368 ? -11.996 -12.871 -5.408 1.00 53.09 368 ASN A CA 1
ATOM 2777 C C . ASN A 1 368 ? -11.330 -11.611 -5.999 1.00 53.09 368 ASN A C 1
ATOM 2779 O O . ASN A 1 368 ? -12.032 -10.656 -6.339 1.00 53.09 368 ASN A O 1
ATOM 2783 N N . VAL A 1 369 ? -10.001 -11.603 -6.135 1.00 51.69 369 VAL A N 1
ATOM 2784 C CA . VAL A 1 369 ? -9.189 -10.489 -6.666 1.00 51.69 369 VAL A CA 1
ATOM 2785 C C . VAL A 1 369 ? -8.394 -10.968 -7.889 1.00 51.69 369 VAL A C 1
ATOM 2787 O O . VAL A 1 369 ? -8.451 -10.319 -8.971 1.00 51.69 369 VAL A O 1
#